Protein AF-A0A957X925-F1 (afdb_monomer_lite)

Sequence (559 aa):
APAASAIQAGLDYLNRFIRLAQRLDWSFDELDWALSSIGANLNKKIGDNQTDLIQVAQIQMLKRKYGLAVNELAAFWADLRRQPPLTDPDAPSFFDQLFNTTPLYVTGAAQGGNANTIQLAADATTANDAYTGRQITLTAGAGAGQSRTIVSYEGDSRTATVDSPWQPIPNTDSHYRITYSYLVGVAQKGTAKTLTLATMPPNAPSLNGLQIAIVAGTGAGQVRTIKSYAANSATVTIAADEAAWDPIPDTTSHYAIAAPGELPKIRAALQGALNLNSRDYDAIVTHLLTLEKGTLALDLALLTRLYRVSRMAQVLQLSIADYLTLLKLLALPRPAGALAAVMPTLAASEITSLADLHTVAQGADWLHAQKLTPAQLDFLVSGHLDQDALPSVVEVLTPVAAATALTNYGHHIVEWAVTAETLVRVDIKPAAAESMVVALVKAGLLDQSGMLKPSKVSLTTEEVRLALAPRFMLFDSQANILYESSDHGDSFRAGAQLTANFERIAAAGAHLFAVDRNGWGYVSDDYGATWRAPQLLQNASLSEIVILPHLVVFMGNTE

pLDDT: mean 74.34, std 15.82, range [32.41, 96.38]

Secondary structure (DSSP, 8-state):
-HHHHHHHHHHHHHHHHHHHHHHHT--HHHHHHHHHHTT--TTS-TTTTHHHHHHHHHHHHHHHHH---HHHHHTTTSPPP-SPPTT-TTSPPHHHHHHS---EEEEEE--EEETTEEEPPTTS--STTTTTT-EEEEEESTTTT-EEEEEEEETTTTEEEESS--SSPP-TT-EEEEEEPPEEEEEEEE-SSEEEES---TT----TT-EEEEEESTTTT-EEEEEEEEGGGTEEEE-SSSPPPSSPP-TT-EEEEE-TTTS--HHHHHHHHHT--HHHHHHHHHHHHHH-SS----SHHHHHHHHHHHHHHHHTT--HHHHHHHHHHHTS---SSGGGGTS---SSSS--SHHHHHHHHHHHHHHHHHT--HHHHHHHHH----GGGS-TT-----HHHHHHHHHHHHHHHGGG---HHHH-BTTB-HHHHHHHHHHHHHTTSB-TTSPBPP------S-EEEEE-SS-EEEEETTTTEEEEESSTTS--EEEEEPSS-EEEEEEETTEEEEEETTS-EEEESSTTSS-B--GGGSSS-EEEEEEETTEEEEEES--

Foldseek 3Di:
DVVVVVVVLVVQQVVQLVVVCVVLVHDSQLSVLQCVLAVQDPSDPDVVNPVVVVSVVLLSVVCVVLVDGSLLVSLLAGFRFQADGPVDRPDGGRVCVQLVVDQPKDKAQWAFAFFFKTAGDPPDALDWQPQAQWKKAWCDDFQHGDIFGFNIAHRNRSMTGTPGTGVVGGHRGTMMITTHRWDKAFWAFFDQFKTAGPDDDLDDTWLAQKKKAFCADFQHQDIFGFHGADSVRNMTGGDPPTGTRVVTGHRGTMMTIGHVVPPPRSLVSLCVSLVHDPVLLVLQVVLVVVVDPDDDHPDSVVSSQSNNLSVLCVSLVHDSVLLLLLLVVQQDDDDPDDVPVLAHHDVHSGRNHSVVSVSSVRSSVSCVVVVHTSQRVCCVVPVDDPPVPDDPPPPDDDVVNVVVVVVVVVVVVLVVQQQLVVPDDPPADSVNSNVVLVVCCVVVQAPPSRHGDDDDDDDDAPWDWADEVPWTWIADLVQQWIWIDNPNPPDTDTDDRAPANFNDWYDDHQKIWTAGPQQAIWIDNHRRPDIDGPPVRHPANFDDWDDDNPDIDTDGPDD

Radius of gyration: 39.79 Å; chains: 1; bounding box: 120×47×105 Å

Structure (mmCIF, N/CA/C/O backbone):
data_AF-A0A957X925-F1
#
_entry.id   AF-A0A957X925-F1
#
loop_
_atom_site.group_PDB
_atom_site.id
_atom_site.type_symbol
_atom_site.label_atom_id
_atom_site.label_alt_id
_atom_site.label_comp_id
_atom_site.label_asym_id
_atom_site.label_entity_id
_atom_site.label_seq_id
_atom_site.pdbx_PDB_ins_code
_atom_site.Cartn_x
_atom_site.Cartn_y
_atom_site.Cartn_z
_atom_site.occupancy
_atom_site.B_iso_or_equiv
_atom_site.auth_seq_id
_atom_site.auth_comp_id
_atom_site.auth_asym_id
_atom_site.auth_atom_id
_atom_site.pdbx_PDB_model_num
ATOM 1 N N . ALA A 1 1 ? 47.402 -0.446 17.628 1.00 59.47 1 ALA A N 1
ATOM 2 C CA . ALA A 1 1 ? 46.338 -0.629 18.638 1.00 59.47 1 ALA A CA 1
ATOM 3 C C . ALA A 1 1 ? 44.927 -0.402 18.067 1.00 59.47 1 ALA A C 1
ATOM 5 O O . ALA A 1 1 ? 44.184 -1.373 18.060 1.00 59.47 1 ALA A O 1
ATOM 6 N N . PRO A 1 2 ? 44.555 0.770 17.505 1.00 59.81 2 PRO A N 1
ATOM 7 C CA . PRO A 1 2 ? 43.174 1.021 17.046 1.00 59.81 2 PRO A CA 1
ATOM 8 C C . PRO A 1 2 ? 42.732 0.192 15.822 1.00 59.81 2 PRO A C 1
ATOM 10 O O . PRO A 1 2 ? 41.570 -0.189 15.719 1.00 59.81 2 PRO A O 1
ATOM 13 N N . ALA A 1 3 ? 43.655 -0.162 14.919 1.00 63.97 3 ALA A N 1
ATOM 14 C CA . ALA A 1 3 ? 43.344 -1.021 13.769 1.00 63.97 3 ALA A CA 1
ATOM 15 C C . ALA A 1 3 ? 42.997 -2.468 14.178 1.00 63.97 3 ALA A C 1
ATOM 17 O O . ALA A 1 3 ? 42.094 -3.073 13.611 1.00 63.97 3 ALA A O 1
ATOM 18 N N . ALA A 1 4 ? 43.665 -3.009 15.202 1.00 70.81 4 ALA A N 1
ATOM 19 C CA . ALA A 1 4 ? 43.418 -4.369 15.685 1.00 70.81 4 ALA A CA 1
ATOM 20 C C . ALA A 1 4 ? 42.058 -4.491 16.395 1.00 70.81 4 ALA A C 1
ATOM 22 O O . ALA A 1 4 ? 41.341 -5.466 16.181 1.00 70.81 4 ALA A O 1
ATOM 23 N N . SER A 1 5 ? 41.661 -3.476 17.175 1.00 76.12 5 SER A N 1
ATOM 24 C CA . SER A 1 5 ? 40.337 -3.434 17.808 1.00 76.12 5 SER A CA 1
ATOM 25 C C . SER A 1 5 ? 39.201 -3.285 16.791 1.00 76.12 5 SER A C 1
ATOM 27 O O . SER A 1 5 ? 38.146 -3.885 16.971 1.00 76.12 5 SER A O 1
ATOM 29 N N . ALA A 1 6 ? 39.417 -2.535 15.703 1.00 75.25 6 ALA A N 1
ATOM 30 C CA . ALA A 1 6 ? 38.434 -2.399 14.627 1.00 75.25 6 ALA A CA 1
ATOM 31 C C . ALA A 1 6 ? 38.231 -3.719 13.860 1.00 75.25 6 ALA A C 1
ATOM 33 O O . ALA A 1 6 ? 37.096 -4.111 13.599 1.00 75.25 6 ALA A O 1
ATOM 34 N N . ILE A 1 7 ? 39.318 -4.442 13.566 1.00 83.00 7 ILE A N 1
ATOM 35 C CA . ILE A 1 7 ? 39.258 -5.765 12.922 1.00 83.00 7 ILE A CA 1
ATOM 36 C C . ILE A 1 7 ? 38.507 -6.767 13.807 1.00 83.00 7 ILE A C 1
ATOM 38 O O . ILE A 1 7 ? 37.645 -7.495 13.319 1.00 83.00 7 ILE A O 1
ATOM 42 N N . GLN A 1 8 ? 38.788 -6.784 15.113 1.00 83.81 8 GLN A N 1
ATOM 43 C CA . GLN A 1 8 ? 38.106 -7.676 16.050 1.00 83.81 8 GLN A CA 1
ATOM 44 C C . GLN A 1 8 ? 36.601 -7.385 16.133 1.00 83.81 8 GLN A C 1
ATOM 46 O O . GLN A 1 8 ? 35.802 -8.319 16.101 1.00 83.81 8 GLN A O 1
ATOM 51 N N . ALA A 1 9 ? 36.208 -6.109 16.181 1.00 80.56 9 ALA A N 1
ATOM 52 C CA . ALA A 1 9 ? 34.801 -5.714 16.151 1.00 80.56 9 ALA A CA 1
ATOM 53 C C . ALA A 1 9 ? 34.111 -6.131 14.839 1.00 80.56 9 ALA A C 1
ATOM 55 O O . ALA A 1 9 ? 32.989 -6.628 14.867 1.00 80.56 9 ALA A O 1
ATOM 56 N N . GLY A 1 10 ? 34.795 -5.996 13.698 1.00 83.19 10 GLY A N 1
ATOM 57 C CA . GLY A 1 10 ? 34.281 -6.452 12.403 1.00 83.19 10 GLY A CA 1
ATOM 58 C C . GLY A 1 10 ? 34.072 -7.969 12.335 1.00 83.19 10 GLY A C 1
ATOM 59 O O . GLY A 1 10 ? 33.044 -8.431 11.847 1.00 83.19 10 GLY A O 1
ATOM 60 N N . LEU A 1 11 ? 35.007 -8.759 12.869 1.00 86.81 11 LEU A N 1
ATOM 61 C CA . LEU A 1 11 ? 34.875 -10.219 12.915 1.00 86.81 11 LEU A CA 1
ATOM 62 C C . LEU A 1 11 ? 33.750 -10.672 13.855 1.00 86.81 11 LEU A C 1
ATOM 64 O O . LEU A 1 11 ? 33.037 -11.625 13.539 1.00 86.81 11 LEU A O 1
ATOM 68 N N . ASP A 1 12 ? 33.565 -9.987 14.986 1.00 84.56 12 ASP A N 1
ATOM 69 C CA . ASP A 1 12 ? 32.475 -10.301 15.912 1.00 84.56 12 ASP A CA 1
ATOM 70 C C . ASP A 1 12 ? 31.106 -9.955 15.305 1.00 84.56 12 ASP A C 1
ATOM 72 O O . ASP A 1 12 ? 30.175 -10.758 15.403 1.00 84.56 12 ASP A O 1
ATOM 76 N N . TYR A 1 13 ? 31.006 -8.829 14.583 1.00 85.94 13 TYR A N 1
ATOM 77 C CA . TYR A 1 13 ? 29.826 -8.486 13.787 1.00 85.94 13 TYR A CA 1
ATOM 78 C C . TYR A 1 13 ? 29.474 -9.604 12.802 1.00 85.94 13 TYR A C 1
ATOM 80 O O . TYR A 1 13 ? 28.357 -10.118 12.826 1.00 85.94 13 TYR A O 1
ATOM 88 N N . LEU A 1 14 ? 30.440 -10.015 11.970 1.00 87.56 14 LEU A N 1
ATOM 89 C CA . LEU A 1 14 ? 30.241 -11.048 10.949 1.00 87.56 14 LEU A CA 1
ATOM 90 C C . LEU A 1 14 ? 29.799 -12.376 11.566 1.00 87.56 14 LEU A C 1
ATOM 92 O O . LEU A 1 14 ? 28.862 -13.005 11.080 1.00 87.56 14 LEU A O 1
ATOM 96 N N . ASN A 1 15 ? 30.428 -12.792 12.667 1.00 89.38 15 ASN A N 1
ATOM 97 C CA . ASN A 1 15 ? 30.057 -14.021 13.364 1.00 89.38 15 ASN A CA 1
ATOM 98 C C . ASN A 1 15 ? 28.608 -13.964 13.885 1.00 89.38 15 ASN A C 1
ATOM 100 O O . ASN A 1 15 ? 27.846 -14.915 13.703 1.00 89.38 15 ASN A O 1
ATOM 104 N N . ARG A 1 16 ? 28.199 -12.847 14.501 1.00 89.00 16 ARG A N 1
ATOM 105 C CA . ARG A 1 16 ? 26.819 -12.653 14.983 1.00 89.00 16 ARG A CA 1
ATOM 106 C C . ARG A 1 16 ? 25.819 -12.624 13.829 1.00 89.00 16 ARG A C 1
ATOM 108 O O . ARG A 1 16 ? 24.790 -13.287 13.913 1.00 89.00 16 ARG A O 1
ATOM 115 N N . PHE A 1 17 ? 26.145 -11.906 12.759 1.00 90.00 17 PHE A N 1
ATOM 116 C CA . PHE A 1 17 ? 25.323 -11.784 11.561 1.00 90.00 17 PHE A CA 1
ATOM 117 C C . PHE A 1 17 ? 25.066 -13.149 10.906 1.00 90.00 17 PHE A C 1
ATOM 119 O O . PHE A 1 17 ? 23.915 -13.529 10.706 1.00 90.00 17 PHE A O 1
ATOM 126 N N . ILE A 1 18 ? 26.119 -13.941 10.669 1.00 91.69 18 ILE A N 1
ATOM 127 C CA . ILE A 1 18 ? 26.006 -15.273 10.051 1.00 91.69 18 ILE A CA 1
ATOM 128 C C . ILE A 1 18 ? 25.152 -16.211 10.912 1.00 91.69 18 ILE A C 1
ATOM 130 O O . ILE A 1 18 ? 24.256 -16.881 10.399 1.00 91.69 18 ILE A O 1
ATOM 134 N N . ARG A 1 19 ? 25.389 -16.243 12.231 1.00 92.06 19 ARG A N 1
ATOM 135 C CA . ARG A 1 19 ? 24.606 -17.084 13.153 1.00 92.06 19 ARG A CA 1
ATOM 136 C C . ARG A 1 19 ? 23.136 -16.686 13.181 1.00 92.06 19 ARG A C 1
ATOM 138 O O . ARG A 1 19 ? 22.271 -17.557 13.246 1.00 92.06 19 ARG A O 1
ATOM 145 N N . LEU A 1 20 ? 22.851 -15.386 13.146 1.00 91.12 20 LEU A N 1
ATOM 146 C CA . LEU A 1 20 ? 21.485 -14.879 13.147 1.00 91.12 20 LEU A CA 1
ATOM 147 C C . LEU A 1 20 ? 20.761 -15.242 11.844 1.00 91.12 20 LEU A C 1
ATOM 149 O O . LEU A 1 20 ? 19.651 -15.764 11.912 1.00 91.12 20 LEU A O 1
ATOM 153 N N . ALA A 1 21 ? 21.411 -15.072 10.688 1.00 91.88 21 ALA A N 1
ATOM 154 C CA . ALA A 1 21 ? 20.859 -15.458 9.387 1.00 91.88 21 ALA A CA 1
ATOM 155 C C . ALA A 1 21 ? 20.502 -16.952 9.349 1.00 91.88 21 ALA A C 1
ATOM 157 O O . ALA A 1 21 ? 19.375 -17.317 9.019 1.00 91.88 21 ALA A O 1
ATOM 158 N N . GLN A 1 22 ? 21.421 -17.812 9.803 1.00 93.94 22 GLN A N 1
ATOM 159 C CA . GLN A 1 22 ? 21.195 -19.259 9.902 1.00 93.94 22 GLN A CA 1
ATOM 160 C C . GLN A 1 22 ? 20.049 -19.611 10.855 1.00 93.94 22 GLN A C 1
ATOM 162 O O . GLN A 1 22 ? 19.278 -20.529 10.594 1.00 93.94 22 GLN A O 1
ATOM 167 N N . ARG A 1 23 ? 19.919 -18.895 11.979 1.00 93.94 23 ARG A N 1
ATOM 168 C CA . ARG A 1 23 ? 18.868 -19.167 12.968 1.00 93.94 23 ARG A CA 1
ATOM 169 C C . ARG A 1 23 ? 17.473 -18.792 12.466 1.00 93.94 23 ARG A C 1
ATOM 171 O O . ARG A 1 23 ? 16.503 -19.428 12.891 1.00 93.94 23 ARG A O 1
ATOM 178 N N . LEU A 1 24 ? 17.388 -17.752 11.638 1.00 92.38 24 LEU A N 1
ATOM 179 C CA . LEU A 1 24 ? 16.151 -17.226 11.058 1.00 92.38 24 LEU A CA 1
ATOM 180 C C . LEU A 1 24 ? 15.761 -17.908 9.743 1.00 92.38 24 LEU A C 1
ATOM 182 O O . LEU A 1 24 ? 14.598 -17.793 9.354 1.00 92.38 24 LEU A O 1
ATOM 186 N N . ASP A 1 25 ? 16.703 -18.619 9.119 1.00 92.81 25 ASP A N 1
ATOM 187 C CA . ASP A 1 25 ? 16.598 -19.139 7.752 1.00 92.81 25 ASP A CA 1
ATOM 188 C C . ASP A 1 25 ? 16.357 -18.011 6.733 1.00 92.81 25 ASP A C 1
ATOM 190 O O . ASP A 1 25 ? 15.447 -18.050 5.907 1.00 92.81 25 ASP A O 1
ATOM 194 N N . TRP A 1 26 ? 17.126 -16.929 6.876 1.00 92.75 26 TRP A N 1
ATOM 195 C CA . TRP A 1 26 ? 17.079 -15.758 5.999 1.00 92.75 26 TRP A CA 1
ATOM 196 C C . TRP A 1 26 ? 18.334 -15.680 5.145 1.00 92.75 26 TRP A C 1
ATOM 198 O O . TRP A 1 26 ? 19.427 -16.048 5.588 1.00 92.75 26 TRP A O 1
ATOM 208 N N . SER A 1 27 ? 18.193 -15.135 3.937 1.00 91.50 27 SER A N 1
ATOM 209 C CA . SER A 1 27 ? 19.367 -14.779 3.143 1.00 91.50 27 SER A CA 1
ATOM 210 C C . SER A 1 27 ? 20.146 -13.641 3.819 1.00 91.50 27 SER A C 1
ATOM 212 O O . SER A 1 27 ? 19.608 -12.880 4.630 1.00 91.50 27 SER A O 1
ATOM 214 N N . PHE A 1 28 ? 21.429 -13.496 3.483 1.00 90.31 28 PHE A N 1
ATOM 215 C CA . PHE A 1 28 ? 22.221 -12.367 3.980 1.00 90.31 28 PHE A CA 1
ATOM 216 C C . PHE A 1 28 ? 21.649 -11.023 3.526 1.00 90.31 28 PHE A C 1
ATOM 218 O O . PHE A 1 28 ? 21.674 -10.072 4.295 1.00 90.31 28 PHE A O 1
ATOM 225 N N . ASP A 1 29 ? 21.071 -10.967 2.327 1.00 89.12 29 ASP A N 1
ATOM 226 C CA . ASP A 1 29 ? 20.399 -9.772 1.822 1.00 89.12 29 ASP A CA 1
ATOM 227 C C . ASP A 1 29 ? 19.147 -9.417 2.641 1.00 89.12 29 ASP A C 1
ATOM 229 O O . ASP A 1 29 ? 18.947 -8.262 3.012 1.00 89.12 29 ASP A O 1
ATOM 233 N N . GLU A 1 30 ? 18.336 -10.418 2.995 1.00 91.25 30 GLU A N 1
ATOM 234 C CA . GLU A 1 30 ? 17.157 -10.217 3.837 1.00 91.25 30 GLU A CA 1
ATOM 235 C C . GLU A 1 30 ? 17.538 -9.739 5.240 1.00 91.25 30 GLU A C 1
ATOM 237 O O . GLU A 1 30 ? 16.909 -8.823 5.770 1.00 91.25 30 GLU A O 1
ATOM 242 N N . LEU A 1 31 ? 18.562 -10.345 5.850 1.00 92.25 31 LEU A N 1
ATOM 243 C CA . LEU A 1 31 ? 18.997 -9.952 7.186 1.00 92.25 31 LEU A CA 1
ATOM 244 C C . LEU A 1 31 ? 19.612 -8.549 7.198 1.00 92.25 31 LEU A C 1
ATOM 246 O O . LEU A 1 31 ? 19.290 -7.763 8.087 1.00 92.25 31 LEU A O 1
ATOM 250 N N . ASP A 1 32 ? 20.469 -8.230 6.229 1.00 89.06 32 ASP A N 1
ATOM 251 C CA . ASP A 1 32 ? 21.079 -6.903 6.107 1.00 89.06 32 ASP A CA 1
ATOM 252 C C . ASP A 1 32 ? 20.013 -5.814 5.954 1.00 89.06 32 ASP A C 1
ATOM 254 O O . ASP A 1 32 ? 20.016 -4.814 6.681 1.00 89.06 32 ASP A O 1
ATOM 258 N N . TRP A 1 33 ? 19.027 -6.062 5.089 1.00 90.25 33 TRP A N 1
ATOM 259 C CA . TRP A 1 33 ? 17.926 -5.134 4.885 1.00 90.25 33 TRP A CA 1
ATOM 260 C C . TRP A 1 33 ? 17.032 -4.998 6.121 1.00 90.25 33 TRP A C 1
ATOM 262 O O . TRP A 1 33 ? 16.696 -3.879 6.511 1.00 90.25 33 TRP A O 1
ATOM 272 N N . ALA A 1 34 ? 16.692 -6.106 6.791 1.00 91.94 34 ALA A N 1
ATOM 273 C CA . ALA A 1 34 ? 15.922 -6.063 8.032 1.00 91.94 34 ALA A CA 1
ATOM 274 C C . ALA A 1 34 ? 16.616 -5.203 9.089 1.00 91.94 34 ALA A C 1
ATOM 276 O O . ALA A 1 34 ? 15.990 -4.294 9.631 1.00 91.94 34 ALA A O 1
ATOM 277 N N . LEU A 1 35 ? 17.902 -5.460 9.351 1.00 91.25 35 LEU A N 1
ATOM 278 C CA . LEU A 1 35 ? 18.685 -4.730 10.348 1.00 91.25 35 LEU A CA 1
ATOM 279 C C . LEU A 1 35 ? 18.810 -3.248 9.987 1.00 91.25 35 LEU A C 1
ATOM 281 O O . LEU A 1 35 ? 18.618 -2.397 10.855 1.00 91.25 35 LEU A O 1
ATOM 285 N N . SER A 1 36 ? 19.060 -2.940 8.713 1.00 89.00 36 SER A N 1
ATOM 286 C CA . SER A 1 36 ? 19.131 -1.562 8.221 1.00 89.00 36 SER A CA 1
ATOM 287 C C . SER A 1 36 ? 17.804 -0.823 8.399 1.00 89.00 36 SER A C 1
ATOM 289 O O . SER A 1 36 ? 17.793 0.309 8.877 1.00 89.00 36 SER A O 1
ATOM 291 N N . SER A 1 37 ? 16.677 -1.478 8.100 1.00 90.94 37 SER A N 1
ATOM 292 C CA . SER A 1 37 ? 15.338 -0.876 8.179 1.00 90.94 37 SER A CA 1
ATOM 293 C C . SER A 1 37 ? 14.903 -0.497 9.600 1.00 90.94 37 SER A C 1
ATOM 295 O O . SER A 1 37 ? 14.067 0.386 9.768 1.00 90.94 37 SER A O 1
ATOM 297 N N . ILE A 1 38 ? 15.464 -1.153 10.621 1.00 90.81 38 ILE A N 1
ATOM 298 C CA . ILE A 1 38 ? 15.199 -0.865 12.041 1.00 90.81 38 ILE A CA 1
ATOM 299 C C . ILE A 1 38 ? 16.350 -0.100 12.714 1.00 90.81 38 ILE A C 1
ATOM 301 O O . ILE A 1 38 ? 16.288 0.169 13.911 1.00 90.81 38 ILE A O 1
ATOM 305 N N . GLY A 1 39 ? 17.416 0.235 11.975 1.00 86.62 39 GLY A N 1
ATOM 306 C CA . GLY A 1 39 ? 18.607 0.889 12.524 1.00 86.62 39 GLY A CA 1
ATOM 307 C C . GLY A 1 39 ? 19.368 0.037 13.549 1.00 86.62 39 GLY A C 1
ATOM 308 O O . GLY A 1 39 ? 19.992 0.579 14.466 1.00 86.62 39 GLY A O 1
ATOM 309 N N . ALA A 1 4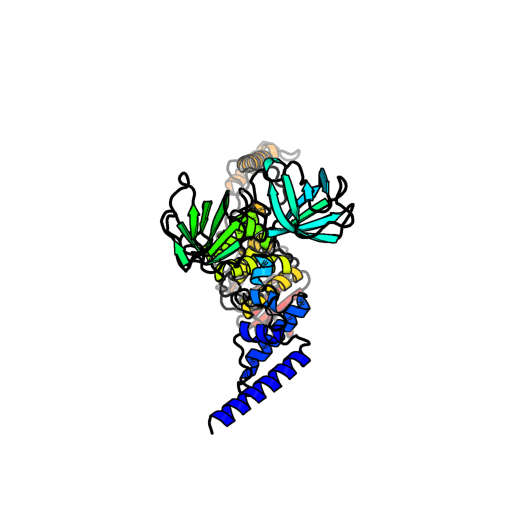0 ? 19.302 -1.293 13.434 1.00 83.25 40 ALA A N 1
ATOM 310 C CA . ALA A 1 40 ? 19.939 -2.209 14.373 1.00 83.25 40 ALA A CA 1
ATOM 311 C C . ALA A 1 40 ? 21.467 -2.178 14.257 1.00 83.25 40 ALA A C 1
ATOM 313 O O . ALA A 1 40 ? 22.040 -2.039 13.176 1.00 83.25 40 ALA A O 1
ATOM 314 N N . ASN A 1 41 ? 22.146 -2.386 15.385 1.00 78.56 41 ASN A N 1
ATOM 315 C CA . ASN A 1 41 ? 23.601 -2.475 15.420 1.00 78.56 41 ASN A CA 1
ATOM 316 C C . ASN A 1 41 ? 24.036 -3.692 16.233 1.00 78.56 41 ASN A C 1
ATOM 318 O O . ASN A 1 41 ? 24.130 -3.641 17.456 1.00 78.56 41 ASN A O 1
ATOM 322 N N . LEU A 1 42 ? 24.395 -4.774 15.541 1.00 76.62 42 LEU A N 1
ATOM 323 C CA . LEU A 1 42 ? 24.788 -6.029 16.186 1.00 76.62 42 LEU A CA 1
ATOM 324 C C . LEU A 1 42 ? 26.073 -5.931 17.024 1.00 76.62 42 LEU A C 1
ATOM 326 O O . LEU A 1 42 ? 26.338 -6.846 17.806 1.00 76.62 42 LEU A O 1
ATOM 330 N N . ASN A 1 43 ? 26.844 -4.843 16.920 1.00 74.50 43 ASN A N 1
ATOM 331 C CA . ASN A 1 43 ? 28.050 -4.625 17.720 1.00 74.50 43 ASN A CA 1
ATOM 332 C C . ASN A 1 43 ? 27.785 -4.086 19.128 1.00 74.50 43 ASN A C 1
ATOM 334 O O . ASN A 1 43 ? 28.743 -3.987 19.901 1.00 74.50 43 ASN A O 1
ATOM 338 N N . LYS A 1 44 ? 26.537 -3.759 19.514 1.00 75.38 44 LYS A N 1
ATOM 339 C CA . LYS A 1 44 ? 26.289 -3.391 20.919 1.00 75.38 44 LYS A CA 1
ATOM 340 C C . LYS A 1 44 ? 26.583 -4.594 21.832 1.00 75.38 44 LYS A C 1
ATOM 342 O O . LYS A 1 44 ? 26.655 -5.757 21.401 1.00 75.38 44 LYS A O 1
ATOM 347 N N . LYS A 1 45 ? 26.835 -4.312 23.113 1.00 61.47 45 LYS A N 1
ATOM 348 C CA . LYS A 1 45 ? 27.133 -5.353 24.105 1.00 61.47 45 LYS A CA 1
ATOM 349 C C . LYS A 1 45 ? 25.937 -6.304 24.241 1.00 61.47 45 LYS A C 1
ATOM 351 O O . LYS A 1 45 ? 24.789 -5.921 24.025 1.00 61.47 45 LYS A O 1
ATOM 356 N N . ILE A 1 46 ? 26.213 -7.561 24.588 1.00 47.06 46 ILE A N 1
ATOM 357 C CA . ILE A 1 46 ? 25.173 -8.564 24.858 1.00 47.06 46 ILE A CA 1
ATOM 358 C C . ILE A 1 46 ? 24.346 -8.060 26.055 1.00 47.06 46 ILE A C 1
ATOM 360 O O . ILE A 1 46 ? 24.895 -7.896 27.141 1.00 47.06 46 ILE A O 1
ATOM 364 N N . GLY A 1 47 ? 23.066 -7.751 25.821 1.00 54.41 47 GLY A N 1
ATOM 365 C CA . GLY A 1 47 ? 22.172 -7.034 26.747 1.00 54.41 47 GLY A CA 1
ATOM 366 C C . GLY A 1 47 ? 21.572 -5.766 26.123 1.00 54.41 47 GLY A C 1
ATOM 367 O O . GLY A 1 47 ? 20.357 -5.613 26.095 1.00 54.41 47 GLY A O 1
ATOM 368 N N . ASP A 1 48 ? 22.401 -4.936 25.485 1.00 61.78 48 ASP A N 1
ATOM 369 C CA . ASP A 1 48 ? 21.974 -3.688 24.821 1.00 61.78 48 ASP A CA 1
ATOM 370 C C . ASP A 1 48 ? 21.349 -3.936 23.433 1.00 61.78 48 ASP A C 1
ATOM 372 O O . ASP A 1 48 ? 20.670 -3.077 22.873 1.00 61.78 48 ASP A O 1
ATOM 376 N N . ASN A 1 49 ? 21.564 -5.133 22.875 1.00 67.94 49 ASN A N 1
ATOM 377 C CA . ASN A 1 49 ? 20.956 -5.606 21.624 1.00 67.94 49 ASN A CA 1
ATOM 378 C C . ASN A 1 49 ? 19.545 -6.194 21.808 1.00 67.94 49 ASN A C 1
ATOM 380 O O . ASN A 1 49 ? 18.968 -6.687 20.840 1.00 67.94 49 ASN A O 1
ATOM 384 N N . GLN A 1 50 ? 18.997 -6.222 23.028 1.00 78.38 50 GLN A N 1
ATOM 385 C CA . GLN A 1 50 ? 17.732 -6.913 23.293 1.00 78.38 50 GLN A CA 1
ATOM 386 C C . GLN A 1 50 ? 16.572 -6.326 22.475 1.00 78.38 50 GLN A C 1
ATOM 388 O O . GLN A 1 50 ? 15.797 -7.087 21.901 1.00 78.38 50 GLN A O 1
ATOM 393 N N . THR A 1 51 ? 16.495 -4.998 22.351 1.00 82.62 51 THR A N 1
ATOM 394 C CA . THR A 1 51 ? 15.478 -4.319 21.533 1.00 82.62 51 THR A CA 1
ATOM 395 C C . THR A 1 51 ? 15.604 -4.683 20.053 1.00 82.62 51 THR A C 1
ATOM 397 O O . THR A 1 51 ? 14.618 -5.090 19.444 1.00 82.62 51 THR A O 1
ATOM 400 N N . ASP A 1 52 ? 16.819 -4.629 19.499 1.00 86.44 52 ASP A N 1
ATOM 401 C CA . ASP A 1 52 ? 17.096 -4.958 18.095 1.00 86.44 52 ASP A CA 1
ATOM 402 C C . ASP A 1 52 ? 16.700 -6.420 17.787 1.00 86.44 52 ASP A C 1
ATOM 404 O O . ASP A 1 52 ? 16.049 -6.706 16.784 1.00 86.44 52 ASP A O 1
ATOM 408 N N . LEU A 1 53 ? 17.023 -7.362 18.684 1.00 87.56 53 LEU A N 1
ATOM 409 C CA . LEU A 1 53 ? 16.659 -8.777 18.527 1.00 87.56 53 LEU A CA 1
ATOM 410 C C . LEU A 1 53 ? 15.149 -9.024 18.660 1.00 87.56 53 LEU A C 1
ATOM 412 O O . LEU A 1 53 ? 14.615 -9.879 17.951 1.00 87.56 53 LEU A O 1
ATOM 416 N N . ILE A 1 54 ? 14.454 -8.286 19.533 1.00 89.50 54 ILE A N 1
ATOM 417 C CA . ILE A 1 54 ? 12.988 -8.336 19.638 1.00 89.50 54 ILE A CA 1
ATOM 418 C C . ILE A 1 54 ? 12.355 -7.857 18.330 1.00 89.50 54 ILE A C 1
ATOM 420 O O . ILE A 1 54 ? 11.455 -8.520 17.820 1.00 89.50 54 ILE A O 1
ATOM 424 N N . GLN A 1 55 ? 12.847 -6.761 17.751 1.00 90.81 55 GLN A N 1
ATOM 425 C CA . GLN A 1 55 ? 12.354 -6.255 16.468 1.00 90.81 55 GLN A CA 1
ATOM 426 C C . GLN A 1 55 ? 12.594 -7.259 15.334 1.00 90.81 55 GLN A C 1
ATOM 428 O O . GLN A 1 55 ? 11.681 -7.548 14.567 1.00 90.81 55 GLN A O 1
ATOM 433 N N . VAL A 1 56 ? 13.772 -7.888 15.270 1.00 92.50 56 VAL A N 1
ATOM 434 C CA . VAL A 1 56 ? 14.043 -8.962 14.295 1.00 92.50 56 VAL A CA 1
ATOM 435 C C . VAL A 1 56 ? 13.086 -10.147 14.480 1.00 92.50 56 VAL A C 1
ATOM 437 O O . VAL A 1 56 ? 12.559 -10.682 13.502 1.00 92.50 56 VAL A O 1
ATOM 440 N N . ALA A 1 57 ? 12.798 -10.539 15.724 1.00 92.25 57 ALA A N 1
ATOM 441 C CA . ALA A 1 57 ? 11.818 -11.585 16.007 1.00 92.25 57 ALA A CA 1
ATOM 442 C C . ALA A 1 57 ? 10.396 -11.181 15.575 1.00 92.25 57 ALA A C 1
ATOM 444 O O . ALA A 1 57 ? 9.684 -12.000 14.992 1.00 92.25 57 ALA A O 1
ATOM 445 N N . GLN A 1 58 ? 9.998 -9.924 15.792 1.00 93.19 58 GLN A N 1
ATOM 446 C CA . GLN A 1 58 ? 8.717 -9.381 15.328 1.00 93.19 58 GLN A CA 1
ATOM 447 C C . GLN A 1 58 ? 8.612 -9.409 13.798 1.00 93.19 58 GLN A C 1
ATOM 449 O O . GLN A 1 58 ? 7.584 -9.835 13.271 1.00 93.19 58 GLN A O 1
ATOM 454 N N . ILE A 1 59 ? 9.680 -9.055 13.075 1.00 95.00 59 ILE A N 1
ATOM 455 C CA . ILE A 1 59 ? 9.725 -9.166 11.608 1.00 95.00 59 ILE A CA 1
ATOM 456 C C . ILE A 1 59 ? 9.525 -10.626 11.180 1.00 95.00 59 ILE A C 1
ATOM 458 O O . ILE A 1 59 ? 8.715 -10.902 10.297 1.00 95.00 59 ILE A O 1
ATOM 462 N N . GLN A 1 60 ? 10.188 -11.583 11.839 1.00 94.94 60 GLN A N 1
ATOM 463 C CA . GLN A 1 60 ? 10.008 -13.009 11.542 1.00 94.94 60 GLN A CA 1
ATOM 464 C C . GLN A 1 60 ? 8.583 -13.502 11.836 1.00 94.94 60 GLN A C 1
ATOM 466 O O . GLN A 1 60 ? 8.055 -14.337 11.098 1.00 94.94 60 GLN A O 1
ATOM 471 N N . MET A 1 61 ? 7.933 -12.988 12.882 1.00 93.81 61 MET A N 1
ATOM 472 C CA . MET A 1 61 ? 6.522 -13.280 13.150 1.00 93.81 61 MET A CA 1
ATOM 473 C C . MET A 1 61 ? 5.619 -12.757 12.031 1.00 93.81 61 MET A C 1
ATOM 475 O O . MET A 1 61 ? 4.757 -13.496 11.559 1.00 93.81 61 MET A O 1
ATOM 479 N N . LEU A 1 62 ? 5.841 -11.526 11.564 1.00 93.75 62 LEU A N 1
ATOM 480 C CA . LEU A 1 62 ? 5.074 -10.923 10.469 1.00 93.75 62 LEU A CA 1
ATOM 481 C C . LEU A 1 62 ? 5.302 -11.658 9.139 1.00 93.75 62 LEU A C 1
ATOM 483 O O . LEU A 1 62 ? 4.334 -11.945 8.437 1.00 93.75 62 LEU A O 1
ATOM 487 N N . LYS A 1 63 ? 6.547 -12.054 8.837 1.00 94.50 63 LYS A N 1
ATOM 488 C CA . LYS A 1 63 ? 6.897 -12.902 7.680 1.00 94.50 63 LYS A CA 1
ATOM 489 C C . LYS A 1 63 ? 6.127 -14.212 7.686 1.00 94.50 63 LYS A C 1
ATOM 491 O O . LYS A 1 63 ? 5.560 -14.591 6.668 1.00 94.50 63 LYS A O 1
ATOM 496 N N . ARG A 1 64 ? 6.035 -14.880 8.837 1.00 94.06 64 ARG A N 1
ATOM 497 C CA . ARG A 1 64 ? 5.248 -16.115 8.972 1.00 94.06 64 ARG A CA 1
ATOM 498 C C . ARG A 1 64 ? 3.745 -15.874 8.883 1.00 94.06 64 ARG A C 1
ATOM 500 O O . ARG A 1 64 ? 3.052 -16.695 8.298 1.00 94.06 64 ARG A O 1
ATOM 507 N N . LYS A 1 65 ? 3.252 -14.776 9.463 1.00 93.50 65 LYS A N 1
ATOM 508 C CA . LYS A 1 65 ? 1.823 -14.440 9.475 1.00 93.50 65 LYS A CA 1
ATOM 509 C C . LYS A 1 65 ? 1.302 -14.129 8.071 1.00 93.50 65 LYS A C 1
ATOM 511 O O . LYS A 1 65 ? 0.248 -14.630 7.702 1.00 93.50 65 LYS A O 1
ATOM 516 N N . TYR A 1 66 ? 2.031 -13.315 7.309 1.00 93.31 66 TYR A N 1
ATOM 517 C CA . TYR A 1 66 ? 1.563 -12.799 6.019 1.00 93.31 66 TYR A CA 1
ATOM 518 C C . TYR A 1 66 ? 2.207 -13.470 4.800 1.00 93.31 66 TYR A C 1
ATOM 520 O O . TYR A 1 66 ? 1.772 -13.230 3.680 1.00 93.31 66 TYR A O 1
ATOM 528 N N . GLY A 1 67 ? 3.238 -14.299 4.989 1.00 93.31 67 GLY A N 1
ATOM 529 C CA . GLY A 1 67 ? 3.936 -14.974 3.889 1.00 93.31 67 GLY A CA 1
ATOM 530 C C . GLY A 1 67 ? 4.728 -14.031 2.977 1.00 93.31 67 GLY A C 1
ATOM 531 O O . GLY A 1 67 ? 5.027 -14.394 1.844 1.00 93.31 67 GLY A O 1
ATOM 532 N N . LEU A 1 68 ? 5.048 -12.822 3.449 1.00 92.88 68 LEU A N 1
ATOM 533 C CA . LEU A 1 68 ? 5.720 -11.785 2.664 1.00 92.88 68 LEU A CA 1
ATOM 534 C C . LEU A 1 68 ? 7.242 -11.858 2.812 1.00 92.88 68 LEU A C 1
ATOM 536 O O . LEU A 1 68 ? 7.766 -12.225 3.869 1.00 92.88 68 LEU A O 1
ATOM 540 N N . ALA A 1 69 ? 7.962 -11.453 1.766 1.00 91.19 69 ALA A N 1
ATOM 541 C CA . ALA A 1 69 ? 9.415 -11.325 1.823 1.00 91.19 69 ALA A CA 1
ATOM 542 C C . ALA A 1 69 ? 9.831 -10.211 2.799 1.00 91.19 69 ALA A C 1
ATOM 544 O O . ALA A 1 69 ? 9.124 -9.218 2.969 1.00 91.19 69 ALA A O 1
ATOM 545 N N . VAL A 1 70 ? 11.016 -10.329 3.409 1.00 91.62 70 VAL A N 1
ATOM 546 C CA . VAL A 1 70 ? 11.522 -9.313 4.356 1.00 91.62 70 VAL A CA 1
ATOM 547 C C . VAL A 1 70 ? 11.639 -7.937 3.697 1.00 91.62 70 VAL A C 1
ATOM 549 O O . VAL A 1 70 ? 11.324 -6.921 4.310 1.00 91.62 70 VAL A O 1
ATOM 552 N N . ASN A 1 71 ? 12.039 -7.918 2.426 1.00 88.12 71 ASN A N 1
ATOM 553 C CA . ASN A 1 71 ? 12.142 -6.707 1.620 1.00 88.12 71 ASN A CA 1
ATOM 554 C C . ASN A 1 71 ? 10.796 -5.981 1.471 1.00 88.12 71 ASN A C 1
ATOM 556 O O . ASN A 1 71 ? 10.715 -4.768 1.651 1.00 88.12 71 ASN A O 1
ATOM 560 N N . GLU A 1 72 ? 9.736 -6.750 1.224 1.00 91.88 72 GLU A N 1
ATOM 561 C CA . GLU A 1 72 ? 8.369 -6.250 1.114 1.00 91.88 72 GLU A CA 1
ATOM 562 C C . GLU A 1 72 ? 7.844 -5.751 2.465 1.00 91.88 72 GLU A C 1
ATOM 564 O O . GLU A 1 72 ? 7.250 -4.678 2.542 1.00 91.88 72 GLU A O 1
ATOM 569 N N . LEU A 1 73 ? 8.103 -6.507 3.539 1.00 94.56 73 LEU A N 1
ATOM 570 C CA . LEU A 1 73 ? 7.684 -6.142 4.890 1.00 94.56 73 LEU A CA 1
ATOM 571 C C . LEU A 1 73 ? 8.320 -4.836 5.348 1.00 94.56 73 LEU A C 1
ATOM 573 O O . LEU A 1 73 ? 7.624 -3.971 5.868 1.00 94.56 73 LEU A O 1
ATOM 577 N N . ALA A 1 74 ? 9.624 -4.677 5.134 1.00 93.62 74 ALA A N 1
ATOM 578 C CA . ALA A 1 74 ? 10.352 -3.495 5.571 1.00 93.62 74 ALA A CA 1
ATOM 579 C C . ALA A 1 74 ? 9.795 -2.193 4.987 1.00 93.62 74 ALA A C 1
ATOM 581 O O . ALA A 1 74 ? 9.811 -1.172 5.668 1.00 93.62 74 ALA A O 1
ATOM 582 N N . ALA A 1 75 ? 9.206 -2.227 3.789 1.00 93.94 75 ALA A N 1
ATOM 583 C CA . ALA A 1 75 ? 8.547 -1.069 3.186 1.00 93.94 75 ALA A CA 1
ATOM 584 C C . ALA A 1 75 ? 7.316 -0.567 3.980 1.00 93.94 75 ALA A C 1
ATOM 586 O O . ALA A 1 75 ? 6.853 0.565 3.790 1.00 93.94 75 ALA A O 1
ATOM 587 N N . PHE A 1 76 ? 6.789 -1.369 4.915 1.00 94.94 76 PHE A N 1
ATOM 588 C CA . PHE A 1 76 ? 5.733 -0.926 5.822 1.00 94.94 76 PHE A CA 1
ATOM 589 C C . PHE A 1 76 ? 6.217 0.038 6.912 1.00 94.94 76 PHE A C 1
ATOM 591 O O . PHE A 1 76 ? 5.388 0.758 7.452 1.00 94.94 76 PHE A O 1
ATOM 598 N N . TRP A 1 77 ? 7.513 0.104 7.228 1.00 93.38 77 TRP A N 1
ATOM 599 C CA . TRP A 1 77 ? 8.050 1.042 8.233 1.00 93.38 77 TRP A CA 1
ATOM 600 C C . TRP A 1 77 ? 9.267 1.845 7.763 1.00 93.38 77 TRP A C 1
ATOM 602 O O . TRP A 1 77 ? 9.580 2.870 8.356 1.00 93.38 77 TRP A O 1
ATOM 612 N N . ALA A 1 78 ? 9.927 1.422 6.690 1.00 92.62 78 ALA A N 1
ATOM 613 C CA . ALA A 1 78 ? 11.044 2.107 6.056 1.00 92.62 78 ALA A CA 1
ATOM 614 C C . ALA A 1 78 ? 10.706 2.478 4.603 1.00 92.62 78 ALA A C 1
ATOM 616 O O . ALA A 1 78 ? 9.673 2.064 4.066 1.00 92.62 78 ALA A O 1
ATOM 617 N N . ASP A 1 79 ? 11.573 3.275 3.979 1.00 91.00 79 ASP A N 1
ATOM 618 C CA . ASP A 1 79 ? 11.474 3.615 2.558 1.00 91.00 79 ASP A CA 1
ATOM 619 C C . ASP A 1 79 ? 11.692 2.392 1.664 1.00 91.00 79 ASP A C 1
ATOM 621 O O . ASP A 1 79 ? 12.457 1.480 1.991 1.00 91.00 79 ASP A O 1
ATOM 625 N N . LEU A 1 80 ? 11.040 2.393 0.498 1.00 89.88 80 LEU A N 1
ATOM 626 C CA . LEU A 1 80 ? 11.242 1.360 -0.512 1.00 89.88 80 LEU A CA 1
ATOM 627 C C . LEU A 1 80 ? 12.719 1.260 -0.907 1.00 89.88 80 LEU A C 1
ATOM 629 O O . LEU A 1 80 ? 13.370 2.247 -1.265 1.00 89.88 80 LEU A O 1
ATOM 633 N N . ARG A 1 81 ? 13.241 0.031 -0.888 1.00 86.75 81 ARG A N 1
ATOM 634 C CA . ARG A 1 81 ? 14.632 -0.247 -1.237 1.00 86.75 81 ARG A CA 1
ATOM 635 C C . ARG A 1 81 ? 14.898 0.095 -2.705 1.00 86.75 81 ARG A C 1
ATOM 637 O O . ARG A 1 81 ? 14.372 -0.558 -3.604 1.00 86.75 81 ARG A O 1
ATOM 644 N N . ARG A 1 82 ? 15.775 1.080 -2.932 1.00 84.31 82 ARG A N 1
ATOM 645 C CA . ARG A 1 82 ? 16.299 1.460 -4.264 1.00 84.31 82 ARG A CA 1
ATOM 646 C C . ARG A 1 82 ? 17.602 0.759 -4.644 1.00 84.31 82 ARG A C 1
ATOM 648 O O . ARG A 1 82 ? 18.073 0.896 -5.764 1.00 84.31 82 ARG A O 1
ATOM 655 N N . GLN A 1 83 ? 18.222 0.062 -3.699 1.00 80.94 83 GLN A N 1
ATOM 656 C CA . GLN A 1 83 ? 19.443 -0.693 -3.957 1.00 80.94 83 GLN A CA 1
ATOM 657 C C . GLN A 1 83 ? 19.093 -2.087 -4.488 1.00 80.94 83 GLN A C 1
ATOM 659 O O . GLN A 1 83 ? 18.140 -2.691 -3.979 1.00 80.94 83 GLN A O 1
ATOM 664 N N . PRO A 1 84 ? 19.852 -2.615 -5.461 1.00 76.00 84 PRO A N 1
ATOM 665 C CA . PRO A 1 84 ? 19.695 -3.993 -5.901 1.00 76.00 84 PRO A CA 1
ATOM 666 C C . PRO A 1 84 ? 20.017 -4.974 -4.756 1.00 76.00 84 PRO A C 1
ATOM 668 O O . PRO A 1 84 ? 20.649 -4.586 -3.758 1.00 76.00 84 PRO A O 1
ATOM 671 N N . PRO A 1 85 ? 19.572 -6.237 -4.858 1.00 78.62 85 PRO A N 1
ATOM 672 C CA . PRO A 1 85 ? 19.969 -7.294 -3.935 1.00 78.62 85 PRO A CA 1
ATOM 673 C C . PRO A 1 85 ? 21.495 -7.452 -3.878 1.00 78.62 85 PRO A C 1
ATOM 675 O O . PRO A 1 85 ? 22.175 -7.408 -4.898 1.00 78.62 85 PRO A O 1
ATOM 678 N N . LEU A 1 86 ? 22.045 -7.720 -2.692 1.00 79.88 86 LEU A N 1
ATOM 679 C CA . LEU A 1 86 ? 23.482 -7.965 -2.505 1.00 79.88 86 LEU A CA 1
ATOM 680 C C . LEU A 1 86 ? 23.983 -9.185 -3.294 1.00 79.88 86 LEU A C 1
ATOM 682 O O . LEU A 1 86 ? 25.167 -9.279 -3.606 1.00 79.88 86 LEU A O 1
ATOM 686 N N . THR A 1 87 ? 23.094 -10.134 -3.588 1.00 77.19 87 THR A N 1
ATOM 687 C CA . THR A 1 87 ? 23.410 -11.364 -4.324 1.00 77.19 87 THR A CA 1
ATOM 688 C C . THR A 1 87 ? 23.499 -11.167 -5.831 1.00 77.19 87 THR A C 1
ATOM 690 O O . THR A 1 87 ? 24.132 -11.980 -6.497 1.00 77.19 87 THR A O 1
ATOM 693 N N . ASP A 1 88 ? 22.849 -10.130 -6.360 1.00 77.19 88 ASP A N 1
ATOM 694 C CA . ASP A 1 88 ? 22.783 -9.840 -7.790 1.00 77.19 88 ASP A CA 1
ATOM 695 C C . ASP A 1 88 ? 22.692 -8.318 -8.004 1.00 77.19 88 ASP A C 1
ATOM 697 O O . ASP A 1 88 ? 21.594 -7.755 -7.987 1.00 77.19 88 ASP A O 1
ATOM 701 N N . PRO A 1 89 ? 23.841 -7.633 -8.168 1.00 73.81 89 PRO A N 1
ATOM 702 C CA . PRO A 1 89 ? 23.883 -6.188 -8.382 1.00 73.81 89 PRO A CA 1
ATOM 703 C C . PRO A 1 89 ? 23.187 -5.718 -9.665 1.00 73.81 89 PRO A C 1
ATOM 705 O O . PRO A 1 89 ? 22.866 -4.534 -9.763 1.00 73.81 89 PRO A O 1
ATOM 708 N N . ASP A 1 90 ? 22.967 -6.618 -10.629 1.00 72.38 90 ASP A N 1
ATOM 709 C CA . ASP A 1 90 ? 22.332 -6.312 -11.912 1.00 72.38 90 ASP A CA 1
ATOM 710 C C . ASP A 1 90 ? 20.805 -6.531 -11.874 1.00 72.38 90 ASP A C 1
ATOM 712 O O . ASP A 1 90 ? 20.088 -6.101 -12.784 1.00 72.38 90 ASP A O 1
ATOM 716 N N . ALA A 1 91 ? 20.277 -7.165 -10.819 1.00 71.62 91 ALA A N 1
ATOM 717 C CA . ALA A 1 91 ? 18.842 -7.346 -10.633 1.00 71.62 91 ALA A CA 1
ATOM 718 C C . ALA A 1 91 ? 18.134 -6.023 -10.273 1.00 71.62 91 ALA A C 1
ATOM 720 O O . ALA A 1 91 ? 18.676 -5.201 -9.530 1.00 71.62 91 ALA A O 1
ATOM 721 N N . PRO A 1 92 ? 16.883 -5.811 -10.732 1.00 67.69 92 PRO A N 1
ATOM 722 C CA . PRO A 1 92 ? 16.127 -4.608 -10.398 1.00 67.69 92 PRO A CA 1
ATOM 723 C C . PRO A 1 92 ? 15.875 -4.515 -8.889 1.00 67.69 92 PRO A C 1
ATOM 725 O O . PRO A 1 92 ? 15.535 -5.511 -8.240 1.00 67.69 92 PRO A O 1
ATOM 728 N N . SER A 1 93 ? 15.990 -3.305 -8.333 1.00 81.12 93 SER A N 1
ATOM 729 C CA . SER A 1 93 ? 15.643 -3.047 -6.932 1.00 81.12 93 SER A CA 1
ATOM 730 C C . SER A 1 93 ? 14.148 -3.259 -6.680 1.00 81.12 93 SER A C 1
ATOM 732 O O . SER A 1 93 ? 13.354 -3.338 -7.616 1.00 81.12 93 SER A O 1
ATOM 734 N N . PHE A 1 94 ? 13.722 -3.317 -5.417 1.00 83.44 94 PHE A N 1
ATOM 735 C CA . PHE A 1 94 ? 12.292 -3.456 -5.113 1.00 83.44 94 PHE A CA 1
ATOM 736 C C . PHE A 1 94 ? 11.471 -2.272 -5.627 1.00 83.44 94 PHE A C 1
ATOM 738 O O . PHE A 1 94 ? 10.372 -2.448 -6.144 1.00 83.44 94 PHE A O 1
ATOM 745 N N . PHE A 1 95 ? 12.037 -1.068 -5.542 1.00 82.38 95 PHE A N 1
ATOM 746 C CA . PHE A 1 95 ? 11.451 0.120 -6.147 1.00 82.38 95 PHE A CA 1
ATOM 747 C C . PHE A 1 95 ? 11.261 -0.054 -7.661 1.00 82.38 95 PHE A C 1
ATOM 749 O O . PHE A 1 95 ? 10.173 0.203 -8.178 1.00 82.38 95 PHE A O 1
ATOM 756 N N . ASP A 1 96 ? 12.285 -0.544 -8.365 1.00 73.06 96 ASP A N 1
ATOM 757 C CA . ASP A 1 96 ? 12.209 -0.780 -9.810 1.00 73.06 96 ASP A CA 1
ATOM 758 C C . ASP A 1 96 ? 11.214 -1.894 -10.153 1.00 73.06 96 ASP A C 1
ATOM 760 O O . ASP A 1 96 ? 10.488 -1.806 -11.140 1.00 73.06 96 ASP A O 1
ATOM 764 N N . GLN A 1 97 ? 11.117 -2.913 -9.300 1.00 74.94 97 GLN A N 1
ATOM 765 C CA . GLN A 1 97 ? 10.136 -3.986 -9.429 1.00 74.94 97 GLN A CA 1
ATOM 766 C C . GLN A 1 97 ? 8.683 -3.501 -9.278 1.00 74.94 97 GLN A C 1
ATOM 768 O O . GLN A 1 97 ? 7.760 -4.152 -9.755 1.00 74.94 97 GLN A O 1
ATOM 773 N N . LEU A 1 98 ? 8.442 -2.368 -8.625 1.00 72.19 98 LEU A N 1
ATOM 774 C CA . LEU A 1 98 ? 7.089 -1.839 -8.442 1.00 72.19 98 LEU A CA 1
ATOM 775 C C . LEU A 1 98 ? 6.755 -0.756 -9.460 1.00 72.19 98 LEU A C 1
ATOM 777 O O . LEU A 1 98 ? 5.695 -0.787 -10.075 1.00 72.19 98 LEU A O 1
ATOM 781 N N . PHE A 1 99 ? 7.659 0.201 -9.647 1.00 71.31 99 PHE A N 1
ATOM 782 C CA . PHE A 1 99 ? 7.381 1.399 -10.435 1.00 71.31 99 PHE A CA 1
ATOM 783 C C . PHE A 1 99 ? 7.989 1.367 -11.837 1.00 71.31 99 PHE A C 1
ATOM 785 O O . PHE A 1 99 ? 7.600 2.174 -12.677 1.00 71.31 99 PHE A O 1
ATOM 792 N N . ASN A 1 100 ? 8.886 0.413 -12.111 1.00 65.56 100 ASN A N 1
ATOM 793 C CA . ASN A 1 100 ? 9.580 0.273 -13.391 1.00 65.56 100 ASN A CA 1
ATOM 794 C C . ASN A 1 100 ? 9.324 -1.100 -14.065 1.00 65.56 100 ASN A C 1
ATOM 796 O O . ASN A 1 100 ? 10.051 -1.470 -14.987 1.00 65.56 100 ASN A O 1
ATOM 800 N N . THR A 1 101 ? 8.291 -1.858 -13.651 1.00 50.31 101 THR A N 1
ATOM 801 C CA . THR A 1 101 ? 8.026 -3.251 -14.098 1.00 50.31 101 THR A CA 1
ATOM 802 C C . THR A 1 101 ? 7.168 -3.457 -15.323 1.00 50.31 101 THR A C 1
ATOM 804 O O . THR A 1 101 ? 7.022 -4.595 -15.767 1.00 50.31 101 THR A O 1
ATOM 807 N N . THR A 1 102 ? 6.628 -2.409 -15.920 1.00 46.31 102 THR A N 1
ATOM 808 C CA . THR A 1 102 ? 6.041 -2.536 -17.253 1.00 46.31 102 THR A CA 1
ATOM 809 C C . THR A 1 102 ? 7.076 -2.146 -18.293 1.00 46.31 102 THR A C 1
ATOM 811 O O . THR A 1 102 ? 7.197 -0.966 -18.591 1.00 46.31 102 THR A O 1
ATOM 814 N N . PRO A 1 103 ? 7.795 -3.073 -18.939 1.00 43.91 103 PRO A N 1
ATOM 815 C CA . PRO A 1 103 ? 8.157 -2.827 -20.318 1.00 43.91 103 PRO A CA 1
ATOM 816 C C . PRO A 1 103 ? 6.836 -2.743 -21.085 1.00 43.91 103 PRO A C 1
ATOM 818 O O . PRO A 1 103 ? 6.039 -3.681 -21.066 1.00 43.91 103 PRO A O 1
ATOM 821 N N . LEU A 1 104 ? 6.553 -1.601 -21.705 1.00 43.00 104 LEU A N 1
ATOM 822 C CA . LEU A 1 104 ? 5.516 -1.560 -22.728 1.00 43.00 104 LEU A CA 1
ATOM 823 C C . LEU A 1 104 ? 5.963 -2.511 -23.827 1.00 43.00 104 LEU A C 1
ATOM 825 O O . LEU A 1 104 ? 7.104 -2.455 -24.287 1.00 43.00 104 LEU A O 1
ATOM 829 N N . TYR A 1 105 ? 5.088 -3.414 -24.234 1.00 50.28 105 TYR A N 1
ATOM 830 C CA . TYR A 1 105 ? 5.369 -4.247 -25.381 1.00 50.28 105 TYR A CA 1
ATOM 831 C C . TYR A 1 105 ? 4.372 -3.922 -26.478 1.00 50.28 105 TYR A C 1
ATOM 833 O O . TYR A 1 105 ? 3.168 -4.036 -26.257 1.00 50.28 105 TYR A O 1
ATOM 841 N N . VAL A 1 106 ? 4.858 -3.593 -27.675 1.00 56.06 106 VAL A N 1
ATOM 842 C CA . VAL A 1 106 ? 3.996 -3.662 -28.858 1.00 56.06 106 VAL A CA 1
ATOM 843 C C . VAL A 1 106 ? 3.912 -5.124 -29.253 1.00 56.06 106 VAL A C 1
ATOM 845 O O . VAL A 1 106 ? 4.925 -5.776 -29.522 1.00 56.06 106 VAL A O 1
ATOM 848 N N . THR A 1 107 ? 2.693 -5.644 -29.240 1.00 72.81 107 THR A N 1
ATOM 849 C CA . THR A 1 107 ? 2.391 -6.992 -29.711 1.00 72.81 107 THR A CA 1
ATOM 850 C C . THR A 1 107 ? 1.586 -6.908 -30.990 1.00 72.81 107 THR A C 1
ATOM 852 O O . THR A 1 107 ? 0.895 -5.923 -31.230 1.00 72.81 107 THR A O 1
ATOM 855 N N . GLY A 1 108 ? 1.692 -7.931 -31.823 1.00 76.25 108 GLY A N 1
ATOM 856 C CA . GLY A 1 108 ? 0.915 -8.010 -33.047 1.00 76.25 108 GLY A CA 1
ATOM 857 C C . GLY A 1 108 ? 1.100 -9.350 -33.734 1.00 76.25 108 GLY A C 1
ATOM 858 O O . GLY A 1 108 ? 2.004 -10.120 -33.398 1.00 76.25 108 GLY A O 1
ATOM 859 N N . ALA A 1 109 ? 0.220 -9.629 -34.689 1.00 85.50 109 ALA A N 1
ATOM 860 C CA . ALA A 1 109 ? 0.446 -10.674 -35.676 1.00 85.50 109 ALA A CA 1
ATOM 861 C C . ALA A 1 109 ? 1.302 -10.085 -36.801 1.00 85.50 109 ALA A C 1
ATOM 863 O O . ALA A 1 109 ? 1.002 -9.004 -37.316 1.00 85.50 109 ALA A O 1
ATOM 864 N N . ALA A 1 110 ? 2.389 -10.764 -37.156 1.00 91.56 110 ALA A N 1
ATOM 865 C CA . ALA A 1 110 ? 3.192 -10.372 -38.301 1.00 91.56 110 ALA A CA 1
ATOM 866 C C . ALA A 1 110 ? 2.357 -10.494 -39.583 1.00 91.56 110 ALA A C 1
ATOM 868 O O . ALA A 1 110 ? 1.481 -11.345 -39.687 1.00 91.56 110 ALA A O 1
ATOM 869 N N . GLN A 1 111 ? 2.635 -9.661 -40.582 1.00 94.81 111 GLN A N 1
ATOM 870 C CA . GLN A 1 111 ? 2.013 -9.780 -41.910 1.00 94.81 111 GLN A CA 1
ATOM 871 C C . GLN A 1 111 ? 2.858 -10.619 -42.880 1.00 94.81 111 GLN A C 1
ATOM 873 O O . GLN A 1 111 ? 2.455 -10.877 -44.011 1.00 94.81 111 GLN A O 1
ATOM 878 N N . GLY A 1 112 ? 4.031 -11.063 -42.429 1.00 91.69 112 GLY A N 1
ATOM 879 C CA . GLY A 1 112 ? 5.018 -11.782 -43.219 1.00 91.69 112 GLY A CA 1
ATOM 880 C C . GLY A 1 112 ? 6.430 -11.321 -42.878 1.00 91.69 112 GLY A C 1
ATOM 881 O O . GLY A 1 112 ? 6.655 -10.581 -41.920 1.00 91.69 112 GLY A O 1
ATOM 882 N N . GLY A 1 113 ? 7.398 -11.759 -43.670 1.00 90.88 113 GLY A N 1
ATOM 883 C CA . GLY A 1 113 ? 8.802 -11.430 -43.478 1.00 90.88 113 GLY A CA 1
ATOM 884 C C . GLY A 1 113 ? 9.690 -12.230 -44.417 1.00 90.88 113 GLY A C 1
ATOM 885 O O . GLY A 1 113 ? 9.223 -13.061 -45.197 1.00 90.88 113 GLY A O 1
ATOM 886 N N . ASN A 1 114 ? 10.989 -11.977 -44.341 1.00 94.00 114 ASN A N 1
ATOM 887 C CA . ASN A 1 114 ? 12.002 -12.815 -44.972 1.00 94.00 114 ASN A CA 1
ATOM 888 C C . ASN A 1 114 ? 13.069 -13.189 -43.938 1.00 94.00 114 ASN A C 1
ATOM 890 O O . ASN A 1 114 ? 12.892 -12.952 -42.747 1.00 94.00 114 ASN A O 1
ATOM 894 N N . ALA A 1 115 ? 14.180 -13.783 -44.375 1.00 94.12 115 ALA A N 1
ATOM 895 C CA . ALA A 1 115 ? 15.247 -14.179 -43.464 1.00 94.12 115 ALA A CA 1
ATOM 896 C C . ALA A 1 115 ? 15.702 -13.033 -42.544 1.00 94.12 115 ALA A C 1
ATOM 898 O O . ALA A 1 115 ? 15.934 -13.291 -41.380 1.00 94.12 115 ALA A O 1
ATOM 899 N N . ASN A 1 116 ? 15.762 -11.781 -43.001 1.00 96.00 116 ASN A N 1
ATOM 900 C CA . ASN A 1 116 ? 16.282 -10.657 -42.211 1.00 96.00 116 ASN A CA 1
ATOM 901 C C . ASN A 1 116 ? 15.228 -9.601 -41.865 1.00 96.00 116 ASN A C 1
ATOM 903 O O . ASN A 1 116 ? 15.582 -8.547 -41.341 1.00 96.00 116 ASN A O 1
ATOM 907 N N . THR A 1 117 ? 13.951 -9.837 -42.164 1.00 96.38 117 THR A N 1
ATOM 908 C CA . THR A 1 117 ? 12.896 -8.851 -41.912 1.00 96.38 117 THR A CA 1
ATOM 909 C C . THR A 1 117 ? 11.631 -9.481 -41.365 1.00 96.38 117 THR A C 1
ATOM 911 O O . THR A 1 117 ? 11.356 -10.663 -41.561 1.00 96.38 117 THR A O 1
ATOM 914 N N . ILE A 1 118 ? 10.834 -8.655 -40.704 1.00 96.31 118 ILE A N 1
ATOM 915 C CA . ILE A 1 118 ? 9.469 -8.965 -40.306 1.00 96.31 118 ILE A CA 1
ATOM 916 C C . ILE A 1 118 ? 8.593 -7.744 -40.572 1.00 96.31 118 ILE A C 1
ATOM 918 O O . ILE A 1 118 ? 8.964 -6.615 -40.247 1.00 96.31 118 ILE A O 1
ATOM 922 N N . GLN A 1 119 ? 7.443 -7.972 -41.195 1.00 96.31 119 GLN A N 1
ATOM 923 C CA . GLN A 1 119 ? 6.426 -6.953 -41.388 1.00 96.31 119 GLN A CA 1
ATOM 924 C C . GLN A 1 119 ? 5.478 -6.975 -40.192 1.00 96.31 119 GLN A C 1
ATOM 926 O O . GLN A 1 119 ? 4.862 -8.001 -39.892 1.00 96.31 119 GLN A O 1
ATOM 931 N N . LEU A 1 120 ? 5.402 -5.852 -39.488 1.00 90.50 120 LEU A N 1
ATOM 932 C CA . LEU A 1 120 ? 4.604 -5.702 -38.280 1.00 90.50 120 LEU A CA 1
ATOM 933 C C . LEU A 1 120 ? 3.111 -5.535 -38.615 1.00 90.50 120 LEU A C 1
ATOM 935 O O . LEU A 1 120 ? 2.724 -5.345 -39.770 1.00 90.50 120 LEU A O 1
ATOM 939 N N . ALA A 1 121 ? 2.263 -5.628 -37.592 1.00 84.56 121 ALA A N 1
ATOM 940 C CA . ALA A 1 121 ? 0.820 -5.460 -37.705 1.00 84.56 121 ALA A CA 1
ATOM 941 C C . ALA A 1 121 ? 0.438 -4.067 -38.245 1.00 84.56 121 ALA A C 1
ATOM 943 O O . ALA A 1 121 ? 1.220 -3.117 -38.200 1.00 84.56 121 ALA A O 1
ATOM 944 N N . ALA A 1 122 ? -0.776 -3.940 -38.792 1.00 78.12 122 ALA A N 1
ATOM 945 C CA . ALA A 1 122 ? -1.212 -2.730 -39.505 1.00 78.12 122 ALA A CA 1
ATOM 946 C C . ALA A 1 122 ? -1.345 -1.494 -38.597 1.00 78.12 122 ALA A C 1
ATOM 948 O O . ALA A 1 122 ? -1.358 -0.364 -39.081 1.00 78.12 122 ALA A O 1
ATOM 949 N N . ASP A 1 123 ? -1.455 -1.713 -37.294 1.00 66.44 123 ASP A N 1
ATOM 950 C CA . ASP A 1 123 ? -1.521 -0.710 -36.239 1.00 66.44 123 ASP A CA 1
ATOM 951 C C . ASP A 1 123 ? -0.137 -0.297 -35.704 1.00 66.44 123 ASP A C 1
ATOM 953 O O . ASP A 1 123 ? -0.056 0.628 -34.896 1.00 66.44 123 ASP A O 1
ATOM 957 N N . ALA A 1 124 ? 0.961 -0.903 -36.179 1.00 67.44 124 ALA A N 1
ATOM 958 C CA . ALA A 1 124 ? 2.307 -0.448 -35.839 1.00 67.44 124 ALA A CA 1
ATOM 959 C C . ALA A 1 124 ? 2.576 0.971 -36.380 1.00 67.44 124 ALA A C 1
ATOM 961 O O . ALA A 1 124 ? 2.042 1.382 -37.419 1.00 67.44 124 ALA A O 1
ATOM 962 N N . THR A 1 125 ? 3.413 1.727 -35.660 1.00 67.62 125 THR A N 1
ATOM 963 C CA . THR A 1 125 ? 3.678 3.148 -35.946 1.00 67.62 125 THR A CA 1
ATOM 964 C C . THR A 1 125 ? 4.253 3.372 -37.343 1.00 67.62 125 THR A C 1
ATOM 966 O O . THR A 1 125 ? 5.054 2.578 -37.836 1.00 67.62 125 THR A O 1
ATOM 969 N N . THR A 1 126 ? 3.882 4.491 -37.961 1.00 66.75 126 THR A N 1
ATOM 970 C CA . THR A 1 126 ? 4.387 4.912 -39.274 1.00 66.75 126 THR A CA 1
ATOM 971 C C . THR A 1 126 ? 5.664 5.751 -39.188 1.00 66.75 126 THR A C 1
ATOM 973 O O . THR A 1 126 ? 6.142 6.243 -40.202 1.00 66.75 126 THR A O 1
ATOM 976 N N . ALA A 1 127 ? 6.230 5.947 -37.994 1.00 55.72 127 ALA A N 1
ATOM 977 C CA . ALA A 1 127 ? 7.482 6.677 -37.829 1.00 55.72 127 ALA A CA 1
ATOM 978 C C . ALA A 1 127 ? 8.695 5.786 -38.145 1.00 55.72 127 ALA A C 1
ATOM 980 O O . ALA A 1 127 ? 8.844 4.706 -37.570 1.00 55.72 127 ALA A O 1
ATOM 981 N N . ASN A 1 128 ? 9.585 6.264 -39.016 1.00 57.31 128 ASN A N 1
ATOM 982 C CA . ASN A 1 128 ? 10.849 5.586 -39.304 1.00 57.31 128 ASN A CA 1
ATOM 983 C C . ASN A 1 128 ? 11.724 5.481 -38.049 1.00 57.31 128 ASN A C 1
ATOM 985 O O . ASN A 1 128 ? 11.698 6.349 -37.177 1.00 57.31 128 ASN A O 1
ATOM 989 N N . ASP A 1 129 ? 12.478 4.388 -37.963 1.00 62.28 129 ASP A N 1
ATOM 990 C CA . ASP A 1 129 ? 13.390 4.036 -36.871 1.00 62.28 129 ASP A CA 1
ATOM 991 C C . ASP A 1 129 ? 12.774 3.887 -35.474 1.00 62.28 129 ASP A C 1
ATOM 993 O O . ASP A 1 129 ? 13.495 3.649 -34.504 1.00 62.28 129 ASP A O 1
ATOM 997 N N . ALA A 1 130 ? 11.445 3.939 -35.350 1.00 50.12 130 ALA A N 1
ATOM 998 C CA . ALA A 1 130 ? 10.759 3.884 -34.060 1.00 50.12 130 ALA A CA 1
ATOM 999 C C . ALA A 1 130 ? 11.078 2.625 -33.230 1.00 50.12 130 ALA A C 1
ATOM 1001 O O . ALA A 1 130 ? 11.050 2.667 -31.998 1.00 50.12 130 ALA A O 1
ATOM 1002 N N . TYR A 1 131 ? 11.401 1.513 -33.896 1.00 65.31 131 TYR A N 1
ATOM 1003 C CA . TYR A 1 131 ? 11.761 0.247 -33.255 1.00 65.31 131 TYR A CA 1
ATOM 1004 C C . TYR A 1 131 ? 13.249 -0.111 -33.380 1.00 65.31 131 TYR A C 1
ATOM 1006 O O . TYR A 1 131 ? 13.660 -1.156 -32.878 1.00 65.31 131 TYR A O 1
ATOM 1014 N N . THR A 1 132 ? 14.070 0.725 -34.019 1.00 76.12 132 THR A N 1
ATOM 1015 C CA . THR A 1 132 ? 15.505 0.465 -34.200 1.00 76.12 132 THR A CA 1
ATOM 1016 C C . THR A 1 132 ? 16.209 0.352 -32.840 1.00 76.12 132 THR A C 1
ATOM 1018 O O . THR A 1 132 ? 15.940 1.114 -31.916 1.00 76.12 132 THR A O 1
ATOM 1021 N N . GLY A 1 133 ? 17.081 -0.643 -32.681 1.00 63.75 133 GLY A N 1
ATOM 1022 C CA . GLY A 1 133 ? 17.770 -0.986 -31.433 1.00 63.75 133 GLY A CA 1
ATOM 1023 C C . GLY A 1 133 ? 16.923 -1.754 -30.411 1.00 63.75 133 GLY A C 1
ATOM 1024 O O . GLY A 1 133 ? 17.432 -2.104 -29.346 1.00 63.75 133 GLY A O 1
ATOM 1025 N N . ARG A 1 134 ? 15.640 -2.027 -30.691 1.00 69.88 134 ARG A N 1
ATOM 1026 C CA . ARG A 1 134 ? 14.760 -2.777 -29.781 1.00 69.88 134 ARG A CA 1
ATOM 1027 C C . ARG A 1 134 ? 14.831 -4.273 -30.038 1.00 69.88 134 ARG A C 1
ATOM 1029 O O . ARG A 1 134 ? 15.061 -4.721 -31.161 1.00 69.88 134 ARG A O 1
ATOM 1036 N N . GLN A 1 135 ? 14.585 -5.050 -28.986 1.00 84.56 135 GLN A N 1
ATOM 1037 C CA . GLN A 1 135 ? 14.469 -6.494 -29.110 1.00 84.56 135 GLN A CA 1
ATOM 1038 C C . GLN A 1 135 ? 13.046 -6.866 -29.528 1.00 84.56 135 GLN A C 1
ATOM 1040 O O . GLN A 1 135 ? 12.073 -6.511 -28.858 1.00 84.56 135 GLN A O 1
ATOM 1045 N N . ILE A 1 136 ? 12.940 -7.624 -30.610 1.00 89.19 136 ILE A N 1
ATOM 1046 C CA . ILE A 1 136 ? 11.711 -8.268 -31.055 1.00 89.19 136 ILE A CA 1
ATOM 1047 C C . ILE A 1 136 ? 11.788 -9.756 -30.739 1.00 89.19 136 ILE A C 1
ATOM 1049 O O . ILE A 1 136 ? 12.785 -10.409 -31.028 1.00 89.19 136 ILE A O 1
ATOM 1053 N N . THR A 1 137 ? 10.743 -10.293 -30.116 1.00 90.19 137 THR A N 1
ATOM 1054 C CA . THR A 1 137 ? 10.619 -11.716 -29.785 1.00 90.19 137 THR A CA 1
ATOM 1055 C C . THR A 1 137 ? 9.366 -12.283 -30.422 1.00 90.19 137 THR A C 1
ATOM 1057 O O . THR A 1 137 ? 8.290 -11.716 -30.251 1.00 90.19 137 THR A O 1
ATOM 1060 N N . LEU A 1 138 ? 9.484 -13.410 -31.117 1.00 91.69 138 LEU A N 1
ATOM 1061 C CA . LEU A 1 138 ? 8.333 -14.152 -31.623 1.00 91.69 138 LEU A CA 1
ATOM 1062 C C . LEU A 1 138 ? 7.715 -14.961 -30.478 1.00 91.69 138 LEU A C 1
ATOM 1064 O O . LEU A 1 138 ? 8.386 -15.785 -29.862 1.00 91.69 138 LEU A O 1
ATOM 1068 N N . THR A 1 139 ? 6.449 -14.714 -30.161 1.00 86.94 139 THR A N 1
ATOM 1069 C CA . THR A 1 139 ? 5.747 -15.296 -29.007 1.00 86.94 139 THR A CA 1
ATOM 1070 C C . THR A 1 139 ? 4.878 -16.498 -29.368 1.00 86.94 139 THR A C 1
ATOM 1072 O O . THR A 1 139 ? 4.607 -17.321 -28.498 1.00 86.94 139 THR A O 1
ATOM 1075 N N . ALA A 1 140 ? 4.474 -16.635 -30.632 1.00 79.56 140 ALA A N 1
ATOM 1076 C CA . ALA A 1 140 ? 3.739 -17.787 -31.154 1.00 79.56 140 ALA A CA 1
ATOM 1077 C C . ALA A 1 140 ? 3.933 -17.916 -32.677 1.00 79.56 140 ALA A C 1
ATOM 1079 O O . ALA A 1 140 ? 4.466 -17.005 -33.310 1.00 79.56 140 ALA A O 1
ATOM 1080 N N . GLY A 1 141 ? 3.511 -19.045 -33.256 1.00 91.50 141 GLY A N 1
ATOM 1081 C CA . GLY A 1 141 ? 3.589 -19.313 -34.697 1.00 91.50 141 GLY A CA 1
ATOM 1082 C C . GLY A 1 141 ? 4.980 -19.706 -35.199 1.00 91.50 141 GLY A C 1
ATOM 1083 O O . GLY A 1 141 ? 5.827 -20.189 -34.439 1.00 91.50 141 GLY A O 1
ATOM 1084 N N . ALA A 1 142 ? 5.221 -19.528 -36.502 1.00 90.38 142 ALA A N 1
ATOM 1085 C CA . ALA A 1 142 ? 6.498 -19.877 -37.115 1.00 90.38 142 ALA A CA 1
ATOM 1086 C C . ALA A 1 142 ? 7.634 -19.075 -36.464 1.00 90.38 142 ALA A C 1
ATOM 1088 O O . ALA A 1 142 ? 7.609 -17.845 -36.429 1.00 90.38 142 ALA A O 1
ATOM 1089 N N . GLY A 1 143 ? 8.624 -19.783 -35.921 1.00 85.81 143 GLY A N 1
ATOM 1090 C CA . GLY A 1 143 ? 9.773 -19.159 -35.277 1.00 85.81 143 GLY A CA 1
ATOM 1091 C C . GLY A 1 143 ? 9.575 -18.695 -33.831 1.00 85.81 143 GLY A C 1
ATOM 1092 O O . GLY A 1 143 ? 10.459 -18.005 -33.327 1.00 85.81 143 GLY A O 1
ATOM 1093 N N . ALA A 1 144 ? 8.484 -19.086 -33.160 1.00 90.56 144 ALA A N 1
ATOM 1094 C CA . ALA A 1 144 ? 8.249 -18.791 -31.744 1.00 90.56 144 ALA A CA 1
ATOM 1095 C C . ALA A 1 144 ? 9.461 -19.121 -30.848 1.00 90.56 144 ALA A C 1
ATOM 1097 O O . ALA A 1 144 ? 10.118 -20.149 -31.012 1.00 90.56 144 ALA A O 1
ATOM 1098 N N . GLY A 1 145 ? 9.752 -18.232 -29.898 1.00 82.31 145 GLY A N 1
ATOM 1099 C CA . GLY A 1 145 ? 10.911 -18.299 -29.008 1.00 82.31 145 GLY A CA 1
ATOM 1100 C C . GLY A 1 145 ? 12.175 -17.628 -29.556 1.00 82.31 145 GLY A C 1
ATOM 1101 O O . GLY A 1 145 ? 13.118 -17.421 -28.798 1.00 82.31 145 GLY A O 1
ATOM 1102 N N . GLN A 1 146 ? 12.217 -17.245 -30.838 1.00 90.50 146 GLN A N 1
ATOM 1103 C CA . GLN A 1 146 ? 13.339 -16.477 -31.380 1.00 90.50 146 GLN A CA 1
ATOM 1104 C C . GLN A 1 146 ? 13.258 -15.004 -30.971 1.00 90.50 146 GLN A C 1
ATOM 1106 O O . GLN A 1 146 ? 12.216 -14.364 -31.132 1.00 90.50 146 GLN A O 1
ATOM 1111 N N . SER A 1 147 ? 14.391 -14.450 -30.542 1.00 91.75 147 SER A N 1
ATOM 1112 C CA . SER A 1 147 ? 14.568 -13.019 -30.290 1.00 91.75 147 SER A CA 1
ATOM 1113 C C . SER A 1 147 ? 15.657 -12.443 -31.186 1.00 91.75 147 SER A C 1
ATOM 1115 O O . SER A 1 147 ? 16.661 -13.109 -31.453 1.00 91.75 147 SER A O 1
ATOM 1117 N N . ARG A 1 148 ? 15.457 -11.214 -31.656 1.00 92.81 148 ARG A N 1
ATOM 1118 C CA . ARG A 1 148 ? 16.385 -10.476 -32.517 1.00 92.81 148 ARG A CA 1
ATOM 1119 C C . ARG A 1 148 ? 16.436 -9.010 -32.126 1.00 92.81 148 ARG A C 1
ATOM 1121 O O . ARG A 1 148 ? 15.476 -8.500 -31.549 1.00 92.81 148 ARG A O 1
ATOM 1128 N N . THR A 1 149 ? 17.517 -8.332 -32.481 1.00 87.06 149 THR A N 1
ATOM 1129 C CA . THR A 1 149 ? 17.601 -6.872 -32.372 1.00 87.06 149 THR A CA 1
ATOM 1130 C C . THR A 1 149 ? 17.183 -6.259 -33.698 1.00 87.06 149 THR A C 1
ATOM 1132 O O . THR A 1 149 ? 17.685 -6.653 -34.747 1.00 87.06 149 THR A O 1
ATOM 1135 N N . ILE A 1 150 ? 16.269 -5.294 -33.675 1.00 87.12 150 ILE A N 1
ATOM 1136 C CA . ILE A 1 150 ? 15.875 -4.549 -34.871 1.00 87.12 150 ILE A CA 1
ATOM 1137 C C . ILE A 1 150 ? 17.011 -3.582 -35.224 1.00 87.12 150 ILE A C 1
ATOM 1139 O O . ILE A 1 150 ? 17.361 -2.723 -34.421 1.00 87.12 150 ILE A O 1
ATOM 1143 N N . VAL A 1 151 ? 17.602 -3.712 -36.409 1.00 85.00 151 VAL A N 1
ATOM 1144 C CA . VAL A 1 151 ? 18.697 -2.849 -36.892 1.00 85.00 151 VAL A CA 1
ATOM 1145 C C . VAL A 1 151 ? 18.200 -1.633 -37.666 1.00 85.00 151 VAL A C 1
ATOM 1147 O O . VAL A 1 151 ? 18.904 -0.631 -37.731 1.00 85.00 151 VAL A O 1
ATOM 1150 N N . SER A 1 152 ? 16.998 -1.705 -38.235 1.00 78.88 152 SER A N 1
ATOM 1151 C CA . SER A 1 152 ? 16.314 -0.573 -38.865 1.00 78.88 152 SER A CA 1
ATOM 1152 C C . SER A 1 152 ? 14.809 -0.825 -38.938 1.00 78.88 152 SER A C 1
ATOM 1154 O O . SER A 1 152 ? 14.367 -1.980 -38.941 1.00 78.88 152 SER A O 1
ATOM 1156 N N . TYR A 1 153 ? 14.015 0.242 -39.016 1.00 84.06 153 TYR A N 1
ATOM 1157 C CA . TYR A 1 153 ? 12.566 0.151 -39.175 1.00 84.06 153 TYR A CA 1
ATOM 1158 C C . TYR A 1 153 ? 12.042 1.195 -40.162 1.00 84.06 153 TYR A C 1
ATOM 1160 O O . TYR A 1 153 ? 12.246 2.389 -39.958 1.00 84.06 153 TYR A O 1
ATOM 1168 N N . GLU A 1 154 ? 11.323 0.746 -41.190 1.00 87.44 154 GLU A N 1
ATOM 1169 C CA . GLU A 1 154 ? 10.645 1.627 -42.146 1.00 87.44 154 GLU A CA 1
ATOM 1170 C C . GLU A 1 154 ? 9.159 1.729 -41.820 1.00 87.44 154 GLU A C 1
ATOM 1172 O O . GLU A 1 154 ? 8.411 0.761 -41.980 1.00 87.44 154 GLU A O 1
ATOM 1177 N N . GLY A 1 155 ? 8.729 2.909 -41.377 1.00 70.94 155 GLY A N 1
ATOM 1178 C CA . GLY A 1 155 ? 7.402 3.154 -40.826 1.00 70.94 155 GLY A CA 1
ATOM 1179 C C . GLY A 1 155 ? 6.279 3.070 -41.855 1.00 70.94 155 GLY A C 1
ATOM 1180 O O . GLY A 1 155 ? 5.242 2.477 -41.569 1.00 70.94 155 GLY A O 1
ATOM 1181 N N . ASP A 1 156 ? 6.499 3.560 -43.077 1.00 80.50 156 ASP A N 1
ATOM 1182 C CA . ASP A 1 156 ? 5.494 3.503 -44.152 1.00 80.50 156 ASP A CA 1
ATOM 1183 C C . ASP A 1 156 ? 5.108 2.061 -44.511 1.00 80.50 156 ASP A C 1
ATOM 1185 O O . ASP A 1 156 ? 3.941 1.747 -44.754 1.00 80.50 156 ASP A O 1
ATOM 1189 N N . SER A 1 157 ? 6.096 1.162 -44.512 1.00 89.06 157 SER A N 1
ATOM 1190 C CA . SER A 1 157 ? 5.899 -0.262 -44.815 1.00 89.06 157 SER A CA 1
ATOM 1191 C C . SER A 1 157 ? 5.685 -1.131 -43.572 1.00 89.06 157 SER A C 1
ATOM 1193 O O . SER A 1 157 ? 5.305 -2.297 -43.699 1.00 89.06 157 SER A O 1
ATOM 1195 N N . ARG A 1 158 ? 5.934 -0.566 -42.384 1.00 87.44 158 ARG A N 1
ATOM 1196 C CA . ARG A 1 158 ? 5.982 -1.243 -41.081 1.00 87.44 158 ARG A CA 1
ATOM 1197 C C . ARG A 1 158 ? 6.928 -2.440 -41.062 1.00 87.44 158 ARG A C 1
ATOM 1199 O O . ARG A 1 158 ? 6.653 -3.465 -40.439 1.00 87.44 158 ARG A O 1
ATOM 1206 N N . THR A 1 159 ? 8.050 -2.316 -41.764 1.00 94.75 159 THR A N 1
ATOM 1207 C CA . THR A 1 159 ? 9.031 -3.394 -41.910 1.00 94.75 159 THR A CA 1
ATOM 1208 C C . THR A 1 159 ? 10.194 -3.175 -40.957 1.00 94.75 159 THR A C 1
ATOM 1210 O O . THR A 1 159 ? 10.910 -2.181 -41.064 1.00 94.75 159 THR A O 1
ATOM 1213 N N . ALA A 1 160 ? 10.409 -4.125 -40.050 1.00 92.06 160 ALA A N 1
ATOM 1214 C CA . ALA A 1 160 ? 11.578 -4.173 -39.184 1.00 92.06 160 ALA A CA 1
ATOM 1215 C C . ALA A 1 160 ? 12.645 -5.090 -39.794 1.00 92.06 160 ALA A C 1
ATOM 1217 O O . ALA A 1 160 ? 12.375 -6.259 -40.080 1.00 92.06 160 ALA A O 1
ATOM 1218 N N . THR A 1 161 ? 13.860 -4.575 -39.966 1.00 94.94 161 THR A N 1
ATOM 1219 C CA . THR A 1 161 ? 15.046 -5.363 -40.330 1.00 94.94 161 THR A CA 1
ATOM 1220 C C . THR A 1 161 ? 15.759 -5.788 -39.056 1.00 94.94 161 THR A C 1
ATOM 1222 O O . THR A 1 161 ? 15.871 -4.988 -38.131 1.00 94.94 161 THR A O 1
ATOM 1225 N N . VAL A 1 162 ? 16.253 -7.022 -38.989 1.00 95.62 162 VAL A N 1
ATOM 1226 C CA . VAL A 1 162 ? 16.877 -7.589 -37.785 1.00 95.62 162 VAL A CA 1
ATOM 1227 C C . VAL A 1 162 ? 18.365 -7.908 -37.953 1.00 95.62 162 VAL A C 1
ATOM 1229 O O . VAL A 1 162 ? 18.866 -8.037 -39.065 1.00 95.62 162 VAL A O 1
ATOM 1232 N N . ASP A 1 163 ? 19.067 -8.025 -36.827 1.00 91.69 163 ASP A N 1
ATOM 1233 C CA . ASP A 1 163 ? 20.516 -8.240 -36.712 1.00 91.69 163 ASP A CA 1
ATOM 1234 C C . ASP A 1 163 ? 21.003 -9.628 -37.148 1.00 91.69 163 ASP A C 1
ATOM 1236 O O . ASP A 1 163 ? 22.169 -9.798 -37.505 1.00 91.69 163 ASP A O 1
ATOM 1240 N N . SER A 1 164 ? 20.131 -10.630 -37.117 1.00 93.50 164 SER A N 1
ATOM 1241 C CA . SER A 1 164 ? 20.460 -11.999 -37.502 1.00 93.50 164 SER A CA 1
ATOM 1242 C C . SER A 1 164 ? 19.258 -12.711 -38.120 1.00 93.50 164 SER A C 1
ATOM 1244 O O . SER A 1 164 ? 18.113 -12.420 -37.760 1.00 93.50 164 SER A O 1
ATOM 1246 N N . PRO A 1 165 ? 19.484 -13.658 -39.050 1.00 93.88 165 PRO A N 1
ATOM 1247 C CA . PRO A 1 165 ? 18.397 -14.226 -39.821 1.00 93.88 165 PRO A CA 1
ATOM 1248 C C . PRO A 1 165 ? 17.437 -15.051 -38.955 1.00 93.88 165 PRO A C 1
ATOM 1250 O O . PRO A 1 165 ? 17.853 -15.771 -38.044 1.00 93.88 165 PRO A O 1
ATOM 1253 N N . TRP A 1 166 ? 16.145 -14.974 -39.249 1.00 93.56 166 TRP A N 1
ATOM 1254 C CA . TRP A 1 166 ? 15.098 -15.812 -38.685 1.00 93.56 166 TRP A CA 1
ATOM 1255 C C . TRP A 1 166 ? 15.191 -17.246 -39.209 1.00 93.56 166 TRP A C 1
ATOM 1257 O O . TRP A 1 166 ? 15.269 -17.477 -40.417 1.00 93.56 166 TRP A O 1
ATOM 1267 N N . GLN A 1 167 ? 15.126 -18.220 -38.302 1.00 92.44 167 GLN A N 1
ATOM 1268 C CA . GLN A 1 167 ? 15.023 -19.642 -38.622 1.00 92.44 167 GLN A CA 1
ATOM 1269 C C . GLN A 1 167 ? 14.198 -20.367 -37.549 1.00 92.44 167 GLN A C 1
ATOM 1271 O O . GLN A 1 167 ? 14.707 -20.585 -36.449 1.00 92.44 167 GLN A O 1
ATOM 1276 N N . PRO A 1 168 ? 12.952 -20.794 -37.837 1.00 92.44 168 PRO A N 1
ATOM 1277 C CA . PRO A 1 168 ? 12.134 -20.536 -39.036 1.00 92.44 168 PRO A CA 1
ATOM 1278 C C . PRO A 1 168 ? 11.813 -19.049 -39.301 1.00 92.44 168 PRO A C 1
ATOM 1280 O O . PRO A 1 168 ? 11.829 -18.248 -38.366 1.00 92.44 168 PRO A O 1
ATOM 1283 N N . ILE A 1 169 ? 11.508 -18.696 -40.560 1.00 95.06 169 ILE A N 1
ATOM 1284 C CA . ILE A 1 169 ? 11.097 -17.337 -40.980 1.00 95.06 169 ILE A CA 1
ATOM 1285 C C . ILE A 1 169 ? 9.672 -17.040 -40.467 1.00 95.06 169 ILE A C 1
ATOM 1287 O O . ILE A 1 169 ? 8.794 -17.883 -40.673 1.00 95.06 169 ILE A O 1
ATOM 1291 N N . PRO A 1 170 ? 9.416 -15.875 -39.834 1.00 94.75 170 PRO A N 1
ATOM 1292 C CA . PRO A 1 170 ? 8.078 -15.494 -39.398 1.00 94.75 170 PRO A CA 1
ATOM 1293 C C . PRO A 1 170 ? 7.116 -15.283 -40.574 1.00 94.75 170 PRO A C 1
ATOM 1295 O O . PRO A 1 170 ? 7.477 -14.721 -41.608 1.00 94.75 170 PRO A O 1
ATOM 1298 N N . ASN A 1 171 ? 5.875 -15.725 -40.399 1.00 92.38 171 ASN A N 1
ATOM 1299 C CA . ASN A 1 171 ? 4.796 -15.631 -41.381 1.00 92.38 171 ASN A CA 1
ATOM 1300 C C . ASN A 1 171 ? 3.553 -14.972 -40.754 1.00 92.38 171 ASN A C 1
ATOM 1302 O O . ASN A 1 171 ? 3.625 -14.436 -39.652 1.00 92.38 171 ASN A O 1
ATOM 1306 N N . THR A 1 172 ? 2.411 -15.012 -41.441 1.00 92.69 172 THR A N 1
ATOM 1307 C CA . THR A 1 172 ? 1.154 -14.414 -40.953 1.00 92.69 172 THR A CA 1
ATOM 1308 C C . THR A 1 172 ? 0.601 -15.043 -39.673 1.00 92.69 172 THR A C 1
ATOM 1310 O O . THR A 1 172 ? -0.210 -14.420 -38.996 1.00 92.69 172 THR A O 1
ATOM 1313 N N . ASP A 1 173 ? 1.045 -16.253 -39.322 1.00 91.88 173 ASP A N 1
ATOM 1314 C CA . ASP A 1 173 ? 0.658 -16.937 -38.084 1.00 91.88 173 ASP A CA 1
ATOM 1315 C C . ASP A 1 173 ? 1.625 -16.622 -36.927 1.00 91.88 173 ASP A C 1
ATOM 1317 O O . ASP A 1 173 ? 1.402 -17.038 -35.788 1.00 91.88 173 ASP A O 1
ATOM 1321 N N . SER A 1 174 ? 2.730 -15.918 -37.201 1.00 93.62 174 SER A N 1
ATOM 1322 C CA . SER A 1 174 ? 3.714 -15.533 -36.195 1.00 93.62 174 SER A CA 1
ATOM 1323 C C . SER A 1 174 ? 3.226 -14.337 -35.386 1.00 93.62 174 SER A C 1
ATOM 1325 O O . SER A 1 174 ? 2.977 -13.258 -35.923 1.00 93.62 174 SER A O 1
ATOM 1327 N N . HIS A 1 175 ? 3.170 -14.494 -34.068 1.00 84.56 175 HIS A N 1
ATOM 1328 C CA . HIS A 1 175 ? 2.941 -13.384 -33.149 1.00 84.56 175 HIS A CA 1
ATOM 1329 C C . HIS A 1 175 ? 4.272 -12.859 -32.639 1.00 84.56 175 HIS A C 1
ATOM 1331 O O . HIS A 1 175 ? 5.193 -13.636 -32.382 1.00 84.56 175 HIS A O 1
ATOM 1337 N N . TYR A 1 176 ? 4.373 -11.547 -32.471 1.00 84.94 176 TYR A N 1
ATOM 1338 C CA . TYR A 1 176 ? 5.579 -10.904 -31.976 1.00 84.94 176 TYR A CA 1
ATOM 1339 C C . TYR A 1 176 ? 5.296 -10.020 -30.767 1.00 84.94 176 TYR A C 1
ATOM 1341 O O . TYR A 1 176 ? 4.169 -9.603 -30.497 1.00 84.94 176 TYR A O 1
ATOM 1349 N N . ARG A 1 177 ? 6.373 -9.719 -30.052 1.00 78.38 177 ARG A N 1
ATOM 1350 C CA . ARG A 1 177 ? 6.441 -8.785 -28.940 1.00 78.38 177 ARG A CA 1
ATOM 1351 C C . ARG A 1 177 ? 7.717 -7.964 -29.081 1.00 78.38 177 ARG A C 1
ATOM 1353 O O . ARG A 1 177 ? 8.809 -8.530 -29.037 1.00 78.38 177 ARG A O 1
ATOM 1360 N N . ILE A 1 178 ? 7.586 -6.652 -29.244 1.00 76.94 178 ILE A N 1
ATOM 1361 C CA . ILE A 1 178 ? 8.708 -5.710 -29.251 1.00 76.94 178 ILE A CA 1
ATOM 1362 C C . ILE A 1 178 ? 8.769 -5.048 -27.887 1.00 76.94 178 ILE A C 1
ATOM 1364 O O . ILE A 1 178 ? 7.814 -4.393 -27.480 1.00 76.94 178 ILE A O 1
ATOM 1368 N N . THR A 1 179 ? 9.879 -5.229 -27.180 1.00 62.88 179 THR A N 1
ATOM 1369 C CA . THR A 1 179 ? 10.071 -4.656 -25.847 1.00 62.88 179 THR A CA 1
ATOM 1370 C C . THR A 1 179 ? 10.484 -3.194 -25.956 1.00 62.88 179 THR A C 1
ATOM 1372 O O . THR A 1 179 ? 11.591 -2.886 -26.406 1.00 62.88 179 THR A O 1
ATOM 1375 N N . TYR A 1 180 ? 9.625 -2.289 -25.490 1.00 53.47 180 TYR A N 1
ATOM 1376 C CA . TYR A 1 180 ? 10.031 -0.942 -25.125 1.00 53.47 180 TYR A CA 1
ATOM 1377 C C . TYR A 1 180 ? 10.528 -0.960 -23.690 1.00 53.47 180 TYR A C 1
ATOM 1379 O O . TYR A 1 180 ? 9.791 -1.230 -22.745 1.00 53.47 180 TYR A O 1
ATOM 1387 N N . SER A 1 181 ? 11.791 -0.610 -23.518 1.00 50.19 181 SER A N 1
ATOM 1388 C CA . SER A 1 181 ? 12.246 -0.071 -22.245 1.00 50.19 181 SER A CA 1
ATOM 1389 C C . SER A 1 181 ? 11.932 1.420 -22.273 1.00 50.19 181 SER A C 1
ATOM 1391 O O . SER A 1 181 ? 12.421 2.118 -23.175 1.00 50.19 181 SER A O 1
ATOM 1393 N N . TYR A 1 182 ? 11.124 1.896 -21.321 1.00 50.97 182 TYR A N 1
ATOM 1394 C CA . TYR A 1 182 ? 11.091 3.316 -20.980 1.00 50.97 182 TYR A CA 1
ATOM 1395 C C . TYR A 1 182 ? 12.533 3.784 -20.792 1.00 50.97 182 TYR A C 1
ATOM 1397 O O . TYR A 1 182 ? 13.304 3.133 -20.083 1.00 50.97 182 TYR A O 1
ATOM 1405 N N . LEU A 1 183 ? 12.917 4.889 -21.433 1.00 56.72 183 LEU A N 1
ATOM 1406 C CA . LEU A 1 183 ? 14.184 5.517 -21.080 1.00 56.72 183 LEU A CA 1
ATOM 1407 C C . LEU A 1 183 ? 13.908 6.434 -19.896 1.00 56.72 183 LEU A C 1
ATOM 1409 O O . LEU A 1 183 ? 13.365 7.527 -20.068 1.00 56.72 183 LEU A O 1
ATOM 1413 N N . VAL A 1 184 ? 14.236 5.951 -18.702 1.00 57.28 184 VAL A N 1
ATOM 1414 C CA . VAL A 1 184 ? 14.185 6.738 -17.472 1.00 57.28 184 VAL A CA 1
ATOM 1415 C C . VAL A 1 184 ? 15.579 7.219 -17.106 1.00 57.28 184 VAL A C 1
ATOM 1417 O O . VAL A 1 184 ? 16.576 6.543 -17.360 1.00 57.28 184 VAL A O 1
ATOM 1420 N N . GLY A 1 185 ? 15.657 8.395 -16.503 1.00 62.34 185 GLY A N 1
ATOM 1421 C CA . GLY A 1 185 ? 16.926 8.927 -16.040 1.00 62.34 185 GLY A CA 1
ATOM 1422 C C . GLY A 1 185 ? 16.768 10.226 -15.276 1.00 62.34 185 GLY A C 1
ATOM 1423 O O . GLY A 1 185 ? 15.662 10.708 -15.038 1.00 62.34 185 GLY A O 1
ATOM 1424 N N . VAL A 1 186 ? 17.903 10.791 -14.885 1.00 64.19 186 VAL A N 1
ATOM 1425 C CA . VAL A 1 186 ? 17.979 12.118 -14.272 1.00 64.19 186 VAL A CA 1
ATOM 1426 C C . VAL A 1 186 ? 18.433 13.137 -15.305 1.00 64.19 186 VAL A C 1
ATOM 1428 O O . VAL A 1 186 ? 19.342 12.886 -16.105 1.00 64.19 186 VAL A O 1
ATOM 1431 N N . ALA A 1 187 ? 17.777 14.288 -15.317 1.00 79.50 187 ALA A N 1
ATOM 1432 C CA . ALA A 1 187 ? 18.242 15.437 -16.062 1.00 79.50 187 ALA A CA 1
ATOM 1433 C C . ALA A 1 187 ? 19.506 15.997 -15.402 1.00 79.50 187 ALA A C 1
ATOM 1435 O O . ALA A 1 187 ? 19.727 15.867 -14.202 1.00 79.50 187 ALA A O 1
ATOM 1436 N N . GLN A 1 188 ? 20.354 16.617 -16.210 1.00 84.25 188 GLN A N 1
ATOM 1437 C CA . GLN A 1 188 ? 21.549 17.313 -15.751 1.00 84.25 188 GLN A CA 1
ATOM 1438 C C . GLN A 1 188 ? 21.345 18.827 -15.801 1.00 84.25 188 GLN A C 1
ATOM 1440 O O . GLN A 1 188 ? 21.823 19.552 -14.933 1.00 84.25 188 GLN A O 1
ATOM 1445 N N . LYS A 1 189 ? 20.646 19.315 -16.832 1.00 85.81 189 LYS A N 1
ATOM 1446 C CA . LYS A 1 189 ? 20.324 20.732 -17.005 1.00 85.81 189 LYS A CA 1
ATOM 1447 C C . LYS A 1 189 ? 19.250 20.918 -18.073 1.00 85.81 189 LYS A C 1
ATOM 1449 O O . LYS A 1 189 ? 19.365 20.351 -19.157 1.00 85.81 189 LYS A O 1
ATOM 1454 N N . GLY A 1 190 ? 18.253 21.751 -17.805 1.00 88.50 190 GLY A N 1
ATOM 1455 C CA . GLY A 1 190 ? 17.265 22.197 -18.783 1.00 88.50 190 GLY A CA 1
ATOM 1456 C C . GLY A 1 190 ? 17.494 23.633 -19.259 1.00 88.50 190 GLY A C 1
ATOM 1457 O O . GLY A 1 190 ? 18.174 24.439 -18.622 1.00 88.50 190 GLY A O 1
ATOM 1458 N N . THR A 1 191 ? 16.893 23.958 -20.398 1.00 92.94 191 THR A N 1
ATOM 1459 C CA . THR A 1 191 ? 16.557 25.325 -20.819 1.00 92.94 191 THR A CA 1
ATOM 1460 C C . THR A 1 191 ? 15.062 25.374 -21.135 1.00 92.94 191 THR A C 1
ATOM 1462 O O . THR A 1 191 ? 14.375 24.365 -21.025 1.00 92.94 191 THR A O 1
ATOM 1465 N N . ALA A 1 192 ? 14.547 26.509 -21.611 1.00 91.19 192 ALA A N 1
ATOM 1466 C CA . ALA A 1 192 ? 13.156 26.614 -22.054 1.00 91.19 192 ALA A CA 1
ATOM 1467 C C . ALA A 1 192 ? 12.761 25.585 -23.137 1.00 91.19 192 ALA A C 1
ATOM 1469 O O . ALA A 1 192 ? 11.587 25.238 -23.238 1.00 91.19 192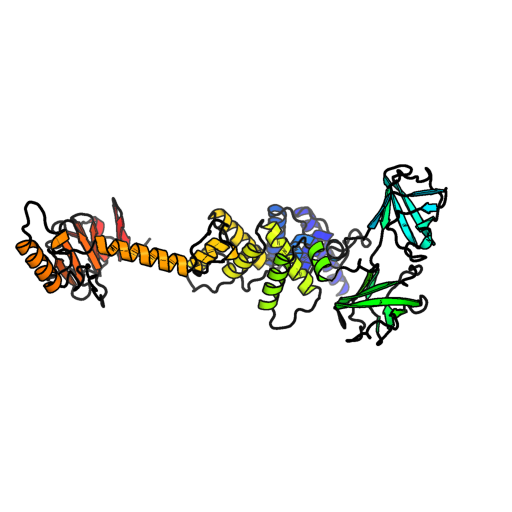 ALA A O 1
ATOM 1470 N N . LYS A 1 193 ? 13.705 25.096 -23.958 1.00 93.19 193 LYS A N 1
ATOM 1471 C CA . LYS A 1 193 ? 13.417 24.201 -25.100 1.00 93.19 193 LYS A CA 1
ATOM 1472 C C . LYS A 1 193 ? 14.303 22.955 -25.179 1.00 93.19 193 LYS A C 1
ATOM 1474 O O . LYS A 1 193 ? 14.115 22.128 -26.071 1.00 93.19 193 LYS A O 1
ATOM 1479 N N . THR A 1 194 ? 15.265 22.800 -24.275 1.00 92.69 194 THR A N 1
ATOM 1480 C CA . THR A 1 194 ? 16.199 21.669 -24.299 1.00 92.69 194 THR A CA 1
ATOM 1481 C C . THR A 1 194 ? 16.335 21.028 -22.930 1.00 92.69 194 THR A C 1
ATOM 1483 O O . THR A 1 194 ? 16.163 21.696 -21.913 1.00 92.69 194 THR A O 1
ATOM 1486 N N . LEU A 1 195 ? 16.696 19.749 -22.908 1.00 89.69 195 LEU A N 1
ATOM 1487 C CA . LEU A 1 195 ? 17.007 19.007 -21.693 1.00 89.69 195 LEU A CA 1
ATOM 1488 C C . LEU A 1 195 ? 18.240 18.129 -21.918 1.00 89.69 195 LEU A C 1
ATOM 1490 O O . LEU A 1 195 ? 18.238 17.268 -22.795 1.00 89.69 195 LEU A O 1
ATOM 1494 N N . THR A 1 196 ? 19.294 18.352 -21.140 1.00 91.19 196 THR A N 1
ATOM 1495 C CA . THR A 1 196 ? 20.489 17.500 -21.110 1.00 91.19 196 THR A CA 1
ATOM 1496 C C . THR A 1 196 ? 20.272 16.361 -20.119 1.00 91.19 196 THR A C 1
ATOM 1498 O O . THR A 1 196 ? 19.908 16.607 -18.969 1.00 91.19 196 THR A O 1
ATOM 1501 N N . LEU A 1 197 ? 20.496 15.124 -20.556 1.00 83.50 197 LEU A N 1
ATOM 1502 C CA . LEU A 1 197 ? 20.302 13.899 -19.778 1.00 83.50 197 LEU A CA 1
ATOM 1503 C C . LEU A 1 197 ? 21.631 13.480 -19.122 1.00 83.50 197 LEU A C 1
ATOM 1505 O O . LEU A 1 197 ? 22.668 13.522 -19.779 1.00 83.50 197 LEU A O 1
ATOM 1509 N N . ALA A 1 198 ? 21.629 13.069 -17.848 1.00 71.88 198 ALA A N 1
ATOM 1510 C CA . ALA A 1 198 ? 22.880 12.818 -17.116 1.00 71.88 198 ALA A CA 1
ATOM 1511 C C . ALA A 1 198 ? 23.554 11.479 -17.453 1.00 71.88 198 ALA A C 1
ATOM 1513 O O . ALA A 1 198 ? 24.743 11.296 -17.201 1.00 71.88 198 ALA A O 1
ATOM 1514 N N . THR A 1 199 ? 22.812 10.507 -17.978 1.00 60.84 199 THR A N 1
ATOM 1515 C CA . THR A 1 199 ? 23.381 9.232 -18.421 1.00 60.84 199 THR A CA 1
ATOM 1516 C C . THR A 1 199 ? 22.559 8.699 -19.577 1.00 60.84 199 THR A C 1
ATOM 1518 O O . THR A 1 199 ? 21.329 8.710 -19.526 1.00 60.84 199 THR A O 1
ATOM 1521 N N . MET A 1 200 ? 23.244 8.245 -20.622 1.00 57.12 200 MET A N 1
ATOM 1522 C CA . MET A 1 200 ? 22.624 7.600 -21.768 1.00 57.12 200 MET A CA 1
ATOM 1523 C C . MET A 1 200 ? 23.507 6.444 -22.247 1.00 57.12 200 MET A C 1
ATOM 1525 O O . MET A 1 200 ? 24.733 6.586 -22.236 1.00 57.12 200 MET A O 1
ATOM 1529 N N . PRO A 1 201 ? 22.926 5.308 -22.673 1.00 44.69 201 PRO A N 1
ATOM 1530 C CA . PRO A 1 201 ? 23.707 4.227 -23.253 1.00 44.69 201 PRO A CA 1
ATOM 1531 C C . PRO A 1 201 ? 24.361 4.690 -24.566 1.00 44.69 201 PRO A C 1
ATOM 1533 O O . PRO A 1 201 ? 23.701 5.375 -25.352 1.00 44.69 201 PRO A O 1
ATOM 1536 N N . PRO A 1 202 ? 25.605 4.274 -24.868 1.00 39.81 202 PRO A N 1
ATOM 1537 C CA . PRO A 1 202 ? 26.335 4.688 -26.072 1.00 39.81 202 PRO A CA 1
ATOM 1538 C C . PRO A 1 202 ? 25.700 4.294 -27.426 1.00 39.81 202 PRO A C 1
ATOM 1540 O O . PRO A 1 202 ? 26.255 4.642 -28.459 1.00 39.81 202 PRO A O 1
ATOM 1543 N N . ASN A 1 203 ? 24.527 3.646 -27.443 1.00 44.34 203 ASN A N 1
ATOM 1544 C CA . ASN A 1 203 ? 23.805 3.189 -28.640 1.00 44.34 203 ASN A CA 1
ATOM 1545 C C . ASN A 1 203 ? 22.292 3.496 -28.580 1.00 44.34 203 ASN A C 1
ATOM 1547 O O . ASN A 1 203 ? 21.475 2.693 -29.029 1.00 44.34 203 ASN A O 1
ATOM 1551 N N . ALA A 1 204 ? 21.883 4.594 -27.942 1.00 47.16 204 ALA A N 1
ATOM 1552 C CA . ALA A 1 204 ? 20.461 4.876 -27.773 1.00 47.16 204 ALA A CA 1
ATOM 1553 C C . ALA A 1 204 ? 19.729 5.113 -29.110 1.00 47.16 204 ALA A C 1
ATOM 1555 O O . ALA A 1 204 ? 20.281 5.773 -29.995 1.00 47.16 204 ALA A O 1
ATOM 1556 N N . PRO A 1 205 ? 18.485 4.611 -29.255 1.00 50.44 205 PRO A N 1
ATOM 1557 C CA . PRO A 1 205 ? 17.680 4.827 -30.452 1.00 50.44 205 PRO A CA 1
ATOM 1558 C C . PRO A 1 205 ? 17.415 6.318 -30.684 1.00 50.44 205 PRO A C 1
ATOM 1560 O O . PRO A 1 205 ? 17.474 7.127 -29.753 1.00 50.44 205 PRO A O 1
ATOM 1563 N N . SER A 1 206 ? 17.072 6.677 -31.924 1.00 62.09 206 SER A N 1
ATOM 1564 C CA . SER A 1 206 ? 16.538 8.005 -32.233 1.00 62.09 206 SER A CA 1
ATOM 1565 C C . SER A 1 206 ? 15.349 8.290 -31.311 1.00 62.09 206 SER A C 1
ATOM 1567 O O . SER A 1 206 ? 14.337 7.596 -31.360 1.00 62.09 206 SER A O 1
ATOM 1569 N N . LEU A 1 207 ? 15.474 9.298 -30.441 1.00 65.81 207 LEU A N 1
ATOM 1570 C CA . LEU A 1 207 ? 14.388 9.716 -29.546 1.00 65.81 207 LEU A CA 1
ATOM 1571 C C . LEU A 1 207 ? 13.355 10.606 -30.254 1.00 65.81 207 LEU A C 1
ATOM 1573 O O . LEU A 1 207 ? 12.431 11.113 -29.622 1.00 65.81 207 LEU A O 1
ATOM 1577 N N . ASN A 1 208 ? 13.533 10.847 -31.551 1.00 74.94 208 ASN A N 1
ATOM 1578 C CA . ASN A 1 208 ? 12.707 11.764 -32.318 1.00 74.94 208 ASN A CA 1
ATOM 1579 C C . ASN A 1 208 ? 11.274 11.224 -32.411 1.00 74.94 208 ASN A C 1
ATOM 1581 O O . ASN A 1 208 ? 11.060 10.056 -32.720 1.00 74.94 208 ASN A O 1
ATOM 1585 N N . GLY A 1 209 ? 10.290 12.082 -32.147 1.00 64.69 209 GLY A N 1
ATOM 1586 C CA . GLY A 1 209 ? 8.874 11.719 -32.156 1.00 64.69 209 GLY A CA 1
ATOM 1587 C C . GLY A 1 209 ? 8.385 11.014 -30.887 1.00 64.69 209 GLY A C 1
ATOM 1588 O O . GLY A 1 209 ? 7.180 10.834 -30.743 1.00 64.69 209 GLY A O 1
ATOM 1589 N N . LEU A 1 210 ? 9.269 10.658 -29.948 1.00 71.81 210 LEU A N 1
ATOM 1590 C CA . LEU A 1 210 ? 8.872 10.191 -28.618 1.00 71.81 210 LEU A CA 1
ATOM 1591 C C . LEU A 1 210 ? 8.461 11.374 -27.737 1.00 71.81 210 LEU A C 1
ATOM 1593 O O . LEU A 1 210 ? 8.806 12.525 -28.004 1.00 71.81 210 LEU A O 1
ATOM 1597 N N . GLN A 1 211 ? 7.738 11.100 -26.661 1.00 77.94 211 GLN A N 1
ATOM 1598 C CA . GLN A 1 211 ? 7.398 12.101 -25.664 1.00 77.94 211 GLN A CA 1
ATOM 1599 C C . GLN A 1 211 ? 8.275 11.930 -24.423 1.00 77.94 211 GLN A C 1
ATOM 1601 O O . GLN A 1 211 ? 8.524 10.812 -23.978 1.00 77.94 211 GLN A O 1
ATOM 1606 N N . ILE A 1 212 ? 8.716 13.047 -23.852 1.00 78.50 212 ILE A N 1
ATOM 1607 C CA . ILE A 1 212 ? 9.450 13.121 -22.591 1.00 78.50 212 ILE A CA 1
ATOM 1608 C C . ILE A 1 212 ? 8.559 13.730 -21.510 1.00 78.50 212 ILE A C 1
ATOM 1610 O O . ILE A 1 212 ? 8.018 14.823 -21.683 1.00 78.50 212 ILE A O 1
ATOM 1614 N N . ALA A 1 213 ? 8.419 13.026 -20.393 1.00 75.81 213 ALA A N 1
ATOM 1615 C CA . ALA A 1 213 ? 7.738 13.489 -19.193 1.00 75.81 213 ALA A CA 1
ATOM 1616 C C . ALA A 1 213 ? 8.752 13.733 -18.080 1.00 75.81 213 ALA A C 1
ATOM 1618 O O . ALA A 1 213 ? 9.612 12.887 -17.844 1.00 75.81 213 ALA A O 1
ATOM 1619 N N . ILE A 1 214 ? 8.619 14.843 -17.359 1.00 73.50 214 ILE A N 1
ATOM 1620 C CA . ILE A 1 214 ? 9.321 15.032 -16.088 1.00 73.50 214 ILE A CA 1
ATOM 1621 C C . ILE A 1 214 ? 8.474 14.375 -15.004 1.00 73.50 214 ILE A C 1
ATOM 1623 O O . ILE A 1 214 ? 7.369 14.825 -14.693 1.00 73.50 214 ILE A O 1
ATOM 1627 N N . VAL A 1 215 ? 8.974 13.265 -14.477 1.00 58.59 215 VAL A N 1
ATOM 1628 C CA . VAL A 1 215 ? 8.254 12.386 -13.554 1.00 58.59 215 VAL A CA 1
ATOM 1629 C C . VAL A 1 215 ? 8.508 12.720 -12.089 1.00 58.59 215 VAL A C 1
ATOM 1631 O O . VAL A 1 215 ? 7.730 12.299 -11.248 1.00 58.59 215 VAL A O 1
ATOM 1634 N N . ALA A 1 216 ? 9.558 13.480 -11.774 1.00 46.12 216 ALA A N 1
ATOM 1635 C CA . ALA A 1 216 ? 9.850 13.967 -10.424 1.00 46.12 216 ALA A CA 1
ATOM 1636 C C . ALA A 1 216 ? 10.824 15.158 -10.477 1.00 46.12 216 ALA A C 1
ATOM 1638 O O . ALA A 1 216 ? 11.477 15.364 -11.498 1.00 46.12 216 ALA A O 1
ATOM 1639 N N . GLY A 1 217 ? 10.931 15.924 -9.386 1.00 55.84 217 GLY A N 1
ATOM 1640 C CA . GLY A 1 217 ? 11.826 17.086 -9.267 1.00 55.84 217 GLY A CA 1
ATOM 1641 C C . GLY A 1 217 ? 11.321 18.365 -9.943 1.00 55.84 217 GLY A C 1
ATOM 1642 O O . GLY A 1 217 ? 10.127 18.515 -10.216 1.00 55.84 217 GLY A O 1
ATOM 1643 N N . THR A 1 218 ? 12.223 19.319 -10.187 1.00 65.44 218 THR A N 1
ATOM 1644 C CA . THR A 1 218 ? 11.879 20.616 -10.793 1.00 65.44 218 THR A CA 1
ATOM 1645 C C . THR A 1 218 ? 11.202 20.439 -12.158 1.00 65.44 218 THR A C 1
ATOM 1647 O O . THR A 1 218 ? 11.734 19.840 -13.085 1.00 65.44 218 THR A O 1
ATOM 1650 N N . GLY A 1 219 ? 9.990 20.973 -12.304 1.00 61.25 219 GLY A N 1
ATOM 1651 C CA . GLY A 1 219 ? 9.233 20.857 -13.549 1.00 61.25 219 GLY A CA 1
ATOM 1652 C C . GLY A 1 219 ? 8.454 19.547 -13.724 1.00 61.25 219 GLY A C 1
ATOM 1653 O O . GLY A 1 219 ? 7.987 19.289 -14.834 1.00 61.25 219 GLY A O 1
ATOM 1654 N N . ALA A 1 220 ? 8.275 18.756 -12.658 1.00 62.31 220 ALA A N 1
ATOM 1655 C CA . ALA A 1 220 ? 7.430 17.561 -12.651 1.00 62.31 220 ALA A CA 1
ATOM 1656 C C . ALA A 1 220 ? 6.007 17.810 -13.182 1.00 62.31 220 ALA A C 1
ATOM 1658 O O . ALA A 1 220 ? 5.409 18.865 -12.973 1.00 62.31 220 ALA A O 1
ATOM 1659 N N . GLY A 1 221 ? 5.463 16.812 -13.881 1.00 53.12 221 GLY A N 1
ATOM 1660 C CA . GLY A 1 221 ? 4.145 16.866 -14.519 1.00 53.12 221 GLY A CA 1
ATOM 1661 C C . GLY A 1 221 ? 4.148 17.481 -15.922 1.00 53.12 221 GLY A C 1
ATOM 1662 O O . GLY A 1 221 ? 3.158 17.357 -16.643 1.00 53.12 221 GLY A O 1
ATOM 1663 N N . GLN A 1 222 ? 5.251 18.096 -16.352 1.00 81.38 222 GLN A N 1
ATOM 1664 C CA . GLN A 1 222 ? 5.384 18.597 -17.715 1.00 81.38 222 GLN A CA 1
ATOM 1665 C C . GLN A 1 222 ? 5.718 17.465 -18.696 1.00 81.38 222 GLN A C 1
ATOM 1667 O O . GLN A 1 222 ? 6.594 16.638 -18.439 1.00 81.38 222 GLN A O 1
ATOM 1672 N N . VAL A 1 223 ? 5.040 17.464 -19.845 1.00 82.25 223 VAL A N 1
ATOM 1673 C CA . VAL A 1 223 ? 5.220 16.495 -20.936 1.00 82.25 223 VAL A CA 1
ATOM 1674 C C . VAL A 1 223 ? 5.452 17.241 -22.241 1.00 82.25 223 VAL A C 1
ATOM 1676 O O . VAL A 1 223 ? 4.752 18.220 -22.501 1.00 82.25 223 VAL A O 1
ATOM 1679 N N . ARG A 1 224 ? 6.424 16.808 -23.049 1.00 86.38 224 ARG A N 1
ATOM 1680 C CA . ARG A 1 224 ? 6.766 17.433 -24.335 1.00 86.38 224 ARG A CA 1
ATOM 1681 C C . ARG A 1 224 ? 7.109 16.394 -25.387 1.00 86.38 224 ARG A C 1
ATOM 1683 O O . ARG A 1 224 ? 7.707 15.368 -25.075 1.00 86.38 224 ARG A O 1
ATOM 1690 N N . THR A 1 225 ? 6.813 16.693 -26.643 1.00 84.25 225 THR A N 1
ATOM 1691 C CA . THR A 1 225 ? 7.279 15.888 -27.774 1.00 84.25 225 THR A CA 1
ATOM 1692 C C . THR A 1 225 ? 8.728 16.231 -28.126 1.00 84.25 225 THR A C 1
ATOM 1694 O O . THR A 1 225 ? 9.106 17.401 -28.256 1.00 84.25 225 THR A O 1
ATOM 1697 N N . ILE A 1 226 ? 9.555 15.200 -28.289 1.00 82.62 226 ILE A N 1
ATOM 1698 C CA . ILE A 1 226 ? 10.958 15.310 -28.682 1.00 82.62 226 ILE A CA 1
ATOM 1699 C C . ILE A 1 226 ? 11.034 15.507 -30.192 1.00 82.62 226 ILE A C 1
ATOM 1701 O O . ILE A 1 226 ? 10.648 14.639 -30.972 1.00 82.62 226 ILE A O 1
ATOM 1705 N N . LYS A 1 227 ? 11.592 16.638 -30.618 1.00 84.00 227 LYS A N 1
ATOM 1706 C CA . LYS A 1 227 ? 11.848 16.913 -32.034 1.00 84.00 227 LYS A CA 1
ATOM 1707 C C . LYS A 1 227 ? 13.153 16.293 -32.504 1.00 84.00 227 LYS A C 1
ATOM 1709 O O . LYS A 1 227 ? 13.216 15.738 -33.596 1.00 84.00 227 LYS A O 1
ATOM 1714 N N . SER A 1 228 ? 14.203 16.446 -31.706 1.00 78.56 228 SER A N 1
ATOM 1715 C CA . SER A 1 228 ? 15.535 15.963 -32.055 1.00 78.56 228 SER A CA 1
ATOM 1716 C C . SER A 1 228 ? 16.338 15.595 -30.817 1.00 78.56 228 SER A C 1
ATOM 1718 O O . SER A 1 228 ? 16.189 16.233 -29.773 1.00 78.56 228 SER A O 1
ATOM 1720 N N . TYR A 1 229 ? 17.258 14.647 -30.964 1.00 80.88 229 TYR A N 1
ATOM 1721 C CA . TYR A 1 229 ? 18.228 14.275 -29.940 1.00 80.88 229 TYR A CA 1
ATOM 1722 C C . TYR A 1 229 ? 19.671 14.351 -30.464 1.00 80.88 229 TYR A C 1
ATOM 1724 O O . TYR A 1 229 ? 19.979 13.832 -31.535 1.00 80.88 229 TYR A O 1
ATOM 1732 N N . ALA A 1 230 ? 20.560 14.997 -29.703 1.00 81.31 230 ALA A N 1
ATOM 1733 C CA . ALA A 1 230 ? 21.988 15.106 -29.995 1.00 81.31 230 ALA A CA 1
ATOM 1734 C C . ALA A 1 230 ? 22.793 14.145 -29.104 1.00 81.31 230 ALA A C 1
ATOM 1736 O O . ALA A 1 230 ? 23.065 14.448 -27.940 1.00 81.31 230 ALA A O 1
ATOM 1737 N N . ALA A 1 231 ? 23.199 13.001 -29.665 1.00 67.12 231 ALA A N 1
ATOM 1738 C CA . ALA A 1 231 ? 23.864 11.918 -28.932 1.00 67.12 231 ALA A CA 1
ATOM 1739 C C . ALA A 1 231 ? 25.182 12.332 -28.251 1.00 67.12 231 ALA A C 1
ATOM 1741 O O . ALA A 1 231 ? 25.422 11.960 -27.107 1.00 67.12 231 ALA A O 1
ATOM 1742 N N . ASN A 1 232 ? 25.997 13.168 -28.905 1.00 71.94 232 ASN A N 1
ATOM 1743 C CA . ASN A 1 232 ? 27.308 13.591 -28.389 1.00 71.94 232 ASN A CA 1
ATOM 1744 C C . ASN A 1 232 ? 27.226 14.461 -27.125 1.00 71.94 232 ASN A C 1
ATOM 1746 O O . ASN A 1 232 ? 28.195 14.551 -26.377 1.00 71.94 232 ASN A O 1
ATOM 1750 N N . SER A 1 233 ? 26.093 15.129 -26.902 1.00 77.12 233 SER A N 1
ATOM 1751 C CA . SER A 1 233 ? 25.866 16.010 -25.751 1.00 77.12 233 SER A CA 1
ATOM 1752 C C . SER A 1 233 ? 24.699 15.551 -24.879 1.00 77.12 233 SER A C 1
ATOM 1754 O O . SER A 1 233 ? 24.243 16.316 -24.030 1.00 77.12 233 SER A O 1
ATOM 1756 N N . ALA A 1 234 ? 24.162 14.352 -25.130 1.00 78.81 234 ALA A N 1
ATOM 1757 C CA . ALA A 1 234 ? 22.968 13.811 -24.488 1.00 78.81 234 ALA A CA 1
ATOM 1758 C C . ALA A 1 234 ? 21.817 14.830 -24.367 1.00 78.81 234 ALA A C 1
ATOM 1760 O O . ALA A 1 234 ? 21.161 14.928 -23.333 1.00 78.81 234 ALA A O 1
ATOM 1761 N N . THR A 1 235 ? 21.598 15.649 -25.403 1.00 87.00 235 THR A N 1
ATOM 1762 C CA . THR A 1 235 ? 20.648 16.771 -25.340 1.00 87.00 235 THR A CA 1
ATOM 1763 C C . THR A 1 235 ? 19.407 16.500 -26.178 1.00 87.00 235 THR A C 1
ATOM 1765 O O . THR A 1 235 ? 19.492 16.281 -27.384 1.00 87.00 235 THR A O 1
ATOM 1768 N N . VAL A 1 236 ? 18.247 16.556 -25.533 1.00 85.62 236 VAL A N 1
ATOM 1769 C CA . VAL A 1 236 ? 16.919 16.490 -26.145 1.00 85.62 236 VAL A CA 1
ATOM 1770 C C . VAL A 1 236 ? 16.443 17.905 -26.464 1.00 85.62 236 VAL A C 1
ATOM 1772 O O . VAL A 1 236 ? 16.527 18.791 -25.614 1.00 85.62 236 VAL A O 1
ATOM 1775 N N . THR A 1 237 ? 15.900 18.112 -27.661 1.00 89.88 237 THR A N 1
ATOM 1776 C CA . THR A 1 237 ? 15.248 19.361 -28.078 1.00 89.88 237 THR A CA 1
ATOM 1777 C C . THR A 1 237 ? 13.763 19.099 -28.291 1.00 89.88 237 THR A C 1
ATOM 1779 O O . THR A 1 237 ? 13.395 18.210 -29.064 1.00 89.88 237 THR A O 1
ATOM 1782 N N . ILE A 1 238 ? 12.906 19.872 -27.624 1.00 90.25 238 ILE A N 1
ATOM 1783 C CA . ILE A 1 238 ? 11.448 19.757 -27.773 1.00 90.25 238 ILE A CA 1
ATOM 1784 C C . ILE A 1 238 ? 10.972 20.467 -29.044 1.00 90.25 238 ILE A C 1
ATOM 1786 O O . ILE A 1 238 ? 11.665 21.340 -29.578 1.00 90.25 238 ILE A O 1
ATOM 1790 N N . ALA A 1 239 ? 9.803 20.091 -29.557 1.00 80.19 239 ALA A N 1
ATOM 1791 C CA . ALA A 1 239 ? 9.266 20.695 -30.772 1.00 80.19 239 ALA A CA 1
ATOM 1792 C C . ALA A 1 239 ? 8.979 22.208 -30.623 1.00 80.19 239 ALA A C 1
ATOM 1794 O O . ALA A 1 239 ? 8.905 22.770 -29.525 1.00 80.19 239 ALA A O 1
ATOM 1795 N N . ALA A 1 240 ? 8.942 22.925 -31.749 1.00 76.38 240 ALA A N 1
ATOM 1796 C CA . ALA A 1 240 ? 8.874 24.392 -31.731 1.00 76.38 240 ALA A CA 1
ATOM 1797 C C . ALA A 1 240 ? 7.506 24.894 -31.236 1.00 76.38 240 ALA A C 1
ATOM 1799 O O . ALA A 1 240 ? 7.438 25.882 -30.505 1.00 76.38 240 ALA A O 1
ATOM 1800 N N . ASP A 1 241 ? 6.470 24.155 -31.610 1.00 82.00 241 ASP A N 1
ATOM 1801 C CA . ASP A 1 241 ? 5.053 24.265 -31.271 1.00 82.00 241 ASP A CA 1
ATOM 1802 C C . ASP A 1 241 ? 4.716 23.834 -29.836 1.00 82.00 241 ASP A C 1
ATOM 1804 O O . ASP A 1 241 ? 3.692 24.240 -29.295 1.00 82.00 241 ASP A O 1
ATOM 1808 N N . GLU A 1 242 ? 5.594 23.073 -29.188 1.00 81.62 242 GLU A N 1
ATOM 1809 C CA . GLU A 1 242 ? 5.430 22.668 -27.793 1.00 81.62 242 GLU A CA 1
ATOM 1810 C C . GLU A 1 242 ? 5.641 23.838 -26.821 1.00 81.62 242 GLU A C 1
ATOM 1812 O O . GLU A 1 242 ? 6.463 24.728 -27.058 1.00 81.62 242 GLU A O 1
ATOM 1817 N N . ALA A 1 243 ? 4.956 23.842 -25.677 1.00 86.62 243 ALA A N 1
ATOM 1818 C CA . ALA A 1 243 ? 5.165 24.875 -24.659 1.00 86.62 243 ALA A CA 1
ATOM 1819 C C . ALA A 1 243 ? 6.621 24.871 -24.143 1.00 86.62 243 ALA A C 1
ATOM 1821 O O . ALA A 1 243 ? 7.284 23.833 -24.116 1.00 86.62 243 ALA A O 1
ATOM 1822 N N . ALA A 1 244 ? 7.148 26.025 -23.724 1.00 90.00 244 ALA A N 1
ATOM 1823 C CA . ALA A 1 244 ? 8.446 26.059 -23.046 1.00 90.00 244 ALA A CA 1
ATOM 1824 C C . ALA A 1 244 ? 8.389 25.272 -21.725 1.00 90.00 244 ALA A C 1
ATOM 1826 O O . ALA A 1 244 ? 7.312 25.096 -21.151 1.00 90.00 244 ALA A O 1
ATOM 1827 N N . TRP A 1 245 ? 9.529 24.775 -21.253 1.00 86.56 245 TRP A N 1
ATOM 1828 C CA . TRP A 1 245 ? 9.623 24.227 -19.904 1.00 86.56 245 TRP A CA 1
ATOM 1829 C C . TRP A 1 245 ? 9.470 25.342 -18.865 1.00 86.56 245 TRP A C 1
ATOM 1831 O O . TRP A 1 245 ? 10.234 26.308 -18.891 1.00 86.56 245 TRP A O 1
ATOM 1841 N N . ASP A 1 246 ? 8.506 25.191 -17.962 1.00 87.06 246 ASP A N 1
ATOM 1842 C CA . ASP A 1 246 ? 8.249 26.099 -16.846 1.00 87.06 246 ASP A CA 1
ATOM 1843 C C . ASP A 1 246 ? 7.551 25.351 -15.688 1.00 87.06 246 ASP A C 1
ATOM 1845 O O . ASP A 1 246 ? 6.404 24.921 -15.849 1.00 87.06 246 ASP A O 1
ATOM 1849 N N . PRO A 1 247 ? 8.214 25.139 -14.534 1.00 86.38 247 PRO A N 1
ATOM 1850 C CA . PRO A 1 247 ? 9.618 25.454 -14.239 1.00 86.38 247 PRO A CA 1
ATOM 1851 C C . PRO A 1 247 ? 10.615 24.682 -15.123 1.00 86.38 247 PRO A C 1
ATOM 1853 O O . PRO A 1 247 ? 10.330 23.562 -15.549 1.00 86.38 247 PRO A O 1
ATOM 1856 N N . ILE A 1 248 ? 11.793 25.255 -15.398 1.00 92.00 248 ILE A N 1
ATOM 1857 C CA . ILE A 1 248 ? 12.845 24.599 -16.202 1.00 92.00 248 ILE A CA 1
ATOM 1858 C C . ILE A 1 248 ? 13.458 23.428 -15.406 1.00 92.00 248 ILE A C 1
ATOM 1860 O O . ILE A 1 248 ? 13.994 23.682 -14.327 1.00 92.00 248 ILE A O 1
ATOM 1864 N N . PRO A 1 249 ? 13.451 22.182 -15.925 1.00 86.44 249 PRO A N 1
ATOM 1865 C CA . PRO A 1 249 ? 14.044 21.039 -15.237 1.00 86.44 249 PRO A CA 1
ATOM 1866 C C . PRO A 1 249 ? 15.549 21.194 -14.982 1.00 86.44 249 PRO A C 1
ATOM 1868 O O . PRO A 1 249 ? 16.290 21.759 -15.789 1.00 86.44 249 PRO A O 1
ATOM 1871 N N . ASP A 1 250 ? 16.015 20.648 -13.868 1.00 84.19 250 ASP A N 1
ATOM 1872 C CA . ASP A 1 250 ? 17.387 20.733 -13.363 1.00 84.19 250 ASP A CA 1
ATOM 1873 C C . ASP A 1 250 ? 17.927 19.356 -12.923 1.00 84.19 250 ASP A C 1
ATOM 1875 O O . ASP A 1 250 ? 17.354 18.317 -13.246 1.00 84.19 250 ASP A O 1
ATOM 1879 N N . THR A 1 251 ? 19.034 19.328 -12.175 1.00 79.12 251 THR A N 1
ATOM 1880 C CA . THR A 1 251 ? 19.669 18.089 -11.687 1.00 79.12 251 THR A CA 1
ATOM 1881 C C . THR A 1 251 ? 18.807 17.251 -10.742 1.00 79.12 251 THR A C 1
ATOM 1883 O O . THR A 1 251 ? 19.128 16.094 -10.492 1.00 79.12 251 THR A O 1
ATOM 1886 N N . THR A 1 252 ? 17.745 17.822 -10.174 1.00 66.75 252 THR A N 1
ATOM 1887 C CA . THR A 1 252 ? 16.790 17.103 -9.316 1.00 66.75 252 THR A CA 1
ATOM 1888 C C . THR A 1 252 ? 15.679 16.439 -10.125 1.00 66.75 252 THR A C 1
ATOM 1890 O O . THR A 1 252 ? 14.876 15.690 -9.576 1.00 66.75 252 THR A O 1
ATOM 1893 N N . SER A 1 253 ? 15.607 16.726 -11.428 1.00 68.44 253 SER A N 1
ATOM 1894 C CA . SER A 1 253 ? 14.482 16.346 -12.272 1.00 68.44 253 SER A CA 1
ATOM 1895 C C . SER A 1 253 ? 14.677 14.952 -12.850 1.00 68.44 253 SER A C 1
ATOM 1897 O O . SER A 1 253 ? 15.652 14.680 -13.549 1.00 68.44 253 SER A O 1
ATOM 1899 N N . HIS A 1 254 ? 13.729 14.066 -12.589 1.00 61.50 254 HIS A N 1
ATOM 1900 C CA . HIS A 1 254 ? 13.686 12.725 -13.156 1.00 61.50 254 HIS A CA 1
ATOM 1901 C C . HIS A 1 254 ? 12.783 12.736 -14.383 1.00 61.50 254 HIS A C 1
ATOM 1903 O O . HIS A 1 254 ? 11.718 13.352 -14.355 1.00 61.50 254 HIS A O 1
ATOM 1909 N N . TYR A 1 255 ? 13.179 12.052 -15.452 1.00 69.44 255 TYR A N 1
ATOM 1910 C CA . TYR A 1 255 ? 12.414 11.994 -16.693 1.00 69.44 255 TYR A CA 1
ATOM 1911 C C . TYR A 1 255 ? 12.084 10.557 -17.100 1.00 69.44 255 TYR A C 1
ATOM 1913 O O . TYR A 1 255 ? 12.791 9.618 -16.734 1.00 69.44 255 TYR A O 1
ATOM 1921 N N . ALA A 1 256 ? 11.034 10.410 -17.905 1.00 64.81 256 ALA A N 1
ATOM 1922 C CA . ALA A 1 256 ? 10.689 9.192 -18.626 1.00 64.81 256 ALA A CA 1
ATOM 1923 C C . ALA A 1 256 ? 10.397 9.526 -20.093 1.00 64.81 256 ALA A C 1
ATOM 1925 O O . ALA A 1 256 ? 9.709 10.506 -20.379 1.00 64.81 256 ALA A O 1
ATOM 1926 N N . ILE A 1 257 ? 10.915 8.720 -21.019 1.00 70.88 257 ILE A N 1
ATOM 1927 C CA . ILE A 1 257 ? 10.672 8.860 -22.461 1.00 70.88 257 ILE A CA 1
ATOM 1928 C C . ILE A 1 257 ? 9.939 7.622 -22.979 1.00 70.88 257 ILE A C 1
ATOM 1930 O O . ILE A 1 257 ? 10.401 6.498 -22.759 1.00 70.88 257 ILE A O 1
ATOM 1934 N N . ALA A 1 258 ? 8.818 7.835 -23.674 1.00 65.50 258 ALA A N 1
ATOM 1935 C CA . ALA A 1 258 ? 7.959 6.788 -24.241 1.00 65.50 258 ALA A CA 1
ATOM 1936 C C . ALA A 1 258 ? 7.327 7.225 -25.575 1.00 65.50 258 ALA A C 1
ATOM 1938 O O . ALA A 1 258 ? 7.446 8.387 -25.969 1.00 65.50 258 ALA A O 1
ATOM 1939 N N . ALA A 1 259 ? 6.651 6.313 -26.281 1.00 60.09 259 ALA A N 1
ATOM 1940 C CA . ALA A 1 259 ? 5.936 6.664 -27.507 1.00 60.09 259 ALA A CA 1
ATOM 1941 C C . ALA A 1 259 ? 4.738 7.604 -27.228 1.00 60.09 259 ALA A C 1
ATOM 1943 O O . ALA A 1 259 ? 4.214 7.635 -26.108 1.00 60.09 259 ALA A O 1
ATOM 1944 N N . PRO A 1 260 ? 4.287 8.390 -28.225 1.00 58.91 260 PRO A N 1
ATOM 1945 C CA . PRO A 1 260 ? 3.122 9.258 -28.079 1.00 58.91 260 PRO A CA 1
ATOM 1946 C C . PRO A 1 260 ? 1.874 8.496 -27.634 1.00 58.91 260 PRO A C 1
ATOM 1948 O O . PRO A 1 260 ? 1.511 7.490 -28.234 1.00 58.91 260 PRO A O 1
ATOM 1951 N N . GLY A 1 261 ? 1.212 8.976 -26.579 1.00 50.22 261 GLY A N 1
ATOM 1952 C CA . GLY A 1 261 ? 0.025 8.317 -26.016 1.00 50.22 261 GLY A CA 1
ATOM 1953 C C . GLY A 1 261 ? 0.325 7.096 -25.139 1.00 50.22 261 GLY A C 1
ATOM 1954 O O . GLY A 1 261 ? -0.557 6.657 -24.406 1.00 50.22 261 GLY A O 1
ATOM 1955 N N . GLU A 1 262 ? 1.568 6.609 -25.148 1.00 47.38 262 GLU A N 1
ATOM 1956 C CA . GLU A 1 262 ? 2.055 5.560 -24.252 1.00 47.38 262 GLU A CA 1
ATOM 1957 C C . GLU A 1 262 ? 2.713 6.107 -22.986 1.00 47.38 262 GLU A C 1
ATOM 1959 O O . GLU A 1 262 ? 2.919 5.343 -22.051 1.00 47.38 262 GLU A O 1
ATOM 1964 N N . LEU A 1 263 ? 3.024 7.410 -22.914 1.00 53.97 263 LEU A N 1
ATOM 1965 C CA . LEU A 1 263 ? 3.361 8.055 -21.645 1.00 53.97 263 LEU A CA 1
ATOM 1966 C C . LEU A 1 263 ? 2.155 7.953 -20.703 1.00 53.97 263 LEU A C 1
ATOM 1968 O O . LEU A 1 263 ? 1.166 8.678 -20.892 1.00 53.97 263 LEU A O 1
ATOM 1972 N N . PRO A 1 264 ? 2.198 7.124 -19.650 1.00 46.69 264 PRO A N 1
ATOM 1973 C CA . PRO A 1 264 ? 1.136 7.129 -18.678 1.00 46.69 264 PRO A CA 1
ATOM 1974 C C . PRO A 1 264 ? 1.311 8.417 -17.880 1.00 46.69 264 PRO A C 1
ATOM 1976 O O . PRO A 1 264 ? 2.347 8.658 -17.257 1.00 46.69 264 PRO A O 1
ATOM 1979 N N . LYS A 1 265 ? 0.273 9.256 -17.896 1.00 53.03 265 LYS A N 1
ATOM 1980 C CA . LYS A 1 265 ? 0.000 10.252 -16.852 1.00 53.03 265 LYS A CA 1
ATOM 1981 C C . LYS A 1 265 ? 0.442 9.627 -15.526 1.00 53.03 265 LYS A C 1
ATOM 1983 O O . LYS A 1 265 ? -0.070 8.561 -15.218 1.00 53.03 265 LYS A O 1
ATOM 1988 N N . ILE A 1 266 ? 1.372 10.227 -14.782 1.00 58.16 266 ILE A N 1
ATOM 1989 C CA . ILE A 1 266 ? 1.997 9.655 -13.565 1.00 58.16 266 ILE A CA 1
ATOM 1990 C C . ILE A 1 266 ? 0.991 8.880 -12.689 1.00 58.16 266 ILE A C 1
ATOM 1992 O O . ILE A 1 266 ? 1.268 7.773 -12.245 1.00 58.16 266 ILE A O 1
ATOM 1996 N N . ARG A 1 267 ? -0.229 9.411 -12.540 1.00 61.69 267 ARG A N 1
ATOM 1997 C CA . ARG A 1 267 ? -1.376 8.746 -11.907 1.00 61.69 267 ARG A CA 1
ATOM 1998 C C . ARG A 1 267 ? -1.651 7.320 -12.416 1.00 61.69 267 ARG A C 1
ATOM 2000 O O . ARG A 1 267 ? -1.760 6.420 -11.601 1.00 61.69 267 ARG A O 1
ATOM 2007 N N . ALA A 1 268 ? -1.750 7.101 -13.724 1.00 55.34 268 ALA A N 1
ATOM 2008 C CA . ALA A 1 268 ? -1.990 5.789 -14.326 1.00 55.34 268 ALA A CA 1
ATOM 2009 C C . ALA A 1 268 ? -0.827 4.812 -14.085 1.00 55.34 268 ALA A C 1
ATOM 2011 O O . ALA A 1 268 ? -1.071 3.631 -13.850 1.00 55.34 268 ALA A O 1
ATOM 2012 N N . ALA A 1 269 ? 0.421 5.300 -14.079 1.00 60.59 269 ALA A N 1
ATOM 2013 C CA . ALA A 1 269 ? 1.581 4.482 -13.719 1.00 60.59 269 ALA A CA 1
ATOM 2014 C C . ALA A 1 269 ? 1.526 4.057 -12.243 1.00 60.59 269 ALA A C 1
ATOM 2016 O O . ALA A 1 269 ? 1.702 2.883 -11.938 1.00 60.59 269 ALA A O 1
ATOM 2017 N N . LEU A 1 270 ? 1.195 4.984 -11.337 1.00 71.50 270 LEU A N 1
ATOM 2018 C CA . LEU A 1 270 ? 1.021 4.687 -9.911 1.00 71.50 270 LEU A CA 1
ATOM 2019 C C . LEU A 1 270 ? -0.159 3.740 -9.657 1.00 71.50 270 LEU A C 1
ATOM 2021 O O . LEU A 1 270 ? -0.045 2.812 -8.862 1.00 71.50 270 LEU A O 1
ATOM 2025 N N . GLN A 1 271 ? -1.278 3.941 -10.352 1.00 66.25 271 GLN A N 1
ATOM 2026 C CA . GLN A 1 271 ? -2.447 3.066 -10.281 1.00 66.25 271 GLN A CA 1
ATOM 2027 C C . GLN A 1 271 ? -2.133 1.651 -10.769 1.00 66.25 271 GLN A C 1
ATOM 2029 O O . GLN A 1 271 ? -2.539 0.690 -10.123 1.00 66.25 271 GLN A O 1
ATOM 2034 N N . GLY A 1 272 ? -1.386 1.514 -11.868 1.00 57.91 272 GLY A N 1
ATOM 2035 C CA . GLY A 1 272 ? -0.944 0.218 -12.379 1.00 57.91 272 GLY A CA 1
ATOM 2036 C C . GLY A 1 272 ? 0.034 -0.478 -11.432 1.00 57.91 272 GLY A C 1
ATOM 2037 O O . GLY A 1 272 ? -0.197 -1.624 -11.059 1.00 57.91 272 GLY A O 1
ATOM 2038 N N . ALA A 1 273 ? 1.071 0.236 -10.986 1.00 70.88 273 ALA A N 1
ATOM 2039 C CA . ALA A 1 273 ? 2.092 -0.271 -10.067 1.00 70.88 273 ALA A CA 1
ATOM 2040 C C . ALA A 1 273 ? 1.506 -0.786 -8.743 1.00 70.88 273 ALA A C 1
ATOM 2042 O O . ALA A 1 273 ? 1.955 -1.794 -8.204 1.00 70.88 273 ALA A O 1
ATOM 2043 N N . LEU A 1 274 ? 0.490 -0.095 -8.217 1.00 80.88 274 LEU A N 1
ATOM 2044 C CA . LEU A 1 274 ? -0.126 -0.405 -6.925 1.00 80.88 274 LEU A CA 1
ATOM 2045 C C . LEU A 1 274 ? -1.433 -1.205 -7.046 1.00 80.88 274 LEU A C 1
ATOM 2047 O O . LEU A 1 274 ? -2.044 -1.532 -6.027 1.00 80.88 274 LEU A O 1
ATOM 2051 N N . ASN A 1 275 ? -1.860 -1.526 -8.273 1.00 73.56 275 ASN A N 1
ATOM 2052 C CA . ASN A 1 275 ? -3.136 -2.172 -8.582 1.00 73.56 275 ASN A CA 1
ATOM 2053 C C . ASN A 1 275 ? -4.345 -1.455 -7.937 1.00 73.56 275 ASN A C 1
ATOM 2055 O O . ASN A 1 275 ? -5.143 -2.057 -7.218 1.00 73.56 275 ASN A O 1
ATOM 2059 N N . LEU A 1 276 ? -4.452 -0.144 -8.166 1.00 72.44 276 LEU A N 1
ATOM 2060 C CA . LEU A 1 276 ? -5.488 0.725 -7.602 1.00 72.44 276 LEU A CA 1
ATOM 2061 C C . LEU A 1 276 ? -6.426 1.263 -8.684 1.00 72.44 276 LEU A C 1
ATOM 2063 O O . LEU A 1 276 ? -5.988 1.717 -9.741 1.00 72.44 276 LEU A O 1
ATOM 2067 N N . ASN A 1 277 ? -7.724 1.315 -8.382 1.00 72.19 277 ASN A N 1
ATOM 2068 C CA . ASN A 1 277 ? -8.677 2.080 -9.187 1.00 72.19 277 ASN A CA 1
ATOM 2069 C C . ASN A 1 277 ? -8.611 3.588 -8.849 1.00 72.19 277 ASN A C 1
ATOM 2071 O O . ASN A 1 277 ? -7.897 4.024 -7.944 1.00 72.19 277 ASN A O 1
ATOM 2075 N N . SER A 1 278 ? -9.339 4.422 -9.598 1.00 65.62 278 SER A N 1
ATOM 2076 C CA . SER A 1 278 ? -9.330 5.883 -9.407 1.00 65.62 278 SER A CA 1
ATOM 2077 C C . SER A 1 278 ? -9.885 6.346 -8.070 1.00 65.62 278 SER A C 1
ATOM 2079 O O . SER A 1 278 ? -9.306 7.260 -7.490 1.00 65.62 278 SER A O 1
ATOM 2081 N N . ARG A 1 279 ? -10.944 5.700 -7.570 1.00 72.75 279 ARG A N 1
ATOM 2082 C CA . ARG A 1 279 ? -11.560 6.033 -6.281 1.00 72.75 279 ARG A CA 1
ATOM 2083 C C . ARG A 1 279 ? -10.593 5.741 -5.135 1.00 72.75 279 ARG A C 1
ATOM 2085 O O . ARG A 1 279 ? -10.370 6.605 -4.296 1.00 72.75 279 ARG A O 1
ATOM 2092 N N . ASP A 1 280 ? -9.986 4.561 -5.140 1.00 79.31 280 ASP A N 1
ATOM 2093 C CA . ASP A 1 280 ? -9.045 4.138 -4.103 1.00 79.31 280 ASP A CA 1
ATOM 2094 C C . ASP A 1 280 ? -7.775 4.991 -4.111 1.00 79.31 280 ASP A C 1
ATOM 2096 O O . ASP A 1 280 ? -7.311 5.419 -3.058 1.00 79.31 280 ASP A O 1
ATOM 2100 N N . TYR A 1 281 ? -7.246 5.310 -5.295 1.00 77.44 281 TYR A N 1
ATOM 2101 C CA . TYR A 1 281 ? -6.124 6.238 -5.424 1.00 77.44 281 TYR A CA 1
ATOM 2102 C C . TYR A 1 281 ? -6.452 7.609 -4.811 1.00 77.44 281 TYR A C 1
ATOM 2104 O O . TYR A 1 281 ? -5.674 8.125 -4.009 1.00 77.44 281 TYR A O 1
ATOM 2112 N N . ASP A 1 282 ? -7.614 8.180 -5.145 1.00 74.38 282 ASP A N 1
ATOM 2113 C CA . ASP A 1 282 ? -8.029 9.489 -4.632 1.00 74.38 282 ASP A CA 1
ATOM 2114 C C . ASP A 1 282 ? -8.261 9.456 -3.112 1.00 74.38 282 ASP A C 1
ATOM 2116 O O . ASP A 1 282 ? -7.898 10.408 -2.419 1.00 74.38 282 ASP A O 1
ATOM 2120 N N . ALA A 1 283 ? -8.786 8.351 -2.573 1.00 76.00 283 ALA A N 1
ATOM 2121 C CA . ALA A 1 283 ? -8.969 8.157 -1.135 1.00 76.00 283 ALA A CA 1
ATOM 2122 C C . ALA A 1 283 ? -7.631 8.144 -0.378 1.00 76.00 283 ALA A C 1
ATOM 2124 O O . ALA A 1 283 ? -7.487 8.837 0.632 1.00 76.00 283 ALA A O 1
ATOM 2125 N N . ILE A 1 284 ? -6.628 7.417 -0.886 1.00 84.56 284 ILE A N 1
ATOM 2126 C CA . ILE A 1 284 ? -5.291 7.374 -0.277 1.00 84.56 284 ILE A CA 1
ATOM 2127 C C . ILE A 1 284 ? -4.619 8.744 -0.368 1.00 84.56 284 ILE A C 1
ATOM 2129 O O . ILE A 1 284 ? -4.097 9.231 0.631 1.00 84.56 284 ILE A O 1
ATOM 2133 N N . VAL A 1 285 ? -4.640 9.391 -1.537 1.00 78.38 285 VAL A N 1
ATOM 2134 C CA . VAL A 1 285 ? -4.026 10.718 -1.712 1.00 78.38 285 VAL A CA 1
ATOM 2135 C C . VAL A 1 285 ? -4.679 11.744 -0.791 1.00 78.38 285 VAL A C 1
ATOM 2137 O O . VAL A 1 285 ? -3.972 12.496 -0.124 1.00 78.38 285 VAL A O 1
ATOM 2140 N N . THR A 1 286 ? -6.010 11.739 -0.695 1.00 79.38 286 THR A N 1
ATOM 2141 C CA . THR A 1 286 ? -6.750 12.610 0.227 1.00 79.38 286 THR A CA 1
ATOM 2142 C C . THR A 1 286 ? -6.335 12.352 1.670 1.00 79.38 286 THR A C 1
ATOM 2144 O O . THR A 1 286 ? -6.043 13.295 2.397 1.00 79.38 286 THR A O 1
ATOM 2147 N N . HIS A 1 287 ? -6.233 11.086 2.080 1.00 83.50 287 HIS A N 1
ATOM 2148 C CA . HIS A 1 287 ? -5.749 10.725 3.411 1.00 83.50 287 HIS A CA 1
ATOM 2149 C C . HIS A 1 287 ? -4.336 11.256 3.680 1.00 83.50 287 HIS A C 1
ATOM 2151 O O . HIS A 1 287 ? -4.116 11.928 4.684 1.00 83.50 287 HIS A O 1
ATOM 2157 N N . LEU A 1 288 ? -3.388 11.045 2.764 1.00 82.06 288 LEU A N 1
ATOM 2158 C CA . LEU A 1 288 ? -2.011 11.530 2.918 1.00 82.06 288 LEU A CA 1
ATOM 2159 C C . LEU A 1 288 ? -1.932 13.066 2.957 1.00 82.06 288 LEU A C 1
ATOM 2161 O O . LEU A 1 288 ? -1.158 13.608 3.746 1.00 82.06 288 LEU A O 1
ATOM 2165 N N . LEU A 1 289 ? -2.780 13.765 2.193 1.00 75.44 289 LEU A N 1
ATOM 2166 C CA . LEU A 1 289 ? -2.924 15.224 2.261 1.00 75.44 289 LEU A CA 1
ATOM 2167 C C . LEU A 1 289 ? -3.423 15.704 3.627 1.00 75.44 289 LEU A C 1
ATOM 2169 O O . LEU A 1 289 ? -3.021 16.773 4.067 1.00 75.44 289 LEU A O 1
ATOM 2173 N N . THR A 1 290 ? -4.279 14.946 4.321 1.00 80.75 290 THR A N 1
ATOM 2174 C CA . THR A 1 290 ? -4.707 15.341 5.679 1.00 80.75 290 THR A CA 1
ATOM 2175 C C . THR A 1 290 ? -3.584 15.238 6.709 1.00 80.75 290 THR A C 1
ATOM 2177 O O . THR A 1 290 ? -3.610 15.941 7.720 1.00 80.75 290 THR A O 1
ATOM 2180 N N . LEU A 1 291 ? -2.594 14.380 6.454 1.00 79.31 291 LEU A N 1
ATOM 2181 C CA . LEU A 1 291 ? -1.441 14.185 7.329 1.00 79.31 291 LEU A CA 1
ATOM 2182 C C . LEU A 1 291 ? -0.340 15.218 7.058 1.00 79.31 291 LEU A C 1
ATOM 2184 O O . LEU A 1 291 ? 0.337 15.658 7.988 1.00 79.31 291 LEU A O 1
ATOM 2188 N N . GLU A 1 292 ? -0.164 15.630 5.801 1.00 74.62 292 GLU A N 1
ATOM 2189 C CA . GLU A 1 292 ? 0.802 16.662 5.431 1.00 74.62 292 GLU A CA 1
ATOM 2190 C C . GLU A 1 292 ? 0.215 18.072 5.518 1.00 74.62 292 GLU A C 1
ATOM 2192 O O . GLU A 1 292 ? -0.712 18.447 4.809 1.00 74.62 292 GLU A O 1
ATOM 2197 N N . LYS A 1 293 ? 0.829 18.927 6.340 1.00 57.62 293 LYS A N 1
ATOM 2198 C CA . LYS A 1 293 ? 0.535 20.367 6.365 1.00 57.62 293 LYS A CA 1
ATOM 2199 C C . LYS A 1 293 ? 1.211 21.070 5.178 1.00 57.62 293 LYS A C 1
ATOM 2201 O O . LYS A 1 293 ? 2.087 21.906 5.382 1.00 57.62 293 LYS A O 1
ATOM 2206 N N . GLY A 1 294 ? 0.867 20.704 3.944 1.00 55.16 294 GLY A N 1
ATOM 2207 C CA . GLY A 1 294 ? 1.519 21.249 2.753 1.00 55.16 294 GLY A CA 1
ATOM 2208 C C . GLY A 1 294 ? 1.173 20.540 1.446 1.00 55.16 294 GLY A C 1
ATOM 2209 O O . GLY A 1 294 ? 0.193 19.81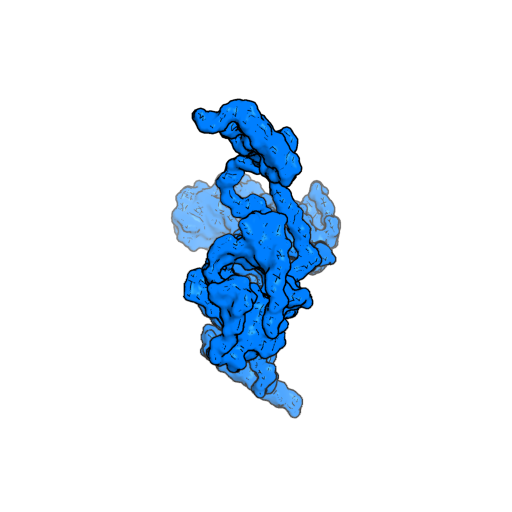0 1.340 1.00 55.16 294 GLY A O 1
ATOM 2210 N N . THR A 1 295 ? 1.983 20.805 0.424 1.00 49.69 295 THR A N 1
ATOM 2211 C CA . THR A 1 295 ? 1.911 20.153 -0.888 1.00 49.69 295 THR A CA 1
ATOM 2212 C C . THR A 1 295 ? 2.673 18.831 -0.877 1.00 49.69 295 THR A C 1
ATOM 2214 O O . THR A 1 295 ? 3.856 18.833 -0.543 1.00 49.69 295 THR A O 1
ATOM 2217 N N . LEU A 1 296 ? 2.039 17.751 -1.341 1.00 59.06 296 LEU A N 1
ATOM 2218 C CA . LEU A 1 296 ? 2.704 16.464 -1.555 1.00 59.06 296 LEU A CA 1
ATOM 2219 C C . LEU A 1 296 ? 3.759 16.588 -2.663 1.00 59.06 296 LEU A C 1
ATOM 2221 O O . LEU A 1 296 ? 3.424 16.822 -3.829 1.00 59.06 296 LEU A O 1
ATOM 2225 N N . ALA A 1 297 ? 5.030 16.411 -2.310 1.00 64.62 297 ALA A N 1
ATOM 2226 C CA . ALA A 1 297 ? 6.103 16.262 -3.283 1.00 64.62 297 ALA A CA 1
ATOM 2227 C C . ALA A 1 297 ? 6.132 14.817 -3.794 1.00 64.62 297 ALA A C 1
ATOM 2229 O O . ALA A 1 297 ? 6.074 13.870 -3.014 1.00 64.62 297 ALA A O 1
ATOM 2230 N N . LEU A 1 298 ? 6.232 14.632 -5.111 1.00 66.38 298 LEU A N 1
ATOM 2231 C CA . LEU A 1 298 ? 6.386 13.303 -5.696 1.00 66.38 298 LEU A CA 1
ATOM 2232 C C . LEU A 1 298 ? 7.827 12.811 -5.511 1.00 66.38 298 LEU A C 1
ATOM 2234 O O . LEU A 1 298 ? 8.667 12.949 -6.400 1.00 66.38 298 LEU A O 1
ATOM 2238 N N . ASP A 1 299 ? 8.101 12.273 -4.328 1.00 67.75 299 ASP A N 1
ATOM 2239 C CA . ASP A 1 299 ? 9.396 11.755 -3.907 1.00 67.75 299 ASP A CA 1
ATOM 2240 C C . ASP A 1 299 ? 9.300 10.305 -3.396 1.00 67.75 299 ASP A C 1
ATOM 2242 O O . ASP A 1 299 ? 8.235 9.680 -3.387 1.00 67.75 299 ASP A O 1
ATOM 2246 N N . LEU A 1 300 ? 10.438 9.734 -2.992 1.00 77.94 300 LEU A N 1
ATOM 2247 C CA . LEU A 1 300 ? 10.497 8.361 -2.483 1.00 77.94 300 LEU A CA 1
ATOM 2248 C C . LEU A 1 300 ? 9.622 8.158 -1.238 1.00 77.94 300 LEU A C 1
ATOM 2250 O O . LEU A 1 300 ? 9.047 7.079 -1.079 1.00 77.94 300 LEU A O 1
ATOM 2254 N N . ALA A 1 301 ? 9.506 9.171 -0.380 1.00 82.19 301 ALA A N 1
ATOM 2255 C CA . ALA A 1 301 ? 8.727 9.078 0.845 1.00 82.19 301 ALA A CA 1
ATOM 2256 C C . ALA A 1 301 ? 7.231 8.981 0.517 1.00 82.19 301 ALA A C 1
ATOM 2258 O O . ALA A 1 301 ? 6.545 8.090 1.024 1.00 82.19 301 ALA A O 1
ATOM 2259 N N . LEU A 1 302 ? 6.731 9.814 -0.404 1.00 82.12 302 LEU A N 1
ATOM 2260 C CA . LEU A 1 302 ? 5.347 9.738 -0.868 1.00 82.12 302 LEU A CA 1
ATOM 2261 C C . LEU A 1 302 ? 5.050 8.403 -1.559 1.00 82.12 302 LEU A C 1
ATOM 2263 O O . LEU A 1 302 ? 4.041 7.765 -1.259 1.00 82.12 302 LEU A O 1
ATOM 2267 N N . LEU A 1 303 ? 5.931 7.957 -2.460 1.00 84.25 303 LEU A N 1
ATOM 2268 C CA . LEU A 1 303 ? 5.769 6.686 -3.175 1.00 84.25 303 LEU A CA 1
ATOM 2269 C C . LEU A 1 303 ? 5.744 5.492 -2.215 1.00 84.25 303 LEU A C 1
ATOM 2271 O O . LEU A 1 303 ? 4.916 4.592 -2.363 1.00 84.25 303 LEU A O 1
ATOM 2275 N N . THR A 1 304 ? 6.594 5.520 -1.188 1.00 91.56 304 THR A N 1
ATOM 2276 C CA . THR A 1 304 ? 6.596 4.515 -0.122 1.00 91.56 304 THR A CA 1
ATOM 2277 C C . THR A 1 304 ? 5.293 4.561 0.672 1.00 91.56 304 THR A C 1
ATOM 2279 O O . THR A 1 304 ? 4.708 3.512 0.924 1.00 91.56 304 THR A O 1
ATOM 2282 N N . ARG A 1 305 ? 4.789 5.746 1.042 1.00 92.19 305 ARG A N 1
ATOM 2283 C CA . ARG A 1 305 ? 3.522 5.884 1.785 1.00 92.19 305 ARG A CA 1
ATOM 2284 C C . ARG A 1 305 ? 2.321 5.395 0.969 1.00 92.19 305 ARG A C 1
ATOM 2286 O O . ARG A 1 305 ? 1.479 4.681 1.509 1.00 92.19 305 ARG A O 1
ATOM 2293 N N . LEU A 1 306 ? 2.272 5.694 -0.331 1.00 90.19 306 LEU A N 1
ATOM 2294 C CA . LEU A 1 306 ? 1.256 5.169 -1.254 1.00 90.19 306 LEU A CA 1
ATOM 2295 C C . LEU A 1 306 ? 1.299 3.637 -1.331 1.00 90.19 306 LEU A C 1
ATOM 2297 O O . LEU A 1 306 ? 0.267 2.975 -1.177 1.00 90.19 306 LEU A O 1
ATOM 2301 N N . TYR A 1 307 ? 2.492 3.067 -1.518 1.00 94.00 307 TYR A N 1
ATOM 2302 C CA . TYR A 1 307 ? 2.697 1.620 -1.501 1.00 94.00 307 TYR A CA 1
ATOM 2303 C C . TYR A 1 307 ? 2.264 1.002 -0.165 1.00 94.00 307 TYR A C 1
ATOM 2305 O O . TYR A 1 307 ? 1.514 0.034 -0.134 1.00 94.00 307 TYR A O 1
ATOM 2313 N N . ARG A 1 308 ? 2.672 1.598 0.955 1.00 95.12 308 ARG A N 1
ATOM 2314 C CA . ARG A 1 308 ? 2.387 1.121 2.310 1.00 95.12 308 ARG A CA 1
ATOM 2315 C C . ARG A 1 308 ? 0.892 1.050 2.595 1.00 95.12 308 ARG A C 1
ATOM 2317 O O . ARG A 1 308 ? 0.422 0.026 3.082 1.00 95.12 308 ARG A O 1
ATOM 2324 N N . VAL A 1 309 ? 0.144 2.110 2.280 1.00 94.81 309 VAL A N 1
ATOM 2325 C CA . VAL A 1 309 ? -1.311 2.144 2.499 1.00 94.81 309 VAL A CA 1
ATOM 2326 C C . VAL A 1 309 ? -2.018 1.132 1.601 1.00 94.81 309 VAL A C 1
ATOM 2328 O O . VAL A 1 309 ? -2.814 0.333 2.091 1.00 94.81 309 VAL A O 1
ATOM 2331 N N . SER A 1 310 ? -1.698 1.128 0.304 1.00 92.94 310 SER A N 1
ATOM 2332 C CA . SER A 1 310 ? -2.329 0.217 -0.659 1.00 92.94 310 SER A CA 1
ATOM 2333 C C . SER A 1 310 ? -2.045 -1.248 -0.342 1.00 92.94 310 SER A C 1
ATOM 2335 O O . SER A 1 310 ? -2.964 -2.065 -0.270 1.00 92.94 310 SER A O 1
ATOM 2337 N N . ARG A 1 311 ? -0.779 -1.585 -0.088 1.00 94.50 311 ARG A N 1
ATOM 2338 C CA . ARG A 1 311 ? -0.365 -2.957 0.169 1.00 94.50 311 ARG A CA 1
ATOM 2339 C C . ARG A 1 311 ? -0.870 -3.472 1.509 1.00 94.50 311 ARG A C 1
ATOM 2341 O O . ARG A 1 311 ? -1.289 -4.622 1.580 1.00 94.50 311 ARG A O 1
ATOM 2348 N N . MET A 1 312 ? -0.880 -2.648 2.557 1.00 94.81 312 MET A N 1
ATOM 2349 C CA . MET A 1 312 ? -1.339 -3.105 3.871 1.00 94.81 312 MET A CA 1
ATOM 2350 C C . MET A 1 312 ? -2.838 -3.420 3.866 1.00 94.81 312 MET A C 1
ATOM 2352 O O . MET A 1 312 ? -3.241 -4.436 4.430 1.00 94.81 312 MET A O 1
ATOM 2356 N N . ALA A 1 313 ? -3.652 -2.620 3.170 1.00 94.31 313 ALA A N 1
ATOM 2357 C CA . ALA A 1 313 ? -5.068 -2.929 2.976 1.00 94.31 313 ALA A CA 1
ATOM 2358 C C . ALA A 1 313 ? -5.262 -4.297 2.297 1.00 94.31 313 ALA A C 1
ATOM 2360 O O . ALA A 1 313 ? -6.029 -5.125 2.785 1.00 94.31 313 ALA A O 1
ATOM 2361 N N . GLN A 1 314 ? -4.494 -4.581 1.235 1.00 91.62 314 GLN A N 1
ATOM 2362 C CA . GLN A 1 314 ? -4.527 -5.875 0.542 1.00 91.62 314 GLN A CA 1
ATOM 2363 C C . GLN A 1 314 ? -4.102 -7.039 1.450 1.00 91.62 314 GLN A C 1
ATOM 2365 O O . GLN A 1 314 ? -4.747 -8.085 1.450 1.00 91.62 314 GLN A O 1
ATOM 2370 N N . VAL A 1 315 ? -3.032 -6.864 2.233 1.00 94.44 315 VAL A N 1
ATOM 2371 C CA . VAL A 1 315 ? -2.509 -7.889 3.155 1.00 94.44 315 VAL A CA 1
ATOM 2372 C C . VAL A 1 315 ? -3.514 -8.218 4.257 1.00 94.44 315 VAL A C 1
ATOM 2374 O O . VAL A 1 315 ? -3.673 -9.384 4.613 1.00 94.44 315 VAL A O 1
ATOM 2377 N N . LEU A 1 316 ? -4.223 -7.210 4.765 1.00 93.62 316 LEU A N 1
ATOM 2378 C CA . LEU A 1 316 ? -5.295 -7.380 5.748 1.00 93.62 316 LEU A CA 1
ATOM 2379 C C . LEU A 1 316 ? -6.629 -7.819 5.132 1.00 93.62 316 LEU A C 1
ATOM 2381 O O . LEU A 1 316 ? -7.578 -8.049 5.875 1.00 93.62 316 LEU A O 1
ATOM 2385 N N . GLN A 1 317 ? -6.707 -7.929 3.803 1.00 91.75 317 GLN A N 1
ATOM 2386 C CA . GLN A 1 317 ? -7.937 -8.230 3.065 1.00 91.75 317 GLN A CA 1
ATOM 2387 C C . GLN A 1 317 ? -9.070 -7.228 3.353 1.00 91.75 317 GLN A C 1
ATOM 2389 O O . GLN A 1 317 ? -10.245 -7.589 3.389 1.00 91.75 317 GLN A O 1
ATOM 2394 N N . LEU A 1 318 ? -8.714 -5.958 3.549 1.00 90.38 318 LEU A N 1
ATOM 2395 C CA . LEU A 1 318 ? -9.649 -4.854 3.747 1.00 90.38 318 LEU A CA 1
ATOM 2396 C C . LEU A 1 318 ? -9.773 -4.025 2.468 1.00 90.38 318 LEU A C 1
ATOM 2398 O O . LEU A 1 318 ? -8.818 -3.893 1.697 1.00 90.38 318 LEU A O 1
ATOM 2402 N N . SER A 1 319 ? -10.942 -3.415 2.265 1.00 90.06 319 SER A N 1
ATOM 2403 C CA . SER A 1 319 ? -11.064 -2.341 1.280 1.00 90.06 319 SER A CA 1
ATOM 2404 C C . SER A 1 319 ? -10.176 -1.159 1.689 1.00 90.06 319 SER A C 1
ATOM 2406 O O . SER A 1 319 ? -9.862 -0.980 2.869 1.00 90.06 319 SER A O 1
ATOM 2408 N N . ILE A 1 320 ? -9.769 -0.324 0.730 1.00 90.12 320 ILE A N 1
ATOM 2409 C CA . ILE A 1 320 ? -8.972 0.872 1.038 1.00 90.12 320 ILE A CA 1
ATOM 2410 C C . ILE A 1 320 ? -9.741 1.797 1.987 1.00 90.12 320 ILE A C 1
ATOM 2412 O O . ILE A 1 320 ? -9.157 2.305 2.939 1.00 90.12 320 ILE A O 1
ATOM 2416 N N . ALA A 1 321 ? -11.052 1.950 1.791 1.00 86.69 321 ALA A N 1
ATOM 2417 C CA . ALA A 1 321 ? -11.906 2.726 2.684 1.00 86.69 321 ALA A CA 1
ATOM 2418 C C . ALA A 1 321 ? -11.900 2.164 4.118 1.00 86.69 321 ALA A C 1
ATOM 2420 O O . ALA A 1 321 ? -11.595 2.895 5.058 1.00 86.69 321 ALA A O 1
ATOM 2421 N N . ASP A 1 322 ? -12.134 0.859 4.284 1.00 90.12 322 ASP A N 1
ATOM 2422 C CA . ASP A 1 322 ? -12.125 0.200 5.596 1.00 90.12 322 ASP A CA 1
ATOM 2423 C C . ASP A 1 322 ? -10.760 0.291 6.279 1.00 90.12 322 ASP A C 1
ATOM 2425 O O . ASP A 1 322 ? -10.677 0.517 7.486 1.00 90.12 322 ASP A O 1
ATOM 2429 N N . TYR A 1 323 ? -9.677 0.145 5.516 1.00 95.38 323 TYR A N 1
ATOM 2430 C CA . TYR A 1 323 ? -8.325 0.274 6.041 1.00 95.38 323 TYR A CA 1
ATOM 2431 C C . TYR A 1 323 ? -8.029 1.702 6.522 1.00 95.38 323 TYR A C 1
ATOM 2433 O O . TYR A 1 323 ? -7.485 1.890 7.610 1.00 95.38 323 TYR A O 1
ATOM 2441 N N . LEU A 1 324 ? -8.426 2.724 5.760 1.00 92.62 324 LEU A N 1
ATOM 2442 C CA . LEU A 1 324 ? -8.284 4.119 6.181 1.00 92.62 324 LEU A CA 1
ATOM 2443 C C . LEU A 1 324 ? -9.141 4.427 7.419 1.00 92.62 324 LEU A C 1
ATOM 2445 O O . LEU A 1 324 ? -8.686 5.137 8.317 1.00 92.62 324 LEU A O 1
ATOM 2449 N N . THR A 1 325 ? -10.345 3.859 7.513 1.00 89.81 325 THR A N 1
ATOM 2450 C CA . THR A 1 325 ? -11.198 3.950 8.708 1.00 89.81 325 THR A CA 1
ATOM 2451 C C . THR A 1 325 ? -10.550 3.269 9.910 1.00 89.81 325 THR A C 1
ATOM 2453 O O . THR A 1 325 ? -10.509 3.853 10.991 1.00 89.81 325 THR A O 1
ATOM 2456 N N . LEU A 1 326 ? -9.944 2.092 9.726 1.00 91.44 326 LEU A N 1
ATOM 2457 C CA . LEU A 1 326 ? -9.173 1.420 10.771 1.00 91.44 326 LEU A CA 1
ATOM 2458 C C . LEU A 1 326 ? -8.032 2.311 11.284 1.00 91.44 326 LEU A C 1
ATOM 2460 O O . LEU A 1 326 ? -7.888 2.477 12.494 1.00 91.44 326 LEU A O 1
ATOM 2464 N N . LEU A 1 327 ? -7.250 2.930 10.393 1.00 92.88 327 LEU A N 1
ATOM 2465 C CA . LEU A 1 327 ? -6.168 3.838 10.793 1.00 92.88 327 LEU A CA 1
ATOM 2466 C C . LEU A 1 327 ? -6.680 5.031 11.610 1.00 92.88 327 LEU A C 1
ATOM 2468 O O . LEU A 1 327 ? -6.056 5.404 12.604 1.00 92.88 327 LEU A O 1
ATOM 2472 N N . LYS A 1 328 ? -7.819 5.614 11.220 1.00 88.81 328 LYS A N 1
ATOM 2473 C CA . LYS A 1 328 ? -8.457 6.712 11.962 1.00 88.81 328 LYS A CA 1
ATOM 2474 C C . LYS A 1 328 ? -8.909 6.262 13.348 1.00 88.81 328 LYS A C 1
ATOM 2476 O O . LYS A 1 328 ? -8.585 6.924 14.328 1.00 88.81 328 LYS A O 1
ATOM 2481 N N . LEU A 1 329 ? -9.591 5.120 13.438 1.00 85.25 329 LEU A N 1
ATOM 2482 C CA . LEU A 1 329 ? -10.087 4.555 14.696 1.00 85.25 329 LEU A CA 1
ATOM 2483 C C . LEU A 1 329 ? -8.961 4.244 15.680 1.00 85.25 329 LEU A C 1
ATOM 2485 O O . LEU A 1 329 ? -9.069 4.534 16.873 1.00 85.25 329 LEU A O 1
ATOM 2489 N N . LEU A 1 330 ? -7.860 3.680 15.185 1.00 87.69 330 LEU A N 1
ATOM 2490 C CA . LEU A 1 330 ? -6.704 3.380 16.020 1.00 87.69 330 LEU A CA 1
ATOM 2491 C C . LEU A 1 330 ? -5.941 4.643 16.450 1.00 87.69 330 LEU A C 1
ATOM 2493 O O . LEU A 1 330 ? -5.264 4.604 17.475 1.00 87.69 330 LEU A O 1
ATOM 2497 N N . ALA A 1 331 ? -6.062 5.748 15.712 1.00 87.12 331 ALA A N 1
ATOM 2498 C CA . ALA A 1 331 ? -5.456 7.038 16.045 1.00 87.12 331 ALA A CA 1
ATOM 2499 C C . ALA A 1 331 ? -6.345 7.942 16.927 1.00 87.12 331 ALA A C 1
ATOM 2501 O O . ALA A 1 331 ? -5.935 9.053 17.268 1.00 87.12 331 ALA A O 1
ATOM 2502 N N . LEU A 1 332 ? -7.558 7.506 17.296 1.00 79.06 332 LEU A N 1
ATOM 2503 C CA . LEU A 1 332 ? -8.439 8.300 18.153 1.00 79.06 332 LEU A CA 1
ATOM 2504 C C . LEU A 1 332 ? -7.822 8.499 19.550 1.00 79.06 332 LEU A C 1
ATOM 2506 O O . LEU A 1 332 ? -7.417 7.517 20.185 1.00 79.06 332 LEU A O 1
ATOM 2510 N N . PRO A 1 333 ? -7.796 9.739 20.078 1.00 69.12 333 PRO A N 1
ATOM 2511 C CA . PRO A 1 333 ? -7.329 9.994 21.433 1.00 69.12 333 PRO A CA 1
ATOM 2512 C C . PRO A 1 333 ? -8.267 9.315 22.432 1.00 69.12 333 PRO A C 1
ATOM 2514 O O . PRO A 1 333 ? -9.480 9.530 22.407 1.00 69.12 333 PRO A O 1
ATOM 2517 N N . ARG A 1 334 ? -7.711 8.492 23.327 1.00 66.88 334 ARG A N 1
ATOM 2518 C CA . ARG A 1 334 ? -8.492 7.782 24.347 1.00 66.88 334 ARG A CA 1
ATOM 2519 C C . ARG A 1 334 ? -8.286 8.397 25.730 1.00 66.88 334 ARG A C 1
ATOM 2521 O O . ARG A 1 334 ? -7.148 8.718 26.077 1.00 66.88 334 ARG A O 1
ATOM 2528 N N . PRO A 1 335 ? -9.352 8.545 26.536 1.00 55.84 335 PRO A N 1
ATOM 2529 C CA . PRO A 1 335 ? -9.212 8.950 27.928 1.00 55.84 335 PRO A CA 1
ATOM 2530 C C . PRO A 1 335 ? -8.394 7.902 28.698 1.00 55.84 335 PRO A C 1
ATOM 2532 O O . PRO A 1 335 ? -8.533 6.699 28.469 1.00 55.84 335 PRO A O 1
ATOM 2535 N N . ALA A 1 336 ? -7.524 8.356 29.602 1.00 49.69 336 ALA A N 1
ATOM 2536 C CA . ALA A 1 336 ? -6.700 7.472 30.422 1.00 49.69 336 ALA A CA 1
ATOM 2537 C C . ALA A 1 336 ? -7.588 6.556 31.293 1.00 49.69 336 ALA A C 1
ATOM 2539 O O . ALA A 1 336 ? -8.420 7.050 32.051 1.00 49.69 336 ALA A O 1
ATOM 2540 N N . GLY A 1 337 ? -7.433 5.229 31.175 1.00 53.16 337 GLY A N 1
ATOM 2541 C CA . GLY A 1 337 ? -8.230 4.234 31.910 1.00 53.16 337 GLY A CA 1
ATOM 2542 C C . GLY A 1 337 ? -8.332 2.870 31.207 1.00 53.16 337 GLY A C 1
ATOM 2543 O O . GLY A 1 337 ? -7.694 2.639 30.182 1.00 53.16 337 GLY A O 1
ATOM 2544 N N . ALA A 1 338 ? -9.157 1.960 31.743 1.00 44.28 338 ALA A N 1
ATOM 2545 C CA . ALA A 1 338 ? -9.263 0.551 31.322 1.00 44.28 338 ALA A CA 1
ATOM 2546 C C . ALA A 1 338 ? -9.638 0.324 29.836 1.00 44.28 338 ALA A C 1
ATOM 2548 O O . ALA A 1 338 ? -9.294 -0.709 29.266 1.00 44.28 338 ALA A O 1
ATOM 2549 N N . LEU A 1 339 ? -10.267 1.299 29.167 1.00 41.31 339 LEU A N 1
ATOM 2550 C CA . LEU A 1 339 ? -10.591 1.241 27.729 1.00 41.31 339 LEU A CA 1
ATOM 2551 C C . LEU A 1 339 ? -9.364 1.422 26.813 1.00 41.31 339 LEU A C 1
ATOM 2553 O O . LEU A 1 339 ? -9.390 1.012 25.650 1.00 41.31 339 LEU A O 1
ATOM 2557 N N . ALA A 1 340 ? -8.264 1.989 27.322 1.00 48.56 340 ALA A N 1
ATOM 2558 C CA . ALA A 1 340 ? -6.997 2.048 26.592 1.00 48.56 340 ALA A CA 1
ATOM 2559 C C . ALA A 1 340 ? -6.341 0.660 26.441 1.00 48.56 340 ALA A C 1
ATOM 2561 O O . ALA A 1 340 ? -5.515 0.478 25.555 1.00 48.56 340 ALA A O 1
ATOM 2562 N N . ALA A 1 341 ? -6.731 -0.327 27.261 1.00 49.53 341 ALA A N 1
ATOM 2563 C CA . ALA A 1 341 ? -6.127 -1.661 27.272 1.00 49.53 341 ALA A CA 1
ATOM 2564 C C . ALA A 1 341 ? -6.735 -2.645 26.253 1.00 49.53 341 ALA A C 1
ATOM 2566 O O . ALA A 1 341 ? -6.131 -3.677 25.978 1.00 49.53 341 ALA A O 1
ATOM 2567 N N . VAL A 1 342 ? -7.923 -2.357 25.704 1.00 56.31 342 VAL A N 1
ATOM 2568 C CA . VAL A 1 342 ? -8.683 -3.332 24.891 1.00 56.31 342 VAL A CA 1
ATOM 2569 C C . VAL A 1 342 ? -8.331 -3.274 23.402 1.00 56.31 342 VAL A C 1
ATOM 2571 O O . VAL A 1 342 ? -8.360 -4.298 22.726 1.00 56.31 342 VAL A O 1
ATOM 2574 N N . MET A 1 343 ? -7.964 -2.099 22.888 1.00 60.91 343 MET A N 1
ATOM 2575 C CA . MET A 1 343 ? -7.487 -1.943 21.511 1.00 60.91 343 MET A CA 1
ATOM 2576 C C . MET A 1 343 ? -6.158 -1.185 21.485 1.00 60.91 343 MET A C 1
ATOM 2578 O O . MET A 1 343 ? -5.998 -0.227 22.241 1.00 60.91 343 MET A O 1
ATOM 2582 N N . PRO A 1 344 ? -5.232 -1.536 20.589 1.00 71.25 344 PRO A N 1
ATOM 2583 C CA . PRO A 1 344 ? -3.965 -0.830 20.465 1.00 71.25 344 PRO A CA 1
ATOM 2584 C C . PRO A 1 344 ? -4.199 0.588 19.891 1.00 71.25 344 PRO A C 1
ATOM 2586 O O . PRO A 1 344 ? -5.246 0.859 19.294 1.00 71.25 344 PRO A O 1
ATOM 2589 N N . THR A 1 345 ? -3.268 1.518 20.122 1.00 77.44 345 THR A N 1
ATOM 2590 C CA . THR A 1 345 ? -3.372 2.928 19.691 1.00 77.44 345 THR A CA 1
ATOM 2591 C C . THR A 1 345 ? -2.205 3.321 18.793 1.00 77.44 345 THR A C 1
ATOM 2593 O O . THR A 1 345 ? -1.056 3.046 19.142 1.00 77.44 345 THR A O 1
ATOM 2596 N N . LEU A 1 346 ? -2.484 3.994 17.676 1.00 81.19 346 LEU A N 1
ATOM 2597 C CA . LEU A 1 346 ? -1.467 4.624 16.834 1.00 81.19 346 LEU A CA 1
ATOM 2598 C C . LEU A 1 346 ? -1.247 6.087 17.235 1.00 81.19 346 LEU A C 1
ATOM 2600 O O . LEU A 1 346 ? -2.180 6.785 17.625 1.00 81.19 346 LEU A O 1
ATOM 2604 N N . ALA A 1 347 ? -0.011 6.567 17.074 1.00 77.31 347 ALA A N 1
ATOM 2605 C CA . ALA A 1 347 ? 0.333 7.973 17.297 1.00 77.31 347 ALA A CA 1
ATOM 2606 C C . ALA A 1 347 ? -0.229 8.911 16.210 1.00 77.31 347 ALA A C 1
ATOM 2608 O O . ALA A 1 347 ? -0.510 10.078 16.477 1.00 77.31 347 ALA A O 1
ATOM 2609 N N . ALA A 1 348 ? -0.394 8.400 14.990 1.00 79.69 348 ALA A N 1
ATOM 2610 C CA . ALA A 1 348 ? -0.975 9.094 13.847 1.00 79.69 348 ALA A CA 1
ATOM 2611 C C . ALA A 1 348 ? -1.774 8.097 13.000 1.00 79.69 348 ALA A C 1
ATOM 2613 O O . ALA A 1 348 ? -1.583 6.890 13.114 1.00 79.69 348 ALA A O 1
ATOM 2614 N N . SER A 1 349 ? -2.641 8.570 12.105 1.00 86.94 349 SER A N 1
ATOM 2615 C CA . SER A 1 349 ? -3.380 7.692 11.181 1.00 86.94 349 SER A CA 1
ATOM 2616 C C . SER A 1 349 ? -2.496 7.138 10.048 1.00 86.94 349 SER A C 1
ATOM 2618 O O . SER A 1 349 ? -2.924 7.066 8.900 1.00 86.94 349 SER A O 1
ATOM 2620 N N . GLU A 1 350 ? -1.250 6.771 10.345 1.00 91.19 350 GLU A N 1
ATOM 2621 C CA . GLU A 1 350 ? -0.302 6.149 9.425 1.00 91.19 350 GLU A CA 1
ATOM 2622 C C . GLU A 1 350 ? 0.699 5.254 10.163 1.00 91.19 350 GLU A C 1
ATOM 2624 O O . GLU A 1 350 ? 1.002 5.457 11.335 1.00 91.19 350 GLU A O 1
ATOM 2629 N N . ILE A 1 351 ? 1.243 4.273 9.446 1.00 92.12 351 ILE A N 1
ATOM 2630 C CA . ILE A 1 351 ? 2.329 3.429 9.943 1.00 92.12 351 ILE A CA 1
ATOM 2631 C C . ILE A 1 351 ? 3.654 4.136 9.649 1.00 92.12 351 ILE A C 1
ATOM 2633 O O . ILE A 1 351 ? 3.967 4.372 8.480 1.00 92.12 351 ILE A O 1
ATOM 2637 N N . THR A 1 352 ? 4.446 4.427 10.683 1.00 89.81 352 THR A N 1
ATOM 2638 C CA . THR A 1 352 ? 5.800 5.014 10.555 1.00 89.81 352 THR A CA 1
ATOM 2639 C C . THR A 1 352 ? 6.895 4.154 11.171 1.00 89.81 352 THR A C 1
ATOM 2641 O O . THR A 1 352 ? 8.077 4.381 10.937 1.00 89.81 352 THR A O 1
ATOM 2644 N N . SER A 1 353 ? 6.507 3.152 11.953 1.00 91.19 353 SER A N 1
ATOM 2645 C CA . SER A 1 353 ? 7.415 2.278 12.676 1.00 91.19 353 SER A CA 1
ATOM 2646 C C . SER A 1 353 ? 6.927 0.831 12.652 1.00 91.19 353 SER A C 1
ATOM 2648 O O . SER A 1 353 ? 5.752 0.543 12.411 1.00 91.19 353 SER A O 1
ATOM 2650 N N . LEU A 1 354 ? 7.830 -0.101 12.963 1.00 90.19 354 LEU A N 1
ATOM 2651 C CA . LEU A 1 354 ? 7.477 -1.510 13.146 1.00 90.19 354 LEU A CA 1
ATOM 2652 C C . LEU A 1 354 ? 6.432 -1.699 14.264 1.00 90.19 354 LEU A C 1
ATOM 2654 O O . LEU A 1 354 ? 5.593 -2.596 14.185 1.00 90.19 354 LEU A O 1
ATOM 2658 N N . ALA A 1 355 ? 6.457 -0.836 15.286 1.00 89.50 355 ALA A N 1
ATOM 2659 C CA . ALA A 1 355 ? 5.471 -0.847 16.361 1.00 89.50 355 ALA A CA 1
ATOM 2660 C C . ALA A 1 355 ? 4.076 -0.467 15.843 1.00 89.50 355 ALA A C 1
ATOM 2662 O O . ALA A 1 355 ? 3.120 -1.188 16.118 1.00 89.50 355 ALA A O 1
ATOM 2663 N N . ASP A 1 356 ? 3.969 0.587 15.025 1.00 91.94 356 ASP A N 1
ATOM 2664 C CA . ASP A 1 356 ? 2.696 0.986 14.408 1.00 91.94 356 ASP A CA 1
ATOM 2665 C C . ASP A 1 356 ? 2.128 -0.135 13.530 1.00 91.94 356 ASP A C 1
ATOM 2667 O O . ASP A 1 356 ? 0.932 -0.415 13.580 1.00 91.94 356 ASP A O 1
ATOM 2671 N N . LEU A 1 357 ? 2.981 -0.830 12.767 1.00 92.81 357 LEU A N 1
ATOM 2672 C CA . LEU A 1 357 ? 2.554 -1.965 11.946 1.00 92.81 357 LEU A CA 1
ATOM 2673 C C . LEU A 1 357 ? 1.938 -3.075 12.807 1.00 92.81 357 LEU A C 1
ATOM 2675 O O . LEU A 1 357 ? 0.917 -3.659 12.439 1.00 92.81 357 LEU A O 1
ATOM 2679 N N . HIS A 1 358 ? 2.546 -3.365 13.958 1.00 90.69 358 HIS A N 1
ATOM 2680 C CA . HIS A 1 358 ? 2.018 -4.354 14.888 1.00 90.69 358 HIS A CA 1
ATOM 2681 C C . HIS A 1 358 ? 0.681 -3.907 15.493 1.00 90.69 358 HIS A C 1
ATOM 2683 O O . HIS A 1 358 ? -0.255 -4.700 15.539 1.00 90.69 358 HIS A O 1
ATOM 2689 N N . THR A 1 359 ? 0.566 -2.635 15.877 1.00 91.06 359 THR A N 1
ATOM 2690 C CA . THR A 1 359 ? -0.671 -2.007 16.364 1.00 91.06 359 THR A CA 1
ATOM 2691 C C . THR A 1 359 ? -1.801 -2.136 15.338 1.00 91.06 359 THR A C 1
ATOM 2693 O O . THR A 1 359 ? -2.898 -2.573 15.682 1.00 91.06 359 THR A O 1
ATOM 2696 N N . VAL A 1 360 ? -1.536 -1.844 14.060 1.00 93.50 360 VAL A N 1
ATOM 2697 C CA . VAL A 1 360 ? -2.518 -2.011 12.974 1.00 93.50 360 VAL A CA 1
ATOM 2698 C C . VAL A 1 360 ? -2.904 -3.480 12.791 1.00 93.50 360 VAL A C 1
ATOM 2700 O O . VAL A 1 360 ? -4.090 -3.798 12.709 1.00 93.50 360 VAL A O 1
ATOM 2703 N N . ALA A 1 361 ? -1.924 -4.388 12.768 1.00 92.06 361 ALA A N 1
ATOM 2704 C CA . ALA A 1 361 ? -2.165 -5.824 12.635 1.00 92.06 361 ALA A CA 1
ATOM 2705 C C . ALA A 1 361 ? -3.035 -6.377 13.777 1.00 92.06 361 ALA A C 1
ATOM 2707 O O . ALA A 1 361 ? -3.964 -7.139 13.527 1.00 92.06 361 ALA A O 1
ATOM 2708 N N . GLN A 1 362 ? -2.756 -5.971 15.016 1.00 90.50 362 GLN A N 1
ATOM 2709 C CA . GLN A 1 362 ? -3.537 -6.347 16.192 1.00 90.50 362 GLN A CA 1
ATOM 2710 C C . GLN A 1 362 ? -4.955 -5.764 16.156 1.00 90.50 362 GLN A C 1
ATOM 2712 O O . GLN A 1 362 ? -5.903 -6.454 16.517 1.00 90.50 362 GLN A O 1
ATOM 2717 N N . GLY A 1 363 ? -5.118 -4.514 15.707 1.00 89.25 363 GLY A N 1
ATOM 2718 C CA . GLY A 1 363 ? -6.435 -3.893 15.542 1.00 89.25 363 GLY A CA 1
ATOM 2719 C C . GLY A 1 363 ? -7.305 -4.636 14.525 1.00 89.25 363 GLY A C 1
ATOM 2720 O O . GLY A 1 363 ? -8.478 -4.900 14.788 1.00 89.25 363 GLY A O 1
ATOM 2721 N N . ALA A 1 364 ? -6.715 -5.043 13.399 1.00 91.56 364 ALA A N 1
ATOM 2722 C CA . ALA A 1 364 ? -7.395 -5.863 12.399 1.00 91.56 364 ALA A CA 1
ATOM 2723 C C . ALA A 1 364 ? -7.759 -7.260 12.938 1.00 91.56 364 ALA A C 1
ATOM 2725 O O . ALA A 1 364 ? -8.894 -7.704 12.763 1.00 91.56 364 ALA A O 1
ATOM 2726 N N . ASP A 1 365 ? -6.838 -7.926 13.647 1.00 90.38 365 ASP A N 1
ATOM 2727 C CA . ASP A 1 365 ? -7.100 -9.228 14.280 1.00 90.38 365 ASP A CA 1
ATOM 2728 C C . ASP A 1 365 ? -8.237 -9.136 15.308 1.00 90.38 365 ASP A C 1
ATOM 2730 O O . ASP A 1 365 ? -9.098 -10.015 15.371 1.00 90.38 365 ASP A O 1
ATOM 2734 N N . TRP A 1 366 ? -8.264 -8.059 16.098 1.00 89.00 366 TRP A N 1
ATOM 2735 C CA . TRP A 1 366 ? -9.316 -7.806 17.076 1.00 89.00 366 TRP A CA 1
ATOM 2736 C C . TRP A 1 366 ? -10.677 -7.631 16.399 1.00 89.00 366 TRP A C 1
ATOM 2738 O O . TRP A 1 366 ? -11.635 -8.294 16.794 1.00 89.00 366 TRP A O 1
ATOM 2748 N N . LEU A 1 367 ? -10.764 -6.816 15.342 1.00 85.94 367 LEU A N 1
ATOM 2749 C CA . LEU A 1 367 ? -12.002 -6.633 14.576 1.00 85.94 367 LEU A CA 1
ATOM 2750 C C . LEU A 1 367 ? -12.505 -7.946 13.978 1.00 85.94 367 LEU A C 1
ATOM 2752 O O . LEU A 1 367 ? -13.686 -8.273 14.104 1.00 85.94 367 LEU A O 1
ATOM 2756 N N . HIS A 1 368 ? -11.597 -8.735 13.401 1.00 86.56 368 HIS A N 1
ATOM 2757 C CA . HIS A 1 368 ? -11.925 -10.053 12.875 1.00 86.56 368 HIS A CA 1
ATOM 2758 C C . HIS A 1 368 ? -12.442 -10.989 13.981 1.00 86.56 368 HIS A C 1
ATOM 2760 O O . HIS A 1 368 ? -13.441 -11.684 13.790 1.00 86.56 368 HIS A O 1
ATOM 2766 N N . ALA A 1 369 ? -11.823 -10.973 15.167 1.00 84.75 369 ALA A N 1
ATOM 2767 C CA . ALA A 1 369 ? -12.278 -11.750 16.320 1.00 84.75 369 ALA A CA 1
ATOM 2768 C C . ALA A 1 369 ? -13.667 -11.312 16.821 1.00 84.75 369 ALA A C 1
ATOM 2770 O O . ALA A 1 369 ? -14.474 -12.165 17.195 1.00 84.75 369 ALA A O 1
ATOM 2771 N N . GLN A 1 370 ? -13.969 -10.010 16.783 1.00 83.19 370 GLN A N 1
ATOM 2772 C CA . GLN A 1 370 ? -15.284 -9.464 17.141 1.00 83.19 370 GLN A CA 1
ATOM 2773 C C . GLN A 1 370 ? -16.324 -9.578 16.016 1.00 83.19 370 GLN A C 1
ATOM 2775 O O . GLN A 1 370 ? -17.496 -9.291 16.246 1.00 83.19 370 GLN A O 1
ATOM 2780 N N . LYS A 1 371 ? -15.919 -10.015 14.814 1.00 84.44 371 LYS A N 1
ATOM 2781 C CA . LYS A 1 371 ? -16.761 -10.060 13.607 1.00 84.44 371 LYS A CA 1
ATOM 2782 C C . LYS A 1 371 ? -17.366 -8.694 13.253 1.00 84.44 371 LYS A C 1
ATOM 2784 O O . LYS A 1 371 ? -18.511 -8.620 12.813 1.00 84.44 371 LYS A O 1
ATOM 2789 N N . LEU A 1 372 ? -16.593 -7.630 13.457 1.00 80.69 372 LEU A N 1
ATOM 2790 C CA . LEU A 1 372 ? -16.969 -6.254 13.137 1.00 80.69 372 LEU A CA 1
ATOM 2791 C C . LEU A 1 372 ? -16.120 -5.727 11.982 1.00 80.69 372 LEU A C 1
ATOM 2793 O O . LEU A 1 372 ? -14.924 -6.006 11.907 1.00 80.69 372 LEU A O 1
ATOM 2797 N N . THR A 1 373 ? -16.722 -4.925 11.105 1.00 85.56 373 THR A N 1
ATOM 2798 C CA . THR A 1 373 ? -15.968 -4.152 10.109 1.00 85.56 373 THR A CA 1
ATOM 2799 C C . THR A 1 373 ? -15.497 -2.817 10.699 1.00 85.56 373 THR A C 1
ATOM 2801 O O . THR A 1 373 ? -16.126 -2.304 11.633 1.00 85.56 373 THR A O 1
ATOM 2804 N N . PRO A 1 374 ? -14.424 -2.204 10.161 1.00 86.75 374 PRO A N 1
ATOM 2805 C CA . PRO A 1 374 ? -14.016 -0.861 10.567 1.00 86.75 374 PRO A CA 1
ATOM 2806 C C . PRO A 1 374 ? -15.148 0.167 10.454 1.00 86.75 374 PRO A C 1
ATOM 2808 O O . PRO A 1 374 ? -15.347 0.940 11.382 1.00 86.75 374 PRO A O 1
ATOM 2811 N N . ALA A 1 375 ? -15.940 0.133 9.377 1.00 79.56 375 ALA A N 1
ATOM 2812 C CA . ALA A 1 375 ? -17.084 1.031 9.205 1.00 79.56 375 ALA A CA 1
ATOM 2813 C C . ALA A 1 375 ? -18.175 0.842 10.279 1.00 79.56 375 ALA A C 1
ATOM 2815 O O . ALA A 1 375 ? -18.722 1.816 10.789 1.00 79.56 375 ALA A O 1
ATOM 2816 N N . GLN A 1 376 ? -18.475 -0.403 10.669 1.00 79.31 376 GLN A N 1
ATOM 2817 C CA . GLN A 1 376 ? -19.431 -0.677 11.750 1.00 79.31 376 GLN A CA 1
ATOM 2818 C C . GLN A 1 376 ? -18.926 -0.151 13.091 1.00 79.31 376 GLN A C 1
ATOM 2820 O O . GLN A 1 376 ? -19.695 0.429 13.854 1.00 79.31 376 GLN A O 1
ATOM 2825 N N . LEU A 1 377 ? -17.637 -0.343 13.380 1.00 81.69 377 LEU A N 1
ATOM 2826 C CA . LEU A 1 377 ? -17.036 0.187 14.596 1.00 81.69 377 LEU A CA 1
ATOM 2827 C C . LEU A 1 377 ? -17.037 1.721 14.596 1.00 81.69 377 LEU A C 1
ATOM 2829 O O . LEU A 1 377 ? -17.356 2.316 15.622 1.00 81.69 377 LEU A O 1
ATOM 2833 N N . ASP A 1 378 ? -16.727 2.358 13.467 1.00 77.06 378 ASP A N 1
ATOM 2834 C CA . ASP A 1 378 ? -16.797 3.814 13.342 1.00 77.06 378 ASP A CA 1
ATOM 2835 C C . ASP A 1 378 ? -18.206 4.340 13.598 1.00 77.06 378 ASP A C 1
ATOM 2837 O O . ASP A 1 378 ? -18.373 5.243 14.414 1.00 77.06 378 ASP A O 1
ATOM 2841 N N . PHE A 1 379 ? -19.231 3.703 13.028 1.00 74.56 379 PHE A N 1
ATOM 2842 C CA . PHE A 1 379 ? -20.620 4.044 13.324 1.00 74.56 379 PHE A CA 1
ATOM 2843 C C . PHE A 1 379 ? -20.947 3.916 14.820 1.00 74.56 379 PHE A C 1
ATOM 2845 O O . PHE A 1 379 ? -21.562 4.813 15.395 1.00 74.56 379 PHE A O 1
ATOM 2852 N N . LEU A 1 380 ? -20.512 2.834 15.476 1.00 72.44 380 LEU A N 1
ATOM 2853 C CA . LEU A 1 380 ? -20.755 2.623 16.909 1.00 72.44 380 LEU A CA 1
ATOM 2854 C C . LEU A 1 380 ? -20.059 3.667 17.793 1.00 72.44 380 LEU A C 1
ATOM 2856 O O . LEU A 1 380 ? -20.588 4.024 18.844 1.00 72.44 380 LEU A O 1
ATOM 2860 N N . VAL A 1 381 ? -18.876 4.135 17.393 1.00 72.62 381 VAL A N 1
ATOM 2861 C CA . VAL A 1 381 ? -18.061 5.067 18.187 1.00 72.62 381 VAL A CA 1
ATOM 2862 C C . VAL A 1 381 ? -18.437 6.523 17.923 1.00 72.62 381 VAL A C 1
ATOM 2864 O O . VAL A 1 381 ? -18.475 7.324 18.854 1.00 72.62 381 VAL A O 1
ATOM 2867 N N . SER A 1 382 ? -18.692 6.884 16.668 1.00 66.12 382 SER A N 1
ATOM 2868 C CA . SER A 1 382 ? -18.839 8.277 16.243 1.00 66.12 382 SER A CA 1
ATOM 2869 C C . SER A 1 382 ? -20.273 8.656 15.863 1.00 66.12 382 SER A C 1
ATOM 2871 O O . SER A 1 382 ? -20.574 9.844 15.754 1.00 66.12 382 SER A O 1
ATOM 2873 N N . GLY A 1 383 ? -21.154 7.674 15.643 1.00 60.28 383 GLY A N 1
ATOM 2874 C CA . GLY A 1 383 ? -22.497 7.884 15.099 1.00 60.28 383 GLY A CA 1
ATOM 2875 C C . GLY A 1 383 ? -22.516 8.291 13.620 1.00 60.28 383 GLY A C 1
ATOM 2876 O O . GLY A 1 383 ? -23.594 8.560 13.087 1.00 60.28 383 GLY A O 1
ATOM 2877 N N . HIS A 1 384 ? -21.360 8.350 12.944 1.00 60.78 384 HIS A N 1
ATOM 2878 C CA . HIS A 1 384 ? -21.293 8.675 11.521 1.00 60.78 384 HIS A CA 1
ATOM 2879 C C . HIS A 1 384 ? -21.756 7.484 10.680 1.00 60.78 384 HIS A C 1
ATOM 2881 O O . HIS A 1 384 ? -21.222 6.382 10.775 1.00 60.78 384 HIS A O 1
ATOM 2887 N N . LEU A 1 385 ? -22.758 7.720 9.833 1.00 54.25 385 LEU A N 1
ATOM 2888 C CA . LEU A 1 385 ? -23.148 6.803 8.767 1.00 54.25 385 LEU A CA 1
ATOM 2889 C C . LEU A 1 385 ? -22.401 7.199 7.500 1.00 54.25 385 LEU A C 1
ATOM 2891 O O . LEU A 1 385 ? -22.676 8.256 6.928 1.00 54.25 385 LEU A O 1
ATOM 2895 N N . ASP A 1 386 ? -21.481 6.348 7.057 1.00 52.97 386 ASP A N 1
ATOM 2896 C CA . ASP A 1 386 ? -20.888 6.487 5.734 1.00 52.97 386 ASP A CA 1
ATOM 2897 C C . ASP A 1 386 ? -21.950 6.134 4.679 1.00 52.97 386 ASP A C 1
ATOM 2899 O O . ASP A 1 386 ? -22.377 4.981 4.558 1.00 52.97 386 ASP A O 1
ATOM 2903 N N . GLN A 1 387 ? -22.441 7.147 3.959 1.00 47.75 387 GLN A N 1
ATOM 2904 C CA . GLN A 1 387 ? -23.528 6.995 2.986 1.00 47.75 387 GLN A CA 1
ATOM 2905 C C . GLN A 1 387 ? -23.150 6.051 1.834 1.00 47.75 387 GLN A C 1
ATOM 2907 O O . GLN A 1 387 ? -24.040 5.444 1.240 1.00 47.75 387 GLN A O 1
ATOM 2912 N N . ASP A 1 388 ? -21.850 5.876 1.569 1.00 44.31 388 ASP A N 1
ATOM 2913 C CA . ASP A 1 388 ? -21.327 4.992 0.524 1.00 44.31 388 ASP A CA 1
ATOM 2914 C C . ASP A 1 388 ? -21.236 3.513 0.960 1.00 44.31 388 ASP A C 1
ATOM 2916 O O . ASP A 1 388 ? -21.110 2.631 0.108 1.00 44.31 388 ASP A O 1
ATOM 2920 N N . ALA A 1 389 ? -21.320 3.221 2.267 1.00 41.56 389 ALA A N 1
ATOM 2921 C CA . ALA A 1 389 ? -21.254 1.86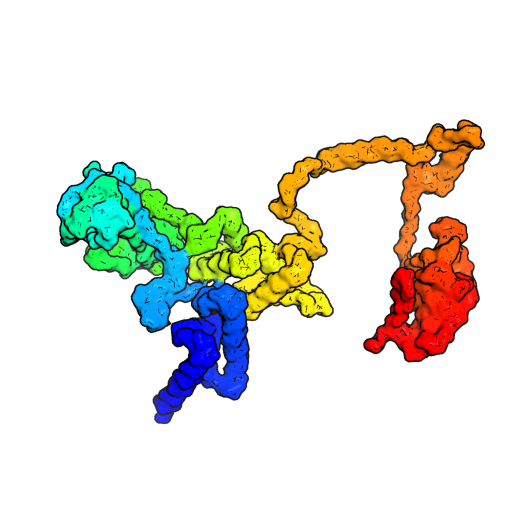6 2.831 1.00 41.56 389 ALA A CA 1
ATOM 2922 C C . ALA A 1 389 ? -22.636 1.211 3.026 1.00 41.56 389 ALA A C 1
ATOM 2924 O O . ALA A 1 389 ? -22.732 0.054 3.447 1.00 41.56 389 ALA A O 1
ATOM 2925 N N . LEU A 1 390 ? -23.722 1.932 2.727 1.00 43.53 390 LEU A N 1
ATOM 2926 C CA . LEU A 1 390 ? -25.069 1.376 2.770 1.00 43.53 390 LEU A CA 1
ATOM 2927 C C . LEU A 1 390 ? -25.238 0.367 1.620 1.00 43.53 390 LEU A C 1
ATOM 2929 O O . LEU A 1 390 ? -24.982 0.709 0.462 1.00 43.53 390 LEU A O 1
ATOM 2933 N N . PRO A 1 391 ? -25.706 -0.870 1.887 1.00 34.66 391 PRO A N 1
ATOM 2934 C CA . PRO A 1 391 ? -26.157 -1.753 0.823 1.00 34.66 391 PRO A CA 1
ATOM 2935 C C . PRO A 1 391 ? -27.176 -1.003 -0.035 1.00 34.66 391 PRO A C 1
ATOM 2937 O O . PRO A 1 391 ? -28.009 -0.266 0.497 1.00 34.66 391 PRO A O 1
ATOM 2940 N N . SER A 1 392 ? -27.164 -1.244 -1.344 1.00 40.38 392 SER A N 1
ATOM 2941 C CA . SER A 1 392 ? -28.049 -0.650 -2.365 1.00 40.38 392 SER A CA 1
ATOM 2942 C C . SER A 1 392 ? -29.560 -0.869 -2.130 1.00 40.38 392 SER A C 1
ATOM 2944 O O . SER A 1 392 ? -30.367 -0.609 -3.011 1.00 40.38 392 SER A O 1
ATOM 2946 N N . VAL A 1 393 ? -29.944 -1.377 -0.958 1.00 34.75 393 VAL A N 1
ATOM 2947 C CA . VAL A 1 393 ? -31.305 -1.659 -0.499 1.00 34.75 393 VAL A CA 1
ATOM 2948 C C . VAL A 1 393 ? -31.990 -0.412 0.080 1.00 34.75 393 VAL A C 1
ATOM 2950 O O . VAL A 1 393 ? -33.188 -0.454 0.337 1.00 34.75 393 VAL A O 1
ATOM 2953 N N . VAL A 1 394 ? -31.305 0.731 0.228 1.00 38.53 394 VAL A N 1
ATOM 2954 C CA . VAL A 1 394 ? -31.991 2.006 0.527 1.00 38.53 394 VAL A CA 1
ATOM 2955 C C . VAL A 1 394 ? -32.554 2.609 -0.764 1.00 38.53 394 VAL A C 1
ATOM 2957 O O . VAL A 1 394 ? -32.234 3.726 -1.167 1.00 38.53 394 VAL A O 1
ATOM 2960 N N . GLU A 1 395 ? -33.433 1.859 -1.425 1.00 37.75 395 GLU A N 1
ATOM 2961 C CA . GLU A 1 395 ? -34.476 2.487 -2.219 1.00 37.75 395 GLU A CA 1
ATOM 2962 C C . GLU A 1 395 ? -35.425 3.191 -1.235 1.00 37.75 395 GLU A C 1
ATOM 2964 O O . GLU A 1 395 ? -36.177 2.572 -0.490 1.00 37.75 395 GLU A O 1
ATOM 2969 N N . VAL A 1 396 ? -35.357 4.522 -1.259 1.00 45.50 396 VAL A N 1
ATOM 2970 C CA . VAL A 1 396 ? -36.433 5.448 -0.889 1.00 45.50 396 VAL A CA 1
ATOM 2971 C C . VAL A 1 396 ? -36.839 5.477 0.589 1.00 45.50 396 VAL A C 1
ATOM 2973 O O . VAL A 1 396 ? -37.890 4.985 0.976 1.00 45.50 396 VAL A O 1
ATOM 2976 N N . LEU A 1 397 ? -36.136 6.301 1.366 1.00 41.09 397 LEU A N 1
ATOM 2977 C CA . LEU A 1 397 ? -36.819 7.359 2.116 1.00 41.09 397 LEU A CA 1
ATOM 2978 C C . LEU A 1 397 ? -35.998 8.644 1.991 1.00 41.09 397 LEU A C 1
ATOM 2980 O O . LEU A 1 397 ? -35.149 8.957 2.821 1.00 41.09 397 LEU A O 1
ATOM 2984 N N . THR A 1 398 ? -36.246 9.413 0.928 1.00 45.66 398 THR A N 1
ATOM 2985 C CA . THR A 1 398 ? -35.822 10.820 0.915 1.00 45.66 398 THR A CA 1
ATOM 2986 C C . THR A 1 398 ? -36.409 11.519 2.152 1.00 45.66 398 THR A C 1
ATOM 2988 O O . THR A 1 398 ? -37.470 11.106 2.621 1.00 45.66 398 THR A O 1
ATOM 2991 N N . PRO A 1 399 ? -35.800 12.592 2.691 1.00 45.06 399 PRO A N 1
ATOM 2992 C CA . PRO A 1 399 ? -36.366 13.323 3.831 1.00 45.06 399 PRO A CA 1
ATOM 2993 C C . PRO A 1 399 ? -37.837 13.717 3.623 1.00 45.06 399 PRO A C 1
ATOM 2995 O O . PRO A 1 399 ? -38.620 13.721 4.565 1.00 45.06 399 PRO A O 1
ATOM 2998 N N . VAL A 1 400 ? -38.232 13.958 2.368 1.00 46.09 400 VAL A N 1
ATOM 2999 C CA . VAL A 1 400 ? -39.620 14.207 1.959 1.00 46.09 400 VAL A CA 1
ATOM 3000 C C . VAL A 1 400 ? -40.486 12.950 2.068 1.00 46.09 400 VAL A C 1
ATOM 3002 O O . VAL A 1 400 ? -41.593 13.028 2.588 1.00 46.09 400 VAL A O 1
ATOM 3005 N N . ALA A 1 401 ? -40.004 11.785 1.631 1.00 45.19 401 ALA A N 1
ATOM 3006 C CA . ALA A 1 401 ? -40.720 10.518 1.774 1.00 45.19 401 ALA A CA 1
ATOM 3007 C C . ALA A 1 401 ? -40.819 10.067 3.242 1.00 45.19 401 ALA A C 1
ATOM 3009 O O . ALA A 1 401 ? -41.876 9.603 3.654 1.00 45.19 401 ALA A O 1
ATOM 3010 N N . ALA A 1 402 ? -39.776 10.277 4.055 1.00 42.22 402 ALA A N 1
ATOM 3011 C CA . ALA A 1 402 ? -39.808 10.037 5.499 1.00 42.22 402 ALA A CA 1
ATOM 3012 C C . ALA A 1 402 ? -40.783 10.988 6.200 1.00 42.22 402 ALA A C 1
ATOM 3014 O O . ALA A 1 402 ? -41.598 10.539 6.999 1.00 42.22 402 ALA A O 1
ATOM 3015 N N . ALA A 1 403 ? -40.763 12.281 5.859 1.00 45.28 403 ALA A N 1
ATOM 3016 C CA . ALA A 1 403 ? -41.722 13.252 6.374 1.00 45.28 403 ALA A CA 1
ATOM 3017 C C . ALA A 1 403 ? -43.152 12.909 5.943 1.00 45.28 403 ALA A C 1
ATOM 3019 O O . ALA A 1 403 ? -44.058 12.989 6.760 1.00 45.28 403 ALA A O 1
ATOM 3020 N N . THR A 1 404 ? -43.365 12.457 4.706 1.00 49.50 404 THR A N 1
ATOM 3021 C CA . THR A 1 404 ? -44.687 12.035 4.212 1.00 49.50 404 THR A CA 1
ATOM 3022 C C . THR A 1 404 ? -45.148 10.749 4.900 1.00 49.50 404 THR A C 1
ATOM 3024 O O . THR A 1 404 ? -46.306 10.656 5.285 1.00 49.50 404 THR A O 1
ATOM 3027 N N . ALA A 1 405 ? -44.252 9.789 5.149 1.00 46.97 405 ALA A N 1
ATOM 3028 C CA . ALA A 1 405 ? -44.546 8.571 5.904 1.00 46.97 405 ALA A CA 1
ATOM 3029 C C . ALA A 1 405 ? -44.857 8.867 7.381 1.00 46.97 405 ALA A C 1
ATOM 3031 O O . ALA A 1 405 ? -45.832 8.342 7.902 1.00 46.97 405 ALA A O 1
ATOM 3032 N N . LEU A 1 406 ? -44.103 9.760 8.032 1.00 45.81 406 LEU A N 1
ATOM 3033 C CA . LEU A 1 406 ? -44.381 10.264 9.385 1.00 45.81 406 LEU A CA 1
ATOM 3034 C C . LEU A 1 406 ? -45.671 11.089 9.445 1.00 45.81 406 LEU A C 1
ATOM 3036 O O . LEU A 1 406 ? -46.401 10.990 10.424 1.00 45.81 406 LEU A O 1
ATOM 3040 N N . THR A 1 407 ? -45.987 11.861 8.404 1.00 50.88 407 THR A N 1
ATOM 3041 C CA . THR A 1 407 ? -47.245 12.620 8.310 1.00 50.88 407 THR A CA 1
ATOM 3042 C C . THR A 1 407 ? -48.428 11.676 8.111 1.00 50.88 407 THR A C 1
ATOM 3044 O O . THR A 1 407 ? -49.437 11.816 8.792 1.00 50.88 407 THR A O 1
ATOM 3047 N N . ASN A 1 408 ? -48.290 10.651 7.268 1.00 49.94 408 ASN A N 1
ATOM 3048 C CA . ASN A 1 408 ? -49.301 9.608 7.086 1.00 49.94 408 ASN A CA 1
ATOM 3049 C C . ASN A 1 408 ? -49.477 8.760 8.357 1.00 49.94 408 ASN A C 1
ATOM 3051 O O . ASN A 1 408 ? -50.604 8.470 8.743 1.00 49.94 408 ASN A O 1
ATOM 3055 N N . TYR A 1 409 ? -48.390 8.438 9.067 1.00 46.34 409 TYR A N 1
ATOM 3056 C CA . TYR A 1 409 ? -48.450 7.805 10.388 1.00 46.34 409 TYR A CA 1
ATOM 3057 C C . TYR A 1 409 ? -49.130 8.730 11.414 1.00 46.34 409 TYR A C 1
ATOM 3059 O O . TYR A 1 409 ? -49.967 8.284 12.190 1.00 46.34 409 TYR A O 1
ATOM 3067 N N . GLY A 1 410 ? -48.859 10.037 11.356 1.00 48.03 410 GLY A N 1
ATOM 3068 C CA . GLY A 1 410 ? -49.545 11.077 12.127 1.00 48.03 410 GLY A CA 1
ATOM 3069 C C . GLY A 1 410 ? -51.045 11.182 11.834 1.00 48.03 410 GLY A C 1
ATOM 3070 O O . GLY A 1 410 ? -51.827 11.394 12.755 1.00 48.03 410 GLY A O 1
ATOM 3071 N N . HIS A 1 411 ? -51.469 10.962 10.587 1.00 48.16 411 HIS A N 1
ATOM 3072 C CA . HIS A 1 411 ? -52.886 10.888 10.220 1.00 48.16 411 HIS A CA 1
ATOM 3073 C C . HIS A 1 411 ? -53.579 9.632 10.777 1.00 48.16 411 HIS A C 1
ATOM 3075 O O . HIS A 1 411 ? -54.737 9.725 11.176 1.00 48.16 411 HIS A O 1
ATOM 3081 N N . HIS A 1 412 ? -52.876 8.500 10.899 1.00 48.25 412 HIS A N 1
ATOM 3082 C CA . HIS A 1 412 ? -53.392 7.298 11.575 1.00 48.25 412 HIS A CA 1
ATOM 3083 C C . HIS A 1 412 ? -53.436 7.427 13.106 1.00 48.25 412 HIS A C 1
ATOM 3085 O O . HIS A 1 412 ? -54.260 6.791 13.755 1.00 48.25 412 HIS A O 1
ATOM 3091 N N . ILE A 1 413 ? -52.612 8.291 13.706 1.00 48.22 413 ILE A N 1
ATOM 3092 C CA . ILE A 1 413 ? -52.656 8.571 15.152 1.00 48.22 413 ILE A CA 1
ATOM 3093 C C . ILE A 1 413 ? -53.974 9.262 15.561 1.00 48.22 413 ILE A C 1
ATOM 3095 O O . ILE A 1 413 ? -54.426 9.092 16.693 1.00 48.22 413 ILE A O 1
ATOM 3099 N N . VAL A 1 414 ? -54.649 9.968 14.644 1.00 50.62 414 VAL A N 1
ATOM 3100 C CA . VAL A 1 414 ? -55.974 10.568 14.898 1.00 50.62 414 VAL A CA 1
ATOM 3101 C C . VAL A 1 414 ? -57.053 9.495 15.128 1.00 50.62 414 VAL A C 1
ATOM 3103 O O . VAL A 1 414 ? -58.002 9.739 15.868 1.00 50.62 414 VAL A O 1
ATOM 3106 N N . GLU A 1 415 ? -56.882 8.277 14.595 1.00 50.75 415 GLU A N 1
ATOM 3107 C CA . GLU A 1 415 ? -57.773 7.133 14.863 1.00 50.75 415 GLU A CA 1
ATOM 3108 C C . GLU A 1 415 ? -57.620 6.580 16.296 1.00 50.75 415 GLU A C 1
ATOM 3110 O O . GLU A 1 415 ? -58.460 5.803 16.751 1.00 50.75 415 GLU A O 1
ATOM 3115 N N . TRP A 1 416 ? -56.571 6.980 17.029 1.00 53.06 416 TRP A N 1
ATOM 3116 C CA . TRP A 1 416 ? -56.317 6.599 18.428 1.00 53.06 416 TRP A CA 1
ATOM 3117 C C . TRP A 1 416 ? -56.612 7.721 19.431 1.00 53.06 416 TRP A C 1
ATOM 3119 O O . TRP A 1 416 ? -56.405 7.538 20.633 1.00 53.06 416 TRP A O 1
ATOM 3129 N N . ALA A 1 417 ? -57.100 8.876 18.966 1.00 58.03 417 ALA A N 1
ATOM 3130 C CA . ALA A 1 417 ? -57.536 9.950 19.846 1.00 58.03 417 ALA A CA 1
ATOM 3131 C C . ALA A 1 417 ? -58.737 9.483 20.681 1.00 58.03 417 ALA A C 1
ATOM 3133 O O . ALA A 1 417 ? -59.742 9.006 20.151 1.00 58.03 417 ALA A O 1
ATOM 3134 N N . VAL A 1 418 ? -58.648 9.645 22.001 1.00 59.62 418 VAL A N 1
ATOM 3135 C CA . VAL A 1 418 ? -59.733 9.300 22.922 1.00 59.62 418 VAL A CA 1
ATOM 3136 C C . VAL A 1 418 ? -60.778 10.413 22.861 1.00 59.62 418 VAL A C 1
ATOM 3138 O O . VAL A 1 418 ? -60.709 11.414 23.573 1.00 59.62 418 VAL A O 1
ATOM 3141 N N . THR A 1 419 ? -61.749 10.240 21.970 1.00 69.19 419 THR A N 1
ATOM 3142 C CA . THR A 1 419 ? -62.908 11.122 21.786 1.00 69.19 419 THR A CA 1
ATOM 3143 C C . THR A 1 419 ? -64.166 10.508 22.400 1.00 69.19 419 THR A C 1
ATOM 3145 O O . THR A 1 419 ? -64.235 9.298 22.634 1.00 69.19 419 THR A O 1
ATOM 3148 N N . ALA A 1 420 ? -65.196 11.328 22.634 1.00 63.44 420 ALA A N 1
ATOM 3149 C CA . ALA A 1 420 ? -66.479 10.834 23.132 1.00 63.44 420 ALA A CA 1
ATOM 3150 C C . ALA A 1 420 ? -67.047 9.729 22.228 1.00 63.44 420 ALA A C 1
ATOM 3152 O O . ALA A 1 420 ? -67.509 8.712 22.728 1.00 63.44 420 ALA A O 1
ATOM 3153 N N . GLU A 1 421 ? -66.918 9.878 20.909 1.00 68.44 421 GLU A N 1
ATOM 3154 C CA . GLU A 1 421 ? -67.389 8.907 19.920 1.00 68.44 421 GLU A CA 1
ATOM 3155 C C . GLU A 1 421 ? -66.634 7.569 20.006 1.00 68.44 421 GLU A C 1
ATOM 3157 O O . GLU A 1 421 ? -67.260 6.512 19.993 1.00 68.44 421 GLU A O 1
ATOM 3162 N N . THR A 1 422 ? -65.313 7.594 20.222 1.00 64.50 422 THR A N 1
ATOM 3163 C CA . THR A 1 422 ? -64.501 6.370 20.414 1.00 64.50 422 THR A CA 1
ATOM 3164 C C . THR A 1 422 ? -64.735 5.655 21.752 1.00 64.50 422 THR A C 1
ATOM 3166 O O . THR A 1 422 ? -64.408 4.475 21.889 1.00 64.50 422 THR A O 1
ATOM 3169 N N . LEU A 1 423 ? -65.303 6.347 22.748 1.00 57.81 423 LEU A N 1
ATOM 3170 C CA . LEU A 1 423 ? -65.638 5.785 24.063 1.00 57.81 423 LEU A CA 1
ATOM 3171 C C . LEU A 1 423 ? -67.087 5.293 24.161 1.00 57.81 423 LEU A C 1
ATOM 3173 O O . LEU A 1 423 ? -67.421 4.596 25.122 1.00 57.81 423 LEU A O 1
ATOM 3177 N N . VAL A 1 424 ? -67.947 5.629 23.193 1.00 64.38 424 VAL A N 1
ATOM 3178 C CA . VAL A 1 424 ? -69.312 5.101 23.142 1.00 64.38 424 VAL A CA 1
ATOM 3179 C C . VAL A 1 424 ? -69.256 3.600 22.877 1.00 64.38 424 VAL A C 1
ATOM 3181 O O . VAL A 1 424 ? -68.776 3.127 21.849 1.00 64.38 424 VAL A O 1
ATOM 3184 N N . ARG A 1 425 ? -69.788 2.839 23.828 1.00 56.59 425 ARG A N 1
ATOM 3185 C CA . ARG A 1 425 ? -69.978 1.389 23.744 1.00 56.59 425 ARG A CA 1
ATOM 3186 C C . ARG A 1 425 ? -71.414 1.057 24.137 1.00 56.59 425 ARG A C 1
ATOM 3188 O O . ARG A 1 425 ? -72.146 1.924 24.609 1.00 56.59 425 ARG A O 1
ATOM 3195 N N . VAL A 1 426 ? -71.838 -0.194 23.954 1.00 41.12 426 VAL A N 1
ATOM 3196 C CA . VAL A 1 426 ? -73.206 -0.655 24.288 1.00 41.12 426 VAL A CA 1
ATOM 3197 C C . VAL A 1 426 ? -73.600 -0.318 25.742 1.00 41.12 426 VAL A C 1
ATOM 3199 O O . VAL A 1 426 ? -74.772 -0.099 26.040 1.00 41.12 426 VAL A O 1
ATOM 3202 N N . ASP A 1 427 ? -72.614 -0.221 26.628 1.00 56.25 427 ASP A N 1
ATOM 3203 C CA . ASP A 1 427 ? -72.685 0.075 28.058 1.00 56.25 427 ASP A CA 1
ATOM 3204 C C . ASP A 1 427 ? -72.367 1.539 28.436 1.00 56.25 427 ASP A C 1
ATOM 3206 O O . ASP A 1 427 ? -72.695 1.962 29.547 1.00 56.25 427 ASP A O 1
ATOM 3210 N N . ILE A 1 428 ? -71.807 2.347 27.527 1.00 61.22 428 ILE A N 1
ATOM 3211 C CA . ILE A 1 428 ? -71.452 3.756 27.773 1.00 61.22 428 ILE A CA 1
ATOM 3212 C C . ILE A 1 428 ? -72.240 4.658 26.825 1.00 61.22 428 ILE A C 1
ATOM 3214 O O . ILE A 1 428 ? -71.947 4.772 25.635 1.00 61.22 428 ILE A O 1
ATOM 3218 N N . LYS A 1 429 ? -73.249 5.341 27.376 1.00 72.44 429 LYS A N 1
ATOM 3219 C CA . LYS A 1 429 ? -74.095 6.266 26.612 1.00 72.44 429 LYS A CA 1
ATOM 3220 C C . LYS A 1 429 ? -73.316 7.527 26.193 1.00 72.44 429 LYS A C 1
ATOM 3222 O O . LYS A 1 429 ? -72.474 7.986 26.965 1.00 72.44 429 LYS A O 1
ATOM 3227 N N . PRO A 1 430 ? -73.669 8.164 25.059 1.00 67.06 430 PRO A N 1
ATOM 3228 C CA . PRO A 1 430 ? -72.951 9.327 24.517 1.00 67.06 430 PRO A CA 1
ATOM 3229 C C . PRO A 1 430 ? -72.686 10.460 25.518 1.00 67.06 430 PRO A C 1
ATOM 3231 O O . PRO A 1 430 ? -71.555 10.913 25.650 1.00 67.06 430 PRO A O 1
ATOM 3234 N N . ALA A 1 431 ? -73.685 10.845 26.320 1.00 65.75 431 ALA A N 1
ATOM 3235 C CA . ALA A 1 431 ? -73.528 11.909 27.319 1.00 65.75 431 ALA A CA 1
ATOM 3236 C C . ALA A 1 431 ? -72.528 11.561 28.448 1.00 65.75 431 ALA A C 1
ATOM 3238 O O . ALA A 1 431 ? -71.880 12.443 29.018 1.00 65.75 431 ALA A O 1
ATOM 3239 N N . ALA A 1 432 ? -72.388 10.272 28.777 1.00 59.59 432 ALA A N 1
ATOM 3240 C CA . ALA A 1 432 ? -71.411 9.803 29.756 1.00 59.59 432 ALA A CA 1
ATOM 3241 C C . ALA A 1 432 ? -69.996 9.781 29.157 1.00 59.59 432 ALA A C 1
ATOM 3243 O O . ALA A 1 432 ? -69.052 10.198 29.823 1.00 59.59 432 ALA A O 1
ATOM 3244 N N . ALA A 1 433 ? -69.861 9.381 27.888 1.00 55.00 433 ALA A N 1
ATOM 3245 C CA . ALA A 1 433 ? -68.591 9.398 27.165 1.00 55.00 433 ALA A CA 1
ATOM 3246 C C . ALA A 1 433 ? -68.026 10.824 27.001 1.00 55.00 433 ALA A C 1
ATOM 3248 O O . ALA A 1 433 ? -66.839 11.046 27.239 1.00 55.00 433 ALA A O 1
ATOM 3249 N N . GLU A 1 434 ? -68.875 11.811 26.692 1.00 71.31 434 GLU A N 1
ATOM 3250 C CA . GLU A 1 434 ? -68.477 13.229 26.651 1.00 71.31 434 GLU A CA 1
ATOM 3251 C C . GLU A 1 434 ? -67.977 13.724 28.013 1.00 71.31 434 GLU A C 1
ATOM 3253 O O . GLU A 1 434 ? -66.921 14.354 28.108 1.00 71.31 434 GLU A O 1
ATOM 3258 N N . SER A 1 435 ? -68.689 13.377 29.087 1.00 67.25 435 SER A N 1
ATOM 3259 C CA . SER A 1 435 ? -68.297 13.755 30.449 1.00 67.25 435 SER A CA 1
ATOM 3260 C C . SER A 1 435 ? -66.954 13.135 30.861 1.00 67.25 435 SER A C 1
ATOM 3262 O O . SER A 1 435 ? -66.160 13.780 31.546 1.00 67.25 435 SER A O 1
ATOM 3264 N N . MET A 1 436 ? -66.670 11.906 30.418 1.00 58.22 436 MET A N 1
ATOM 3265 C CA . MET A 1 436 ? -65.403 11.216 30.678 1.00 58.22 436 MET A CA 1
ATOM 3266 C C . MET A 1 436 ? -64.224 11.869 29.950 1.00 58.22 436 MET A C 1
ATOM 3268 O O . MET A 1 436 ? -63.185 12.086 30.569 1.00 58.22 436 MET A O 1
ATOM 3272 N N . VAL A 1 437 ? -64.380 12.250 28.677 1.00 62.94 437 VAL A N 1
ATOM 3273 C CA . VAL A 1 437 ? -63.320 12.962 27.937 1.00 62.94 437 VAL A CA 1
ATOM 3274 C C . VAL A 1 437 ? -63.027 14.316 28.579 1.00 62.94 437 VAL A C 1
ATOM 3276 O O . VAL A 1 437 ? -61.866 14.644 28.817 1.00 62.94 437 VAL A O 1
ATOM 3279 N N . VAL A 1 438 ? -64.062 15.069 28.964 1.00 68.88 438 VAL A N 1
ATOM 3280 C CA . VAL A 1 438 ? -63.891 16.345 29.680 1.00 68.88 438 VAL A CA 1
ATOM 3281 C C . VAL A 1 438 ? -63.154 16.146 31.009 1.00 68.88 438 VAL A C 1
ATOM 3283 O O . VAL A 1 438 ? -62.275 16.941 31.349 1.00 68.88 438 VAL A O 1
ATOM 3286 N N . ALA A 1 439 ? -63.461 15.079 31.751 1.00 59.69 439 ALA A N 1
ATOM 3287 C CA . ALA A 1 439 ? -62.768 14.756 32.995 1.00 59.69 439 ALA A CA 1
ATOM 3288 C C . ALA A 1 439 ? -61.288 14.401 32.768 1.00 59.69 439 ALA A C 1
ATOM 3290 O O . ALA A 1 439 ? -60.436 14.882 33.513 1.00 59.69 439 ALA A O 1
ATOM 3291 N N . LEU A 1 440 ? -60.966 13.632 31.724 1.00 55.81 440 LEU A N 1
ATOM 3292 C CA . LEU A 1 440 ? -59.595 13.234 31.380 1.00 55.81 440 LEU A CA 1
ATOM 3293 C C . LEU A 1 440 ? -58.739 14.408 30.875 1.00 55.81 440 LEU A C 1
ATOM 3295 O O . LEU A 1 440 ? -57.566 14.516 31.234 1.00 55.81 440 LEU A O 1
ATOM 3299 N N . VAL A 1 441 ? -59.329 15.331 30.108 1.00 66.75 441 VAL A N 1
ATOM 3300 C CA . VAL A 1 441 ? -58.669 16.585 29.700 1.00 66.75 441 VAL A CA 1
ATOM 3301 C C . VAL A 1 441 ? -58.433 17.488 30.911 1.00 66.75 441 VAL A C 1
ATOM 3303 O O . VAL A 1 441 ? -57.348 18.048 31.071 1.00 66.75 441 VAL A O 1
ATOM 3306 N N . LYS A 1 442 ? -59.417 17.601 31.814 1.00 66.44 442 LYS A N 1
ATOM 3307 C CA . LYS A 1 442 ? -59.280 18.376 33.057 1.00 66.44 442 LYS A CA 1
ATOM 3308 C C . LYS A 1 442 ? -58.246 17.771 34.012 1.00 66.44 442 LYS A C 1
ATOM 3310 O O . LYS A 1 442 ? -57.560 18.521 34.699 1.00 66.44 442 LYS A O 1
ATOM 3315 N N . ALA A 1 443 ? -58.111 16.446 34.027 1.00 53.06 443 ALA A N 1
ATOM 3316 C CA . ALA A 1 443 ? -57.075 15.725 34.764 1.00 53.06 443 ALA A CA 1
ATOM 3317 C C . ALA A 1 443 ? -55.675 15.861 34.132 1.00 53.06 443 ALA A C 1
ATOM 3319 O O . ALA A 1 443 ? -54.699 15.400 34.711 1.00 53.06 443 ALA A O 1
ATOM 3320 N N . GLY A 1 444 ? -55.558 16.492 32.957 1.00 57.91 444 GLY A N 1
ATOM 3321 C CA . GLY A 1 444 ? -54.281 16.719 32.279 1.00 57.91 444 GLY A CA 1
ATOM 3322 C C . GLY A 1 444 ? -53.686 15.480 31.606 1.00 57.91 444 GLY A C 1
ATOM 3323 O O . GLY A 1 444 ? -52.587 15.576 31.067 1.00 57.91 444 GLY A O 1
ATOM 3324 N N . LEU A 1 445 ? -54.411 14.357 31.603 1.00 53.53 445 LEU A N 1
ATOM 3325 C CA . LEU A 1 445 ? -54.008 13.099 30.970 1.00 53.53 445 LEU A CA 1
ATOM 3326 C C . LEU A 1 445 ? -54.192 13.150 29.451 1.00 53.53 445 LEU A C 1
ATOM 3328 O O . LEU A 1 445 ? -53.408 12.560 28.716 1.00 53.53 445 LEU A O 1
ATOM 3332 N N . LEU A 1 446 ? -55.196 13.898 28.984 1.00 61.69 446 LEU A N 1
ATOM 3333 C CA . LEU A 1 446 ? -55.419 14.193 27.571 1.00 61.69 446 LEU A CA 1
ATOM 3334 C C . LEU A 1 446 ? -55.204 15.688 27.284 1.00 61.69 446 LEU A C 1
ATOM 3336 O O . LEU A 1 446 ? -55.407 16.551 28.145 1.00 61.69 446 LEU A O 1
ATOM 3340 N N . ASP A 1 447 ? -54.794 16.023 26.065 1.00 69.19 447 ASP A N 1
ATOM 3341 C CA . ASP A 1 447 ? -54.882 17.380 25.534 1.00 69.19 447 ASP A CA 1
ATOM 3342 C C . ASP A 1 447 ? -56.271 17.689 24.951 1.00 69.19 447 ASP A C 1
ATOM 3344 O O . ASP A 1 447 ? -57.153 16.835 24.903 1.00 69.19 447 ASP A O 1
ATOM 3348 N N . GLN A 1 448 ? -56.492 18.942 24.536 1.00 68.31 448 GLN A N 1
ATOM 3349 C CA . GLN A 1 448 ? -57.793 19.394 24.016 1.00 68.31 448 GLN A CA 1
ATOM 3350 C C . GLN A 1 448 ? -58.199 18.708 22.698 1.00 68.31 448 GLN A C 1
ATOM 3352 O O . GLN A 1 448 ? -59.351 18.828 22.292 1.00 68.31 448 GLN A O 1
ATOM 3357 N N . SER A 1 449 ? -57.278 17.985 22.053 1.00 60.66 449 SER A N 1
ATOM 3358 C CA . SER A 1 449 ? -57.513 17.163 20.862 1.00 60.66 449 SER A CA 1
ATOM 3359 C C . SER A 1 449 ? -57.756 15.678 21.173 1.00 60.66 449 SER A C 1
ATOM 3361 O O . SER A 1 449 ? -57.939 14.898 20.245 1.00 60.66 449 SER A O 1
ATOM 3363 N N . GLY A 1 450 ? -57.797 15.273 22.450 1.00 58.25 450 GLY A N 1
ATOM 3364 C CA . GLY A 1 450 ? -58.041 13.884 22.859 1.00 58.25 450 GLY A CA 1
ATOM 3365 C C . GLY A 1 450 ? -56.798 12.988 22.821 1.00 58.25 450 GLY A C 1
ATOM 3366 O O . GLY A 1 450 ? -56.923 11.766 22.901 1.00 58.25 450 GLY A O 1
ATOM 3367 N N . MET A 1 451 ? -55.602 13.576 22.715 1.00 62.00 451 MET A N 1
ATOM 3368 C CA . MET A 1 451 ? -54.330 12.852 22.694 1.00 62.00 451 MET A CA 1
ATOM 3369 C C . MET A 1 451 ? -53.716 12.770 24.089 1.00 62.00 451 MET A C 1
ATOM 3371 O O . MET A 1 451 ? -53.743 13.739 24.846 1.00 62.00 451 MET A O 1
ATOM 3375 N N . LEU A 1 452 ? -53.129 11.620 24.428 1.00 57.09 452 LEU A N 1
ATOM 3376 C CA . LEU A 1 452 ? -52.438 11.425 25.705 1.00 57.09 452 LEU A CA 1
ATOM 3377 C C . LEU A 1 452 ? -51.245 12.377 25.829 1.00 57.09 452 LEU A C 1
ATOM 3379 O O . LEU A 1 452 ? -50.332 12.358 25.001 1.00 57.09 452 LEU A O 1
ATOM 3383 N N . LYS A 1 453 ? -51.230 13.194 26.886 1.00 52.94 453 LYS A N 1
ATOM 3384 C CA . LYS A 1 453 ? -50.077 14.036 27.209 1.00 52.94 453 LYS A CA 1
ATOM 3385 C C . LYS A 1 453 ? -48.997 13.172 27.864 1.00 52.94 453 LYS A C 1
ATOM 3387 O O . LYS A 1 453 ? -49.262 12.600 28.921 1.00 52.94 453 LYS A O 1
ATOM 3392 N N . PRO A 1 454 ? -47.773 13.099 27.312 1.00 45.19 454 PRO A N 1
ATOM 3393 C CA . PRO A 1 454 ? -46.676 12.439 28.005 1.00 45.19 454 PRO A CA 1
ATOM 3394 C C . PRO A 1 454 ? -46.357 13.216 29.289 1.00 45.19 454 PRO A C 1
ATOM 3396 O O . PRO A 1 454 ? -46.067 14.416 29.250 1.00 45.19 454 PRO A O 1
ATOM 3399 N N . SER A 1 455 ? -46.437 12.544 30.437 1.00 42.97 455 SER A N 1
ATOM 3400 C CA . SER A 1 455 ? -46.138 13.123 31.744 1.00 42.97 455 SER A CA 1
ATOM 3401 C C . SER A 1 455 ? -44.651 13.486 31.828 1.00 42.97 455 SER A C 1
ATOM 3403 O O . SER A 1 455 ? -43.771 12.643 31.990 1.00 42.97 455 SER A O 1
ATOM 3405 N N . LYS A 1 456 ? -44.350 14.784 31.704 1.00 37.69 456 LYS A N 1
ATOM 3406 C CA . LYS A 1 456 ? -43.038 15.340 32.052 1.00 37.69 456 LYS A CA 1
ATOM 3407 C C . LYS A 1 456 ? -42.854 15.232 33.564 1.00 37.69 456 LYS A C 1
ATOM 3409 O O . LYS A 1 456 ? -43.342 16.089 34.294 1.00 37.69 456 LYS A O 1
ATOM 3414 N N . VAL A 1 457 ? -42.115 14.231 34.029 1.00 33.59 457 VAL A N 1
ATOM 3415 C CA . VAL A 1 457 ? -41.485 14.306 35.351 1.00 33.59 457 VAL A CA 1
ATOM 3416 C C . VAL A 1 457 ? -40.052 14.787 35.149 1.00 33.59 457 VAL A C 1
ATOM 3418 O O . VAL A 1 457 ? -39.199 14.038 34.683 1.00 33.59 457 VAL A O 1
ATOM 3421 N N . SER A 1 458 ? -39.804 16.061 35.456 1.00 32.41 458 SER A N 1
ATOM 3422 C CA . SER A 1 458 ? -38.447 16.583 35.634 1.00 32.41 458 SER A CA 1
ATOM 3423 C C . SER A 1 458 ? -37.879 15.991 36.923 1.00 32.41 458 SER A C 1
ATOM 3425 O O . SER A 1 458 ? -38.366 16.317 38.000 1.00 32.41 458 SER A O 1
ATOM 3427 N N . LEU A 1 459 ? -36.881 15.114 36.816 1.00 34.75 459 LEU A N 1
ATOM 3428 C CA . LEU A 1 459 ? -36.133 14.583 37.957 1.00 34.75 459 LEU A CA 1
ATOM 3429 C C . LEU A 1 459 ? -34.834 15.381 38.091 1.00 34.75 459 LEU A C 1
ATOM 3431 O O . LEU A 1 459 ? -33.972 15.316 37.217 1.00 34.75 459 LEU A O 1
ATOM 3435 N N . THR A 1 460 ? -34.709 16.160 39.162 1.00 33.97 460 THR A N 1
ATOM 3436 C CA . THR A 1 460 ? -33.492 16.908 39.504 1.00 33.97 460 THR A CA 1
ATOM 3437 C C . THR A 1 460 ? -32.993 16.498 40.886 1.00 33.97 460 THR A C 1
ATOM 3439 O O . THR A 1 460 ? -32.893 17.352 41.753 1.00 33.97 460 THR A O 1
ATOM 3442 N N . THR A 1 461 ? -32.713 15.208 41.090 1.00 37.72 461 THR A N 1
ATOM 3443 C CA . THR A 1 461 ? -31.972 14.632 42.236 1.00 37.72 461 THR A CA 1
ATOM 3444 C C . THR A 1 461 ? -31.731 13.137 41.968 1.00 37.72 461 THR A C 1
ATOM 3446 O O . THR A 1 461 ? -32.456 12.558 41.161 1.00 37.72 461 THR A O 1
ATOM 3449 N N . GLU A 1 462 ? -30.699 12.516 42.567 1.00 47.12 462 GLU A N 1
ATOM 3450 C CA . GLU A 1 462 ? -30.396 11.067 42.456 1.00 47.12 462 GLU A CA 1
ATOM 3451 C C . GLU A 1 462 ? -31.513 10.211 43.086 1.00 47.12 462 GLU A C 1
ATOM 3453 O O . GLU A 1 462 ? -31.377 9.649 44.170 1.00 47.12 462 GLU A O 1
ATOM 3458 N N . GLU A 1 463 ? -32.650 10.135 42.408 1.00 52.62 463 GLU A N 1
ATOM 3459 C CA . GLU A 1 463 ? -33.808 9.354 42.814 1.00 52.62 463 GLU A CA 1
ATOM 3460 C C . GLU A 1 463 ? -33.820 8.049 42.023 1.00 52.62 463 GLU A C 1
ATOM 3462 O O . GLU A 1 463 ? -33.952 8.038 40.795 1.00 52.62 463 GLU A O 1
ATOM 3467 N N . VAL A 1 464 ? -33.691 6.923 42.726 1.00 57.19 464 VAL A N 1
ATOM 3468 C CA . VAL A 1 464 ? -33.821 5.602 42.106 1.00 57.19 464 VAL A CA 1
ATOM 3469 C C . VAL A 1 464 ? -35.287 5.196 42.159 1.00 57.19 464 VAL A C 1
ATOM 3471 O O . VAL A 1 464 ? -35.871 5.029 43.234 1.00 57.19 464 VAL A O 1
ATOM 3474 N N . ARG A 1 465 ? -35.892 5.032 40.981 1.00 56.81 465 ARG A N 1
ATOM 3475 C CA . ARG A 1 465 ? -37.242 4.480 40.842 1.00 56.81 465 ARG A CA 1
ATOM 3476 C C . ARG A 1 465 ? -37.182 2.959 40.892 1.00 56.81 465 ARG A C 1
ATOM 3478 O O . ARG A 1 465 ? -36.437 2.337 40.141 1.00 56.81 465 ARG A O 1
ATOM 3485 N N . LEU A 1 466 ? -38.006 2.372 41.749 1.00 59.88 466 LEU A N 1
ATOM 3486 C CA . LEU A 1 466 ? -38.113 0.936 41.964 1.00 59.88 466 LEU A CA 1
ATOM 3487 C C . LEU A 1 466 ? -39.508 0.471 41.539 1.00 59.88 466 LEU A C 1
ATOM 3489 O O . LEU A 1 466 ? -40.522 0.954 42.048 1.00 59.88 466 LEU A O 1
ATOM 3493 N N . ALA A 1 467 ? -39.559 -0.470 40.599 1.00 56.75 467 ALA A N 1
ATOM 3494 C CA . ALA A 1 467 ? -40.799 -1.113 40.182 1.00 56.75 467 ALA A CA 1
ATOM 3495 C C . ALA A 1 467 ? -40.986 -2.414 40.973 1.00 56.75 467 ALA A C 1
ATOM 3497 O O . ALA A 1 467 ? -40.194 -3.345 40.831 1.00 56.75 467 ALA A O 1
ATOM 3498 N N . LEU A 1 468 ? -42.032 -2.480 41.798 1.00 58.66 468 LEU A N 1
ATOM 3499 C CA . LEU A 1 468 ? -42.433 -3.684 42.524 1.00 58.66 468 LEU A CA 1
ATOM 3500 C C . LEU A 1 468 ? -43.873 -4.028 42.141 1.00 58.66 468 LEU A C 1
ATOM 3502 O O . LEU A 1 468 ? -44.715 -3.151 41.967 1.00 58.66 468 LEU A O 1
ATOM 3506 N N . ALA A 1 469 ? -44.204 -5.308 42.044 1.00 54.16 469 ALA A N 1
ATOM 3507 C CA . ALA A 1 469 ? -45.604 -5.707 41.943 1.00 54.16 469 ALA A CA 1
ATOM 3508 C C . ALA A 1 469 ? -46.150 -5.871 43.375 1.00 54.16 469 ALA A C 1
ATOM 3510 O O . ALA A 1 469 ? -45.645 -6.754 44.067 1.00 54.16 469 ALA A O 1
ATOM 3511 N N . PRO A 1 470 ? -47.132 -5.070 43.858 1.00 55.91 470 PRO A N 1
ATOM 3512 C CA . PRO A 1 470 ? -48.035 -4.155 43.137 1.00 55.91 470 PRO A CA 1
ATOM 3513 C C . PRO A 1 470 ? -47.813 -2.635 43.382 1.00 55.91 470 PRO A C 1
ATOM 3515 O O . PRO A 1 470 ? -48.756 -1.860 43.226 1.00 55.91 470 PRO A O 1
ATOM 3518 N N . ARG A 1 471 ? -46.629 -2.178 43.816 1.00 66.12 471 ARG A N 1
ATOM 3519 C CA . ARG A 1 471 ? -46.373 -0.781 44.238 1.00 66.12 471 ARG A CA 1
ATOM 3520 C C . ARG A 1 471 ? -45.204 -0.138 43.490 1.00 66.12 471 ARG A C 1
ATOM 3522 O O . ARG A 1 471 ? -44.164 -0.756 43.299 1.00 66.12 471 ARG A O 1
ATOM 3529 N N . PHE A 1 472 ? -45.335 1.141 43.144 1.00 68.81 472 PHE A N 1
ATOM 3530 C CA . PHE A 1 472 ? -44.197 1.930 42.669 1.00 68.81 472 PHE A CA 1
ATOM 3531 C C . PHE A 1 472 ? -43.526 2.599 43.856 1.00 68.81 472 PHE A C 1
ATOM 3533 O O . PHE A 1 472 ? -44.206 3.157 44.714 1.00 68.81 472 PHE A O 1
ATOM 3540 N N . MET A 1 473 ? -42.203 2.522 43.929 1.00 71.19 473 MET A N 1
ATOM 3541 C CA . MET A 1 473 ? -41.456 3.073 45.052 1.00 71.19 473 MET A CA 1
ATOM 3542 C C . MET A 1 473 ? -40.312 3.952 44.566 1.00 71.19 473 MET A C 1
ATOM 3544 O O . MET A 1 473 ? -39.762 3.742 43.485 1.00 71.19 473 MET A O 1
ATOM 3548 N N . LEU A 1 474 ? -39.974 4.959 45.360 1.00 74.50 474 LEU A N 1
ATOM 3549 C CA . LEU A 1 474 ? -38.892 5.891 45.077 1.00 74.50 474 LEU A CA 1
ATOM 3550 C C . LEU A 1 474 ? -38.040 6.035 46.325 1.00 74.50 474 LEU A C 1
ATOM 3552 O O . LEU A 1 474 ? -38.559 6.293 47.408 1.00 74.50 474 LEU A O 1
ATOM 3556 N N . PHE A 1 475 ? -36.738 5.835 46.177 1.00 73.44 475 PHE A N 1
ATOM 3557 C CA . PHE A 1 475 ? -35.799 5.994 47.274 1.00 73.44 475 PHE A CA 1
ATOM 3558 C C . PHE A 1 475 ? -35.038 7.310 47.133 1.00 73.44 475 PHE A C 1
ATOM 3560 O O . PHE A 1 475 ? -34.392 7.547 46.112 1.00 73.44 475 PHE A O 1
ATOM 3567 N N . ASP A 1 476 ? -35.112 8.134 48.177 1.00 75.56 476 ASP A N 1
ATOM 3568 C CA . ASP A 1 476 ? -34.283 9.322 48.348 1.00 75.56 476 ASP A CA 1
ATOM 3569 C C . ASP A 1 476 ? -33.138 8.985 49.310 1.00 75.56 476 ASP A C 1
ATOM 3571 O O . ASP A 1 476 ? -33.333 8.837 50.522 1.00 75.56 476 ASP A O 1
ATOM 3575 N N . SER A 1 477 ? -31.936 8.854 48.752 1.00 71.06 477 SER A N 1
ATOM 3576 C CA . SER A 1 477 ? -30.718 8.493 49.483 1.00 71.06 477 SER A CA 1
ATOM 3577 C C . SER A 1 477 ? -30.194 9.609 50.394 1.00 71.06 477 SER A C 1
ATOM 3579 O O . SER A 1 477 ? -29.437 9.339 51.334 1.00 71.06 477 SER A O 1
ATOM 3581 N N . GLN A 1 478 ? -30.588 10.863 50.150 1.00 72.94 478 GLN A N 1
ATOM 3582 C CA . GLN A 1 478 ? -30.188 12.001 50.974 1.00 72.94 478 GLN A CA 1
ATOM 3583 C C . GLN A 1 478 ? -31.096 12.135 52.190 1.00 72.94 478 GLN A C 1
ATOM 3585 O O . GLN A 1 478 ? -30.603 12.290 53.308 1.00 72.94 478 GLN A O 1
ATOM 3590 N N . ALA A 1 479 ? -32.411 12.037 51.983 1.00 74.12 479 ALA A N 1
ATOM 3591 C CA . ALA A 1 479 ? -33.382 12.077 53.071 1.00 74.12 479 ALA A CA 1
ATOM 3592 C C . ALA A 1 479 ? -33.490 10.742 53.829 1.00 74.12 479 ALA A C 1
ATOM 3594 O O . ALA A 1 479 ? -34.025 10.716 54.939 1.00 74.12 479 ALA A O 1
ATOM 3595 N N . ASN A 1 480 ? -32.978 9.649 53.248 1.00 76.81 480 ASN A N 1
ATOM 3596 C CA . ASN A 1 480 ? -33.112 8.275 53.739 1.00 76.81 480 ASN A CA 1
ATOM 3597 C C . ASN A 1 480 ? -34.587 7.877 53.950 1.00 76.81 480 ASN A C 1
ATOM 3599 O O . ASN A 1 480 ? -34.973 7.289 54.966 1.00 76.81 480 ASN A O 1
ATOM 3603 N N . ILE A 1 481 ? -35.425 8.257 52.982 1.00 76.38 481 ILE A N 1
ATOM 3604 C CA . ILE A 1 481 ? -36.871 8.027 52.983 1.00 76.38 481 ILE A CA 1
ATOM 3605 C C . ILE A 1 481 ? -37.240 7.225 51.743 1.00 76.38 481 ILE A C 1
ATOM 3607 O O . ILE A 1 481 ? -36.764 7.478 50.634 1.00 76.38 481 ILE A O 1
ATOM 3611 N N . LEU A 1 482 ? -38.122 6.255 51.952 1.00 77.12 482 LEU A N 1
ATOM 3612 C CA . LEU A 1 482 ? -38.698 5.446 50.899 1.00 77.12 482 LEU A CA 1
ATOM 3613 C C . LEU A 1 482 ? -40.136 5.904 50.662 1.00 77.12 482 LEU A C 1
ATOM 3615 O O . LEU A 1 482 ? -40.983 5.813 51.548 1.00 77.12 482 LEU A O 1
ATOM 3619 N N . TYR A 1 483 ? -40.399 6.435 49.479 1.00 75.94 483 TYR A N 1
ATOM 3620 C CA . TYR A 1 483 ? -41.715 6.889 49.068 1.00 75.94 483 TYR A CA 1
ATOM 3621 C C . TYR A 1 483 ? -42.464 5.764 48.357 1.00 75.94 483 TYR A C 1
ATOM 3623 O O . TYR A 1 483 ? -41.885 5.041 47.546 1.00 75.94 483 TYR A O 1
ATOM 3631 N N . GLU A 1 484 ? -43.760 5.641 48.625 1.00 77.06 484 GLU A N 1
ATOM 3632 C CA . GLU A 1 484 ? -44.649 4.685 47.967 1.00 77.06 484 GLU A CA 1
ATOM 3633 C C . GLU A 1 484 ? -45.700 5.397 47.114 1.00 77.06 484 GLU A C 1
ATOM 3635 O O . GLU A 1 484 ? -46.231 6.445 47.481 1.00 77.06 484 GLU A O 1
ATOM 3640 N N . SER A 1 485 ? -46.027 4.795 45.980 1.00 67.88 485 SER A N 1
ATOM 3641 C CA . SER A 1 485 ? -47.087 5.213 45.077 1.00 67.88 485 SER A CA 1
ATOM 3642 C C . SER A 1 485 ? -48.029 4.036 44.834 1.00 67.88 485 SER A C 1
ATOM 3644 O O . SER A 1 485 ? -47.626 2.949 44.401 1.00 67.88 485 SER A O 1
ATOM 3646 N N . SER A 1 486 ? -49.311 4.265 45.121 1.00 66.44 486 SER A N 1
ATOM 3647 C CA . SER A 1 486 ? -50.405 3.335 44.826 1.00 66.44 486 SER A CA 1
ATOM 3648 C C . SER A 1 486 ? -51.081 3.611 43.478 1.00 66.44 486 SER A C 1
ATOM 3650 O O . SER A 1 486 ? -51.988 2.880 43.100 1.00 66.44 486 SER A O 1
ATOM 3652 N N . ASP A 1 487 ? -50.664 4.665 42.777 1.00 64.81 487 ASP A N 1
ATOM 3653 C CA . ASP A 1 487 ? -51.204 5.153 41.500 1.00 64.81 487 ASP A CA 1
ATOM 3654 C C . ASP A 1 487 ? -50.151 5.114 40.378 1.00 64.81 487 ASP A C 1
ATOM 3656 O O . ASP A 1 487 ? -50.173 5.902 39.444 1.00 64.81 487 ASP A O 1
ATOM 3660 N N . HIS A 1 488 ? -49.215 4.169 40.473 1.00 61.06 488 HIS A N 1
ATOM 3661 C CA . HIS A 1 488 ? -48.218 3.881 39.436 1.00 61.06 488 HIS A CA 1
ATOM 3662 C C . HIS A 1 488 ? -47.270 5.041 39.078 1.00 61.06 488 HIS A C 1
ATOM 3664 O O . HIS A 1 488 ? -46.750 5.116 37.966 1.00 61.06 488 HIS A O 1
ATOM 3670 N N . GLY A 1 489 ? -46.970 5.890 40.060 1.00 56.34 489 GLY A N 1
ATOM 3671 C CA . GLY A 1 489 ? -45.998 6.977 39.974 1.00 56.34 489 GLY A CA 1
ATOM 3672 C C . GLY A 1 489 ? -46.607 8.370 39.813 1.00 56.34 489 GLY A C 1
ATOM 3673 O O . GLY A 1 489 ? -45.840 9.325 39.695 1.00 56.34 489 GLY A O 1
ATOM 3674 N N . ASP A 1 490 ? -47.938 8.498 39.831 1.00 55.22 490 ASP A N 1
ATOM 3675 C CA . ASP A 1 490 ? -48.631 9.790 39.719 1.00 55.22 490 ASP A CA 1
ATOM 3676 C C . ASP A 1 490 ? -48.560 10.608 41.021 1.00 55.22 490 ASP A C 1
ATOM 3678 O O . ASP A 1 490 ? -48.428 11.834 40.989 1.00 55.22 490 ASP A O 1
ATOM 3682 N N . SER A 1 491 ? -48.580 9.950 42.182 1.00 59.00 491 SER A N 1
ATOM 3683 C CA . SER A 1 491 ? -48.334 10.571 43.479 1.00 59.00 491 SER A CA 1
ATOM 3684 C C . SER A 1 491 ? -47.536 9.660 44.406 1.00 59.00 491 SER A C 1
ATOM 3686 O O . SER A 1 491 ? -47.684 8.439 44.422 1.00 59.00 491 SER A O 1
ATOM 3688 N N . PHE A 1 492 ? -46.671 10.277 45.208 1.00 65.56 492 PHE A N 1
ATOM 3689 C CA . PHE A 1 492 ? -45.801 9.589 46.151 1.00 65.56 492 PHE A CA 1
ATOM 3690 C C . PHE A 1 492 ? -46.120 10.038 47.575 1.00 65.56 492 PHE A C 1
ATOM 3692 O O . PHE A 1 492 ? -46.196 11.231 47.871 1.00 65.56 492 PHE A O 1
ATOM 3699 N N . ARG A 1 493 ? -46.308 9.072 48.473 1.00 76.12 493 ARG A N 1
ATOM 3700 C CA . ARG A 1 493 ? -46.449 9.291 49.914 1.00 76.12 493 ARG A CA 1
ATOM 3701 C C . ARG A 1 493 ? -45.151 8.883 50.592 1.00 76.12 493 ARG A C 1
ATOM 3703 O O . ARG A 1 493 ? -44.613 7.821 50.294 1.00 76.12 493 ARG A O 1
ATOM 3710 N N . ALA A 1 494 ? -44.647 9.720 51.493 1.00 73.50 494 ALA A N 1
ATOM 3711 C CA . ALA A 1 494 ? -43.482 9.370 52.297 1.00 73.50 494 ALA A CA 1
ATOM 3712 C C . ALA A 1 494 ? -43.818 8.169 53.194 1.00 73.50 494 ALA A C 1
ATOM 3714 O O . ALA A 1 494 ? -44.782 8.223 53.962 1.00 73.50 494 ALA A O 1
ATOM 3715 N N . GLY A 1 495 ? -43.043 7.091 53.077 1.00 69.00 495 GLY A N 1
ATOM 3716 C CA . GLY A 1 495 ? -43.078 5.966 54.003 1.00 69.00 495 GLY A CA 1
ATOM 3717 C C . GLY A 1 495 ? -42.375 6.291 55.324 1.00 69.00 495 GLY A C 1
ATOM 3718 O O . GLY A 1 495 ? -41.953 7.422 55.575 1.00 69.00 495 GLY A O 1
ATOM 3719 N N . ALA A 1 496 ? -42.249 5.285 56.191 1.00 64.19 496 ALA A N 1
ATOM 3720 C CA . ALA A 1 496 ? -41.508 5.423 57.442 1.00 64.19 496 ALA A CA 1
ATOM 3721 C C . ALA A 1 496 ? -40.017 5.716 57.178 1.00 64.19 496 ALA A C 1
ATOM 3723 O O . ALA A 1 496 ? -39.449 5.234 56.196 1.00 64.19 496 ALA A O 1
ATOM 3724 N N . GLN A 1 497 ? -39.376 6.485 58.067 1.00 69.12 497 GLN A N 1
ATOM 3725 C CA . GLN A 1 497 ? -37.921 6.644 58.025 1.00 69.12 497 GLN A CA 1
ATOM 3726 C C . GLN A 1 497 ? -37.239 5.283 58.162 1.00 69.12 497 GLN A C 1
ATOM 3728 O O . GLN A 1 497 ? -37.604 4.472 59.016 1.00 69.12 497 GLN A O 1
ATOM 3733 N N . LEU A 1 498 ? -36.239 5.053 57.316 1.00 77.31 498 LEU A N 1
ATOM 3734 C CA . LEU A 1 498 ? -35.517 3.792 57.274 1.00 77.31 498 LEU A CA 1
ATOM 3735 C C . LEU A 1 498 ? -34.632 3.662 58.518 1.00 77.31 498 LEU A C 1
ATOM 3737 O O . LEU A 1 498 ? -33.986 4.613 58.956 1.00 77.31 498 LEU A O 1
ATOM 3741 N N . THR A 1 499 ? -34.601 2.464 59.100 1.00 71.12 499 THR A N 1
ATOM 3742 C CA . THR A 1 499 ? -33.883 2.186 60.356 1.00 71.12 499 THR A CA 1
ATOM 3743 C C . THR A 1 499 ? -32.360 2.232 60.218 1.00 71.12 499 THR A C 1
ATOM 3745 O O . THR A 1 499 ? -31.661 2.309 61.224 1.00 71.12 499 THR A O 1
ATOM 3748 N N . ALA A 1 500 ? -31.841 2.173 58.991 1.00 76.19 500 ALA A N 1
ATOM 3749 C CA . ALA A 1 500 ? -30.423 2.285 58.667 1.00 76.19 500 ALA A CA 1
ATOM 3750 C C . ALA A 1 500 ? -30.224 3.300 57.530 1.00 76.19 500 ALA A C 1
ATOM 3752 O O . ALA A 1 500 ? -31.145 3.551 56.755 1.00 76.19 500 ALA A O 1
ATOM 3753 N N . ASN A 1 501 ? -29.030 3.896 57.452 1.00 83.06 501 ASN A N 1
ATOM 3754 C CA . ASN A 1 501 ? -28.667 4.870 56.417 1.00 83.06 501 ASN A CA 1
ATOM 3755 C C . ASN A 1 501 ? -28.311 4.142 55.122 1.00 83.06 501 ASN A C 1
ATOM 3757 O O . ASN A 1 501 ? -27.135 3.864 54.865 1.00 83.06 501 ASN A O 1
ATOM 3761 N N . PHE A 1 502 ? -29.329 3.810 54.334 1.00 83.50 502 PHE A N 1
ATOM 3762 C CA . PHE A 1 502 ? -29.134 3.113 53.074 1.00 83.50 502 PHE A CA 1
ATOM 3763 C C . PHE A 1 502 ? -28.502 4.037 52.034 1.00 83.50 502 PHE A C 1
ATOM 3765 O O . PHE A 1 502 ? -28.816 5.221 51.938 1.00 83.50 502 PHE A O 1
ATOM 3772 N N . GLU A 1 503 ? -27.566 3.494 51.267 1.00 79.81 503 GLU A N 1
ATOM 3773 C CA . GLU A 1 503 ? -26.919 4.191 50.154 1.00 79.81 503 GLU A CA 1
ATOM 3774 C C . GLU A 1 503 ? -27.521 3.760 48.815 1.00 79.81 503 GLU A C 1
ATOM 3776 O O . GLU A 1 503 ? -27.659 4.560 47.882 1.00 79.81 503 GLU A O 1
ATOM 3781 N N . ARG A 1 504 ? -27.920 2.488 48.734 1.00 80.00 504 ARG A N 1
ATOM 3782 C CA . ARG A 1 504 ? -28.527 1.869 47.558 1.00 80.00 504 ARG A CA 1
ATOM 3783 C C . ARG A 1 504 ? -29.675 0.968 47.985 1.00 80.00 504 ARG A C 1
ATOM 3785 O O . ARG A 1 504 ? -29.547 0.222 48.953 1.00 80.00 504 ARG A O 1
ATOM 3792 N N . ILE A 1 505 ? -30.768 1.015 47.227 1.00 81.69 505 ILE A N 1
ATOM 3793 C CA . ILE A 1 505 ? -31.899 0.092 47.341 1.00 81.69 505 ILE A CA 1
ATOM 3794 C C . ILE A 1 505 ? -32.243 -0.407 45.939 1.00 81.69 505 ILE A C 1
ATOM 3796 O O . ILE A 1 505 ? -32.258 0.373 44.989 1.00 81.69 505 ILE A O 1
ATOM 3800 N N . ALA A 1 506 ? -32.524 -1.698 45.818 1.00 80.38 506 ALA A N 1
ATOM 3801 C CA . ALA A 1 506 ? -32.953 -2.356 44.596 1.00 80.38 506 ALA A CA 1
ATOM 3802 C C . ALA A 1 506 ? -34.155 -3.273 44.867 1.00 80.38 506 ALA A C 1
ATOM 3804 O O . ALA A 1 506 ? -34.367 -3.739 45.988 1.00 80.38 506 ALA A O 1
ATOM 3805 N N . ALA A 1 507 ? -34.940 -3.540 43.826 1.00 79.75 507 ALA A N 1
ATOM 3806 C CA . ALA A 1 507 ? -36.152 -4.348 43.888 1.00 79.75 507 ALA A CA 1
ATOM 3807 C C . ALA A 1 507 ? -36.017 -5.595 43.006 1.00 79.75 507 ALA A C 1
ATOM 3809 O O . ALA A 1 507 ? -35.645 -5.481 41.840 1.00 79.75 507 ALA A O 1
ATOM 3810 N N . ALA A 1 508 ? -36.375 -6.768 43.535 1.00 75.50 508 ALA A N 1
ATOM 3811 C CA . ALA A 1 508 ? -36.589 -7.976 42.737 1.00 75.50 508 ALA A CA 1
ATOM 3812 C C . ALA A 1 508 ? -37.924 -8.625 43.119 1.00 75.50 508 ALA A C 1
ATOM 3814 O O . ALA A 1 508 ? -38.084 -9.181 44.208 1.00 75.50 508 ALA A O 1
ATOM 3815 N N . GLY A 1 509 ? -38.899 -8.559 42.212 1.00 75.25 509 GLY A N 1
ATOM 3816 C CA . GLY A 1 509 ? -40.242 -9.083 42.459 1.00 75.25 509 GLY A CA 1
ATOM 3817 C C . GLY A 1 509 ? -40.963 -8.316 43.570 1.00 75.25 509 GLY A C 1
ATOM 3818 O O . GLY A 1 509 ? -41.269 -7.139 43.399 1.00 75.25 509 GLY A O 1
ATOM 3819 N N . ALA A 1 510 ? -41.254 -8.993 44.684 1.00 77.38 510 ALA A N 1
ATOM 3820 C CA . ALA A 1 510 ? -41.890 -8.413 45.874 1.00 77.38 510 ALA A CA 1
ATOM 3821 C C . ALA A 1 510 ? -40.887 -8.068 46.996 1.00 77.38 510 ALA A C 1
ATOM 3823 O O . ALA A 1 510 ? -41.295 -7.630 48.069 1.00 77.38 510 ALA A O 1
ATOM 3824 N N . HIS A 1 511 ? -39.587 -8.274 46.762 1.00 82.56 511 HIS A N 1
ATOM 3825 C CA . HIS A 1 511 ? -38.539 -8.101 47.765 1.00 82.56 511 HIS A CA 1
ATOM 3826 C C . HIS A 1 511 ? -37.687 -6.867 47.476 1.00 82.56 511 HIS A C 1
ATOM 3828 O O . HIS A 1 511 ? -37.394 -6.545 46.319 1.00 82.56 511 HIS A O 1
ATOM 3834 N N . LEU A 1 512 ? -37.249 -6.216 48.550 1.00 85.69 512 LEU A N 1
ATOM 3835 C CA . LEU A 1 512 ? -36.289 -5.123 48.522 1.00 85.69 512 LEU A CA 1
ATOM 3836 C C . LEU A 1 512 ? -34.946 -5.576 49.084 1.00 85.69 512 LEU A C 1
ATOM 3838 O O . LEU A 1 512 ? -34.875 -6.300 50.077 1.00 85.69 512 LEU A O 1
ATOM 3842 N N . PHE A 1 513 ? -33.882 -5.091 48.462 1.00 86.06 513 PHE A N 1
ATOM 3843 C CA . PHE A 1 513 ? -32.500 -5.330 48.848 1.00 86.06 513 PHE A CA 1
ATOM 3844 C C . PHE A 1 513 ? -31.824 -3.979 49.019 1.00 86.06 513 PHE A C 1
ATOM 3846 O O . PHE A 1 513 ? -31.997 -3.105 48.175 1.00 86.06 513 PHE A O 1
ATOM 3853 N N . ALA A 1 514 ? -31.075 -3.791 50.099 1.00 86.19 514 ALA A N 1
ATOM 3854 C CA . ALA A 1 514 ? -30.390 -2.535 50.371 1.00 86.19 514 ALA A CA 1
ATOM 3855 C C . ALA A 1 514 ? -28.957 -2.766 50.836 1.00 86.19 514 ALA A C 1
ATOM 3857 O O . ALA A 1 514 ? -28.644 -3.819 51.390 1.00 86.19 514 ALA A O 1
ATOM 3858 N N . VAL A 1 515 ? -28.106 -1.769 50.622 1.00 83.56 515 VAL A N 1
ATOM 3859 C CA . VAL A 1 515 ? -26.761 -1.687 51.196 1.00 83.56 515 VAL A CA 1
ATOM 3860 C C . VAL A 1 515 ? -26.673 -0.370 51.956 1.00 83.56 515 VAL A C 1
ATOM 3862 O O . VAL A 1 515 ? -27.076 0.678 51.439 1.00 83.56 515 VAL A O 1
ATOM 3865 N N . ASP A 1 516 ? -26.218 -0.427 53.205 1.00 84.75 516 ASP A N 1
ATOM 3866 C CA . ASP A 1 516 ? -25.968 0.771 54.005 1.00 84.75 516 ASP A CA 1
ATOM 3867 C C . ASP A 1 516 ? -24.598 1.390 53.702 1.00 84.75 516 ASP A C 1
ATOM 3869 O O . ASP A 1 516 ? -23.736 0.771 53.083 1.00 84.75 516 ASP A O 1
ATOM 3873 N N . ARG A 1 517 ? -24.371 2.618 54.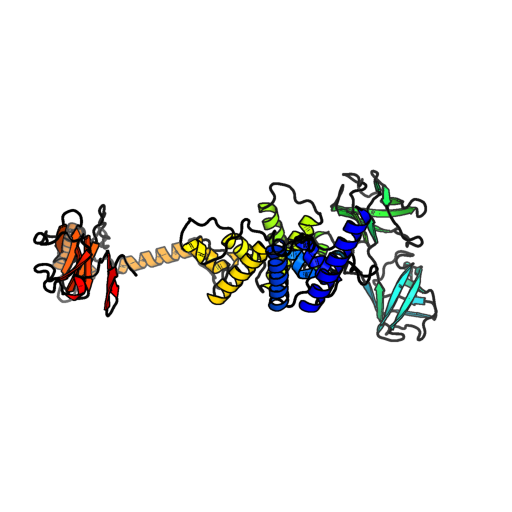175 1.00 81.00 517 ARG A N 1
ATOM 3874 C CA . ARG A 1 517 ? -23.080 3.313 53.999 1.00 81.00 517 ARG A CA 1
ATOM 3875 C C . ARG A 1 517 ? -21.885 2.617 54.670 1.00 81.00 517 ARG A C 1
ATOM 3877 O O . ARG A 1 517 ? -20.749 3.027 54.453 1.00 81.00 517 ARG A O 1
ATOM 3884 N N . ASN A 1 518 ? -22.118 1.610 55.514 1.00 78.38 518 ASN A N 1
ATOM 3885 C CA . ASN A 1 518 ? -21.066 0.801 56.136 1.00 78.38 518 ASN A CA 1
ATOM 3886 C C . ASN A 1 518 ? -20.779 -0.484 55.337 1.00 78.38 518 ASN A C 1
ATOM 3888 O O . ASN A 1 518 ? -19.913 -1.272 55.723 1.00 78.38 518 ASN A O 1
ATOM 3892 N N . GLY A 1 519 ? -21.485 -0.689 54.222 1.00 76.50 519 GLY A N 1
ATOM 3893 C CA . GLY A 1 519 ? -21.360 -1.835 53.336 1.00 76.50 519 GLY A CA 1
ATOM 3894 C C . GLY A 1 519 ? -22.121 -3.075 53.796 1.00 76.50 519 GLY A C 1
ATOM 3895 O O . GLY A 1 519 ? -21.846 -4.162 53.300 1.00 76.50 519 GLY A O 1
ATOM 3896 N N . TRP A 1 520 ? -23.061 -2.958 54.734 1.00 82.75 520 TRP A N 1
ATOM 3897 C CA . TRP A 1 520 ? -23.884 -4.081 55.185 1.00 82.75 520 TRP A CA 1
ATOM 3898 C C . TRP A 1 520 ? -25.107 -4.250 54.291 1.00 82.75 520 TRP A C 1
ATOM 3900 O O . TRP A 1 520 ? -25.785 -3.279 53.956 1.00 82.75 520 TRP A O 1
ATOM 3910 N N . GLY A 1 521 ? -25.409 -5.496 53.920 1.00 85.62 521 GLY A N 1
ATOM 3911 C CA . GLY A 1 521 ? -26.566 -5.820 53.090 1.00 85.62 521 GLY A CA 1
ATOM 3912 C C . GLY A 1 521 ? -27.814 -6.170 53.905 1.00 85.62 521 GLY A C 1
ATOM 3913 O O . GLY A 1 521 ? -27.761 -6.897 54.902 1.00 85.62 521 GLY A O 1
ATOM 3914 N N . TYR A 1 522 ? -28.960 -5.690 53.434 1.00 86.00 522 TYR A N 1
ATOM 3915 C CA . TYR A 1 522 ? -30.266 -5.846 54.062 1.00 86.00 522 TYR A CA 1
ATOM 3916 C C . TYR A 1 522 ? -31.300 -6.354 53.062 1.00 86.00 522 TYR A C 1
ATOM 3918 O O . TYR A 1 522 ? -31.218 -6.091 51.862 1.00 86.00 522 TYR A O 1
ATOM 3926 N N . VAL A 1 523 ? -32.300 -7.065 53.578 1.00 87.62 523 VAL A N 1
ATOM 3927 C CA . VAL A 1 523 ? -33.442 -7.577 52.817 1.00 87.62 523 VAL A CA 1
ATOM 3928 C C . VAL A 1 523 ? -34.732 -7.190 53.528 1.00 87.62 523 VAL A C 1
ATOM 3930 O O . VAL A 1 523 ? -34.824 -7.308 54.754 1.00 87.62 523 VAL A O 1
ATOM 3933 N N . SER A 1 524 ? -35.729 -6.768 52.759 1.00 86.62 524 SER A N 1
ATOM 3934 C CA . SER A 1 524 ? -37.097 -6.537 53.214 1.00 86.62 524 SER A CA 1
ATOM 3935 C C . SER A 1 524 ? -38.078 -7.322 52.341 1.00 86.62 524 SER A C 1
ATOM 3937 O O . SER A 1 524 ? -37.999 -7.292 51.113 1.00 86.62 524 SER A O 1
ATOM 3939 N N . ASP A 1 525 ? -39.009 -8.022 52.992 1.00 85.31 525 ASP A N 1
ATOM 3940 C CA . ASP A 1 525 ? -40.078 -8.796 52.337 1.00 85.31 525 ASP A CA 1
ATOM 3941 C C . ASP A 1 525 ? -41.441 -8.087 52.413 1.00 85.31 525 ASP A C 1
ATOM 3943 O O . ASP A 1 525 ? -42.454 -8.619 51.967 1.00 85.31 525 ASP A O 1
ATOM 3947 N N . ASP A 1 526 ? -41.483 -6.902 53.019 1.00 82.81 526 ASP A N 1
ATOM 3948 C CA . ASP A 1 526 ? -42.696 -6.149 53.337 1.00 82.81 526 ASP A CA 1
ATOM 3949 C C . ASP A 1 526 ? -42.627 -4.707 52.814 1.00 82.81 526 ASP A C 1
ATOM 3951 O O . ASP A 1 526 ? -43.134 -3.772 53.434 1.00 82.81 526 ASP A O 1
ATOM 3955 N N . TYR A 1 527 ? -42.002 -4.534 51.646 1.00 78.06 527 TYR A N 1
ATOM 3956 C CA . TYR A 1 527 ? -41.875 -3.248 50.951 1.00 78.06 527 TYR A CA 1
ATOM 3957 C C . TYR A 1 527 ? -41.210 -2.153 51.802 1.00 78.06 527 TYR A C 1
ATOM 3959 O O . TYR A 1 527 ? -41.583 -0.985 51.745 1.00 78.06 527 TYR A O 1
ATOM 3967 N N . GLY A 1 528 ? -40.203 -2.526 52.591 1.00 78.38 528 GLY A N 1
ATOM 3968 C CA . GLY A 1 528 ? -39.353 -1.605 53.341 1.00 78.38 528 GLY A CA 1
ATOM 3969 C C . GLY A 1 528 ? -39.880 -1.237 54.724 1.00 78.38 528 GLY A C 1
ATOM 3970 O O . GLY A 1 528 ? -39.269 -0.390 55.377 1.00 78.38 528 GLY A O 1
ATOM 3971 N N . ALA A 1 529 ? -40.972 -1.861 55.184 1.00 79.25 529 ALA A N 1
ATOM 3972 C CA . ALA A 1 529 ? -41.499 -1.641 56.530 1.00 79.25 529 ALA A CA 1
ATOM 3973 C C . ALA A 1 529 ? -40.606 -2.281 57.608 1.00 79.25 529 ALA A C 1
ATOM 3975 O O . ALA A 1 529 ? -40.390 -1.683 58.663 1.00 79.25 529 ALA A O 1
ATOM 3976 N N . THR A 1 530 ? -40.033 -3.453 57.334 1.00 85.19 530 THR A N 1
ATOM 3977 C CA . THR A 1 530 ? -39.018 -4.096 58.169 1.00 85.19 530 THR A CA 1
ATOM 3978 C C . THR A 1 530 ? -37.818 -4.533 57.340 1.00 85.19 530 THR A C 1
ATOM 3980 O O . THR A 1 530 ? -37.932 -4.962 56.193 1.00 85.19 530 THR A O 1
ATOM 3983 N N . TRP A 1 531 ? -36.635 -4.433 57.945 1.00 87.12 531 TRP A N 1
ATOM 3984 C CA . TRP A 1 531 ? -35.368 -4.806 57.327 1.00 87.12 531 TRP A CA 1
ATOM 3985 C C . TRP A 1 531 ? -34.660 -5.833 58.199 1.00 87.12 531 TRP A C 1
ATOM 3987 O O . TRP A 1 531 ? -34.482 -5.627 59.400 1.00 87.12 531 TRP A O 1
ATOM 3997 N N . ARG A 1 532 ? -34.219 -6.934 57.589 1.00 87.81 532 ARG A N 1
ATOM 3998 C CA . ARG A 1 532 ? -33.310 -7.898 58.219 1.00 87.81 532 ARG A CA 1
ATOM 3999 C C . ARG A 1 532 ? -31.949 -7.839 57.543 1.00 87.81 532 ARG A C 1
ATOM 4001 O O . ARG A 1 532 ? -31.878 -7.672 56.331 1.00 87.81 532 ARG A O 1
ATOM 4008 N N . ALA A 1 533 ? -30.885 -8.041 58.310 1.00 83.31 533 ALA A N 1
ATOM 4009 C CA . ALA A 1 533 ? -29.531 -8.215 57.792 1.00 83.31 533 ALA A CA 1
ATOM 4010 C C . ALA A 1 533 ? -29.160 -9.707 57.876 1.00 83.31 533 ALA A C 1
ATOM 4012 O O . ALA A 1 533 ? -28.839 -10.181 58.969 1.00 83.31 533 ALA A O 1
ATOM 4013 N N . PRO A 1 534 ? -29.245 -10.487 56.783 1.00 80.56 534 PRO A N 1
ATOM 4014 C CA . PRO A 1 534 ? -28.798 -11.879 56.781 1.00 80.56 534 PRO A CA 1
ATOM 4015 C C . PRO A 1 534 ? -27.318 -11.973 57.174 1.00 80.56 534 PRO A C 1
ATOM 4017 O O . PRO A 1 534 ? -26.521 -11.171 56.699 1.00 80.56 534 PRO A O 1
ATOM 4020 N N . GLN A 1 535 ? -26.921 -12.969 57.977 1.00 74.81 535 GLN A N 1
ATOM 4021 C CA . GLN A 1 535 ? -25.517 -13.111 58.414 1.00 74.81 535 GLN A CA 1
ATOM 4022 C C . GLN A 1 535 ? -24.515 -13.150 57.246 1.00 74.81 535 GLN A C 1
ATOM 4024 O O . GLN A 1 535 ? -23.409 -12.635 57.369 1.00 74.81 535 GLN A O 1
ATOM 4029 N N . LEU A 1 536 ? -24.917 -13.703 56.097 1.00 70.25 536 LEU A N 1
ATOM 4030 C CA . LEU A 1 536 ? -24.099 -13.751 54.879 1.00 70.25 536 LEU A CA 1
ATOM 4031 C C . LEU A 1 536 ? -23.772 -12.364 54.295 1.00 70.25 536 LEU A C 1
ATOM 4033 O O . LEU A 1 536 ? -22.768 -12.228 53.609 1.00 70.25 536 LEU A O 1
ATOM 4037 N N . LEU A 1 537 ? -24.591 -11.345 54.571 1.00 69.50 537 LEU A N 1
ATOM 4038 C CA . LEU A 1 537 ? -24.446 -9.985 54.040 1.00 69.50 537 LEU A CA 1
ATOM 4039 C C . LEU A 1 537 ? -23.838 -8.997 55.054 1.00 69.50 537 LEU A C 1
ATOM 4041 O O . LEU A 1 537 ? -23.736 -7.810 54.760 1.00 69.50 537 LEU A O 1
ATOM 4045 N N . GLN A 1 538 ? -23.439 -9.471 56.241 1.00 66.81 538 GLN A N 1
ATOM 4046 C CA . GLN A 1 538 ? -22.827 -8.642 57.293 1.00 66.81 538 GLN A CA 1
ATOM 4047 C C . GLN A 1 538 ? -21.287 -8.640 57.251 1.00 66.81 538 GLN A C 1
ATOM 4049 O O . GLN A 1 538 ? -20.664 -7.761 57.836 1.00 66.81 538 GLN A O 1
ATOM 4054 N N . ASN A 1 539 ? -20.666 -9.608 56.563 1.00 59.12 539 ASN A N 1
ATOM 4055 C CA . ASN A 1 539 ? -19.205 -9.793 56.542 1.00 59.12 539 ASN A CA 1
ATOM 4056 C C . ASN A 1 539 ? -18.526 -9.320 55.245 1.00 59.12 539 ASN A C 1
ATOM 4058 O O . ASN A 1 539 ? -17.314 -9.469 55.106 1.00 59.12 539 ASN A O 1
ATOM 4062 N N . ALA A 1 540 ? -19.284 -8.780 54.293 1.00 61.41 540 ALA A N 1
ATOM 4063 C CA . ALA A 1 540 ? -18.765 -8.274 53.028 1.00 61.41 540 ALA A CA 1
ATOM 4064 C C . ALA A 1 540 ? -18.861 -6.744 53.033 1.00 61.41 540 ALA A C 1
ATOM 4066 O O . ALA A 1 540 ? -19.887 -6.210 53.431 1.00 61.41 540 ALA A O 1
ATOM 4067 N N . SER A 1 541 ? -17.810 -6.030 52.623 1.00 74.50 541 SER A N 1
ATOM 4068 C CA . SER A 1 541 ? -17.876 -4.575 52.412 1.00 74.50 541 SER A CA 1
ATOM 4069 C C . SER A 1 541 ? -18.561 -4.313 51.070 1.00 74.50 541 SER A C 1
ATOM 4071 O O . SER A 1 541 ? -17.893 -4.190 50.042 1.00 74.50 541 SER A O 1
ATOM 4073 N N . LEU A 1 542 ? -19.896 -4.339 51.071 1.00 77.50 542 LEU A N 1
ATOM 4074 C CA . LEU A 1 542 ? -20.721 -4.216 49.869 1.00 77.50 542 LEU A CA 1
ATOM 4075 C C . LEU A 1 542 ? -20.804 -2.759 49.401 1.00 77.50 542 LEU A C 1
ATOM 4077 O O . LEU A 1 542 ? -20.834 -1.842 50.215 1.00 77.50 542 LEU A O 1
ATOM 4081 N N . SER A 1 543 ? -20.856 -2.549 48.091 1.00 75.31 543 SER A N 1
ATOM 4082 C CA . SER A 1 543 ? -20.967 -1.225 47.467 1.00 75.31 543 SER A CA 1
ATOM 4083 C C . SER A 1 543 ? -22.047 -1.144 46.393 1.00 75.31 543 SER A C 1
ATOM 4085 O O . SER A 1 543 ? -22.615 -0.073 46.191 1.00 75.31 543 SER A O 1
ATOM 4087 N N . GLU A 1 544 ? -22.402 -2.261 45.751 1.00 76.12 544 GLU A N 1
ATOM 4088 C CA . GLU A 1 544 ? -23.448 -2.284 44.726 1.00 76.12 544 GLU A CA 1
ATOM 4089 C C . GLU A 1 544 ? -24.404 -3.476 44.834 1.00 76.12 544 GLU A C 1
ATOM 4091 O O . GLU A 1 544 ? -24.079 -4.532 45.383 1.00 76.12 544 GLU A O 1
ATOM 4096 N N . ILE A 1 545 ? -25.598 -3.293 44.258 1.00 74.88 545 ILE A N 1
ATOM 4097 C CA . ILE A 1 545 ? -26.630 -4.320 44.109 1.00 74.88 545 ILE A CA 1
ATOM 4098 C C . ILE A 1 545 ? -27.048 -4.372 42.640 1.00 74.88 545 ILE A C 1
ATOM 4100 O O . ILE A 1 545 ? -27.529 -3.379 42.096 1.00 74.88 545 ILE A O 1
ATOM 4104 N N . VAL A 1 546 ? -26.927 -5.542 42.015 1.00 74.81 546 VAL A N 1
ATOM 4105 C CA . VAL A 1 546 ? -27.378 -5.792 40.641 1.00 74.81 546 VAL A CA 1
ATOM 4106 C C . VAL A 1 546 ? -28.491 -6.832 40.659 1.00 74.81 546 VAL A C 1
ATOM 4108 O O . VAL A 1 546 ? -28.343 -7.919 41.221 1.00 74.81 546 VAL A O 1
ATOM 4111 N N . ILE A 1 547 ? -29.614 -6.503 40.020 1.00 73.62 547 ILE A N 1
ATOM 4112 C CA . ILE A 1 547 ? -30.770 -7.394 39.893 1.00 73.62 547 ILE A CA 1
ATOM 4113 C C . ILE A 1 547 ? -30.737 -8.060 38.520 1.00 73.62 547 ILE A C 1
ATOM 4115 O O . ILE A 1 547 ? -30.819 -7.396 37.489 1.00 73.62 547 ILE A O 1
ATOM 4119 N N . LEU A 1 548 ? -30.635 -9.386 38.514 1.00 71.06 548 LEU A N 1
ATOM 4120 C CA . LEU A 1 548 ? -30.731 -10.236 37.331 1.00 71.06 548 LEU A CA 1
ATOM 4121 C C . LEU A 1 548 ? -32.049 -11.032 37.371 1.00 71.06 548 LEU A C 1
ATOM 4123 O O . LEU A 1 548 ? -32.614 -11.215 38.451 1.00 71.06 548 LEU A O 1
ATOM 4127 N N . PRO A 1 549 ? -32.537 -11.573 36.234 1.00 64.31 549 PRO A N 1
ATOM 4128 C CA . PRO A 1 549 ? -33.842 -12.246 36.160 1.00 64.31 549 PRO A CA 1
ATOM 4129 C C . PRO A 1 549 ? -34.085 -13.359 37.197 1.00 64.31 549 PRO A C 1
ATOM 4131 O O . PRO A 1 549 ? -35.232 -13.625 37.552 1.00 64.31 549 PRO A O 1
ATOM 4134 N N . HIS A 1 550 ? -33.023 -14.002 37.695 1.00 69.12 550 HIS A N 1
ATOM 4135 C CA . HIS A 1 550 ? -33.097 -15.098 38.671 1.00 69.12 550 HIS A CA 1
ATOM 4136 C C . HIS A 1 550 ? -32.095 -14.969 39.831 1.00 69.12 550 HIS A C 1
ATOM 4138 O O . HIS A 1 550 ? -31.918 -15.921 40.589 1.00 69.12 550 HIS A O 1
ATOM 4144 N N . LEU A 1 551 ? -31.406 -13.832 39.961 1.00 73.31 551 LEU A N 1
ATOM 4145 C CA . LEU A 1 551 ? -30.337 -13.659 40.944 1.00 73.31 551 LEU A CA 1
ATOM 4146 C C . LEU A 1 551 ? -30.253 -12.206 41.409 1.00 73.31 551 LEU A C 1
ATOM 4148 O O . LEU A 1 551 ? -30.388 -11.284 40.611 1.00 73.31 551 LEU A O 1
ATOM 4152 N N . VAL A 1 552 ? -29.966 -12.015 42.693 1.00 73.69 552 VAL A N 1
ATOM 4153 C CA . VAL A 1 552 ? -29.546 -10.723 43.240 1.00 73.69 552 VAL A CA 1
ATOM 4154 C C . VAL A 1 552 ? -28.064 -10.828 43.556 1.00 73.69 552 VAL A C 1
ATOM 4156 O O . VAL A 1 552 ? -27.658 -11.697 44.328 1.00 73.69 552 VAL A O 1
ATOM 4159 N N . VAL A 1 553 ? -27.258 -9.978 42.927 1.00 76.94 553 VAL A N 1
ATOM 4160 C CA . VAL A 1 553 ? -25.808 -9.941 43.118 1.00 76.94 553 VAL A CA 1
ATOM 4161 C C . VAL A 1 553 ? -25.470 -8.733 43.975 1.00 76.94 553 VAL A C 1
ATOM 4163 O O . VAL A 1 553 ? -25.786 -7.605 43.610 1.00 76.94 553 VAL A O 1
ATOM 4166 N N . PHE A 1 554 ? -24.815 -8.977 45.105 1.00 76.38 554 PHE A N 1
ATOM 4167 C CA . PHE A 1 554 ? -24.194 -7.935 45.912 1.00 76.38 554 PHE A CA 1
ATOM 4168 C C . PHE A 1 554 ? -22.709 -7.889 45.565 1.00 76.38 554 PHE A C 1
ATOM 4170 O O . PHE A 1 554 ? -22.030 -8.911 45.659 1.00 76.38 554 PHE A O 1
ATOM 4177 N N . MET A 1 555 ? -22.216 -6.730 45.142 1.00 73.94 555 MET A N 1
ATOM 4178 C CA . MET A 1 555 ? -20.807 -6.531 44.800 1.00 73.94 555 MET A CA 1
ATOM 4179 C C . MET A 1 555 ? -20.126 -5.760 45.925 1.00 73.94 555 MET A C 1
ATOM 4181 O O . MET A 1 555 ? -20.724 -4.843 46.489 1.00 73.94 555 MET A O 1
ATOM 4185 N N . GLY A 1 556 ? -18.902 -6.155 46.274 1.00 71.69 556 GLY A N 1
ATOM 4186 C CA . GLY A 1 556 ? -18.088 -5.485 47.283 1.00 71.69 556 GLY A CA 1
ATOM 4187 C C . GLY A 1 556 ? -16.888 -4.756 46.693 1.00 71.69 556 GLY A C 1
ATOM 4188 O O . GLY A 1 556 ? -16.524 -4.956 45.539 1.00 71.69 556 GLY A O 1
ATOM 4189 N N . ASN A 1 557 ? -16.251 -3.919 47.510 1.00 62.06 557 ASN A N 1
ATOM 4190 C CA . ASN A 1 557 ? -15.074 -3.131 47.117 1.00 62.06 557 ASN A CA 1
ATOM 4191 C C . ASN A 1 557 ? -13.755 -3.933 47.083 1.00 62.06 557 ASN A C 1
ATOM 4193 O O . ASN A 1 557 ? -12.692 -3.362 46.841 1.00 62.06 557 ASN A O 1
ATOM 4197 N N . THR A 1 558 ? -13.798 -5.238 47.347 1.00 55.44 558 THR A N 1
ATOM 4198 C CA . THR A 1 558 ? -12.644 -6.148 47.348 1.00 55.44 558 THR A CA 1
ATOM 4199 C C . THR A 1 558 ? -12.987 -7.394 46.533 1.00 55.44 558 THR A C 1
ATOM 4201 O O . THR A 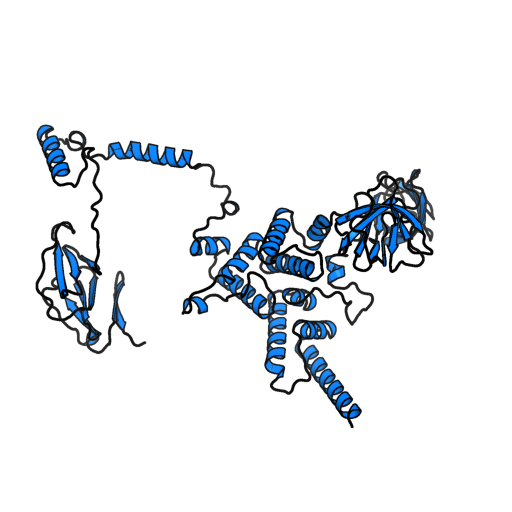1 558 ? -14.120 -7.855 46.658 1.00 55.44 558 THR A O 1
ATOM 4204 N N . GLU A 1 559 ? -12.022 -7.873 45.730 1.00 42.41 559 GLU A N 1
ATOM 4205 C CA . GLU A 1 559 ? -12.139 -8.956 44.721 1.00 42.41 559 GLU A CA 1
ATOM 4206 C C . GLU A 1 559 ? -13.088 -10.113 45.057 1.00 42.41 559 GLU A C 1
ATOM 4208 O O . GLU A 1 559 ? -12.981 -10.683 46.170 1.00 42.41 559 GLU A O 1
#